Protein 1LNZ (pdb70)

Foldseek 3Di:
DKDKDKAKEWWAQWAWWADWDQDPPVDTGATFIAWIAWTAFAKEFEAQLAADDVCVVHRYYYTHHTGYIGNRRYTYHGYYYHYDYAQKWKAFPPVRGTQDGHHDHRDMGGDWTTWGIKGYPNVVDDPVCRRDRDIGGGHTTGMTMMMIMHDHFAAEEEWFDPPLCSPVLQVQQFPDDDDDDVPDDPNLDFAKGHAAPVGGDGMHHVVSLLVQLPDDPPRNVVSLVSQLRHQAYEYEFEPCPPDDQGLVRVVVTLVVLVVSVNCSNVGAYAYEYEDPPPSVCSVVVNVVVDDDPHHYHYFYDSHNPRCNVVVVVVRVSSVVTDGHHPDDPPDD/DKAKDKAKEWWAFAAWWAAWAQDDPRHVTFTFIAWFAWTAFEKEAEAQLADDDVCVVHRYYYTHHFHYIGNRRHTYHGYYYHYDYAQKWKAFPPVRGTQDGHHDHGDMDRPKGTWHTWYYQNVVADPVRRRGPDIGGIHGIGITMMMIMHDDAAQEEEFFDPPLCSVLQQVLAFPAAHDDQDKGHAADVGGDGMYHLVVLVVPCSSVRNVLNHQEYEYGFELCPVVDQRLVRVVVRLVVQVVVPQCSNVHAYAYEYEDPVCSVVRVVVNVVVDDDPHHYFYAYSVVRGRVNVVNVVVSVVSSVTDGRGPD

Secondary structure (DSSP, 8-state):
-EEEEEEEEE---------B---SSS----B-PPPPPPPPPEEEEE-TT-----TTT--EEEPPP-----TTPPPPPPP--EEE-TTEEEEETTT--EEEEE-STT-EEEEEPPPPPPPPGGGS-BTTBSS-----PPPPPPEEEEEEEEE----EEEESSTTSSHHHHHHHS-S---B-SSTTSS--------B-SSS-B---BHHHHHHHTT-TTTTHHHHHHHHHH--EEEEEE---SS---HHHHHHHHHHHHHHS-SSTTTS-B-BEE----THHHHHHHHHHH--S-PPB---SS--SSTTHHHHHHHHHHHTS-----SS-S---/-EEEEEEEEE---------EEEETTEEEEEE-PPPPPPPPPEEEEE-TT-----TTT--EEEPPPPPP--TT-PPPPPP--EEE-TTEEEEETTT--EEEEE-STT-EEEEEPPPPPPPPGGGG--SSSSS-----PPPPPPEEEEEEEEE---SEEEE-STTSSHHHHHHHS-S---B------B-SSS-B---BHHHHH---HHHHHHHH--EEEEEE---TTSS-HHHHHHHHHHHHHTT-SSTTTS-EEEEE-----HHHHHHHHHHH--S---EEE-BTTTTBTHHHHHHHHHHHHHT-------

Radius of gyration: 32.4 Å; Cα contacts (8 Å, |Δi|>4): 1663; chains: 2; bounding box: 91×100×65 Å

B-factor: mean 44.54, std 23.32, range [6.72, 117.1]

Structure (mmCIF, N/CA/C/O backbone):
data_1LNZ
#
_entry.id   1LNZ
#
_cell.length_a   59.580
_cell.length_b   105.006
_cell.length_c   124.098
_cell.angle_alpha   90.00
_cell.angle_beta   90.00
_cell.angle_gamma   90.00
#
_symmetry.space_group_name_H-M   'P 21 21 21'
#
loop_
_entity.id
_entity.type
_entity.pdbx_description
1 polymer 'SPO0B-associated GTP-binding protein'
2 non-polymer 'MAGNESIUM ION'
3 non-polymer "GUANOSINE-5',3'-TETRAPHOSPHATE"
4 water water
#
loop_
_atom_site.group_PDB
_atom_site.id
_atom_site.type_symbol
_atom_site.label_atom_id
_atom_site.label_alt_id
_atom_site.label_comp_id
_atom_site.label_asym_id
_atom_site.label_entity_id
_atom_site.label_seq_id
_atom_site.pdbx_PDB_ins_code
_atom_site.Cartn_x
_atom_site.Cartn_y
_atom_site.Cartn_z
_atom_site.occupancy
_atom_site.B_iso_or_equiv
_atom_site.auth_seq_id
_atom_site.auth_comp_id
_atom_site.auth_asym_id
_atom_site.auth_atom_id
_atom_site.pdbx_PDB_model_num
ATOM 9 N N . PHE A 1 2 ? 29.177 37.278 98.580 1.00 56.37 2 PHE A N 1
ATOM 10 C CA . PHE A 1 2 ? 30.547 37.405 99.062 1.00 54.66 2 PHE A CA 1
ATOM 11 C C . PHE A 1 2 ? 31.056 38.827 98.803 1.00 52.89 2 PHE A C 1
ATOM 12 O O . PHE A 1 2 ? 30.792 39.411 97.752 1.00 52.61 2 PHE A O 1
ATOM 20 N N . VAL A 1 3 ? 31.790 39.378 99.757 1.00 50.59 3 VAL A N 1
ATOM 21 C CA . VAL A 1 3 ? 32.304 40.725 99.602 1.00 49.71 3 VAL A CA 1
ATOM 22 C C . VAL A 1 3 ? 33.690 40.911 100.195 1.00 48.18 3 VAL A C 1
ATOM 23 O O . VAL A 1 3 ? 34.023 40.341 101.224 1.00 46.96 3 VAL A O 1
ATOM 27 N N . ASP A 1 4 ? 34.505 41.706 99.520 1.00 47.24 4 ASP A N 1
ATOM 28 C CA . ASP A 1 4 ? 35.844 41.979 99.987 1.00 47.22 4 ASP A CA 1
ATOM 29 C C . ASP A 1 4 ? 35.769 43.336 100.672 1.00 46.95 4 ASP A C 1
ATOM 30 O O . ASP A 1 4 ? 34.984 44.206 100.248 1.00 45.85 4 ASP A O 1
ATOM 35 N N . GLN A 1 5 ? 36.557 43.506 101.738 1.00 46.71 5 GLN A N 1
ATOM 36 C CA . GLN A 1 5 ? 36.606 44.758 102.511 1.00 46.82 5 GLN A CA 1
ATOM 37 C C . GLN A 1 5 ? 38.008 45.110 102.944 1.00 45.73 5 GLN A C 1
ATOM 38 O O . GLN A 1 5 ? 38.706 44.280 103.513 1.00 44.71 5 GLN A O 1
ATOM 44 N N . VAL A 1 6 ? 38.418 46.345 102.658 1.00 46.02 6 VAL A N 1
ATOM 45 C CA . VAL A 1 6 ? 39.748 46.835 103.042 1.00 44.93 6 VAL A CA 1
ATOM 46 C C . VAL A 1 6 ? 39.694 48.277 103.544 1.00 43.30 6 VAL A C 1
ATOM 47 O O . VAL A 1 6 ? 38.996 49.109 102.979 1.00 42.83 6 VAL A O 1
ATOM 51 N N . LYS A 1 7 ? 40.436 48.555 104.613 1.00 42.49 7 LYS A N 1
ATOM 52 C CA . LYS A 1 7 ? 40.495 49.890 105.193 1.00 41.02 7 LYS A CA 1
ATOM 53 C C . LYS A 1 7 ? 41.822 50.526 104.834 1.00 38.72 7 LYS A C 1
ATOM 54 O O . LYS A 1 7 ? 42.857 49.849 104.799 1.00 38.80 7 LYS A O 1
ATOM 60 N N . VAL A 1 8 ? 41.786 51.822 104.538 1.00 35.97 8 VAL A N 1
ATOM 61 C CA . VAL A 1 8 ? 43.001 52.565 104.216 1.00 33.54 8 VAL A CA 1
ATOM 62 C C . VAL A 1 8 ? 42.866 53.989 104.628 1.00 31.71 8 VAL A C 1
ATOM 63 O O . VAL A 1 8 ? 41.781 54.486 104.898 1.00 29.18 8 VAL A O 1
ATOM 67 N N . TYR A 1 9 ? 44.004 54.648 104.648 1.00 32.85 9 TYR A N 1
ATOM 68 C CA . TYR A 1 9 ? 44.092 56.059 105.017 1.00 32.93 9 TYR A CA 1
ATOM 69 C C . TYR A 1 9 ? 44.409 56.935 103.795 1.00 30.12 9 TYR A C 1
ATOM 70 O O . TYR A 1 9 ? 45.385 56.699 103.053 1.00 27.51 9 TYR A O 1
ATOM 79 N N . VAL A 1 10 ? 43.557 57.936 103.603 1.00 27.05 10 VAL A N 1
ATOM 80 C CA . VAL A 1 10 ? 43.709 58.879 102.505 1.00 25.03 10 VAL A CA 1
ATOM 81 C C . VAL A 1 10 ? 43.764 60.325 103.014 1.00 24.56 10 VAL A C 1
ATOM 82 O O . VAL A 1 10 ? 43.027 60.702 103.949 1.00 23.71 10 VAL A O 1
ATOM 86 N N . LYS A 1 11 ? 44.656 61.116 102.407 1.00 23.84 11 LYS A N 1
ATOM 87 C CA . LYS A 1 11 ? 44.805 62.535 102.740 1.00 23.02 11 LYS A CA 1
ATOM 88 C C . LYS A 1 11 ? 45.062 63.417 101.538 1.00 22.09 11 LYS A C 1
ATOM 89 O O . LYS A 1 11 ? 45.948 63.150 100.735 1.00 20.17 11 LYS A O 1
ATOM 95 N N . GLY A 1 12 ? 44.270 64.476 101.418 1.00 23.09 12 GLY A N 1
ATOM 96 C CA . GLY A 1 12 ? 44.450 65.428 100.325 1.00 22.79 12 GLY A CA 1
ATOM 97 C C . GLY A 1 12 ? 45.675 66.278 100.618 1.00 23.70 12 GLY A C 1
ATOM 98 O O . GLY A 1 12 ? 46.207 66.258 101.753 1.00 24.15 12 GLY A O 1
ATOM 99 N N . GLY A 1 13 ? 46.136 67.000 99.595 1.00 23.18 13 GLY A N 1
ATOM 100 C CA . GLY A 1 13 ? 47.304 67.849 99.732 1.00 22.00 13 GLY A CA 1
ATOM 101 C C . GLY A 1 13 ? 46.957 69.055 100.583 1.00 23.50 13 GLY A C 1
ATOM 102 O O . GLY A 1 13 ? 45.840 69.557 100.512 1.00 24.17 13 GLY A O 1
ATOM 103 N N . ASP A 1 14 ? 47.912 69.508 101.393 1.00 24.44 14 ASP A N 1
ATOM 104 C CA . ASP A 1 14 ? 47.706 70.641 102.260 1.00 24.08 14 ASP A CA 1
ATOM 105 C C . ASP A 1 14 ? 47.538 71.945 101.537 1.00 23.49 14 ASP A C 1
ATOM 106 O O . ASP A 1 14 ? 46.887 72.856 102.044 1.00 24.91 14 ASP A O 1
ATOM 111 N N . GLY A 1 15 ? 48.126 72.106 100.370 1.00 19.79 15 GLY A N 1
ATOM 112 C CA . GLY A 1 15 ? 47.913 73.407 99.749 1.00 19.97 15 GLY A CA 1
ATOM 113 C C . GLY A 1 15 ? 48.913 74.476 100.196 1.00 18.01 15 GLY A C 1
ATOM 114 O O . GLY A 1 15 ? 49.055 74.792 101.375 1.00 15.84 15 GLY A O 1
ATOM 115 N N . GLY A 1 16 ? 49.596 75.021 99.201 1.00 16.78 16 GLY A N 1
ATOM 116 C CA . GLY A 1 16 ? 50.601 76.027 99.405 1.00 16.78 16 GLY A CA 1
ATOM 117 C C . GLY A 1 16 ? 50.252 77.235 100.251 1.00 16.01 16 GLY A C 1
ATOM 118 O O . GLY A 1 16 ? 49.129 77.737 100.242 1.00 16.01 16 GLY A O 1
ATOM 119 N N . ASN A 1 17 ? 51.274 77.682 100.978 1.00 16.38 17 ASN A N 1
ATOM 120 C CA . ASN A 1 17 ? 51.239 78.822 101.860 1.00 14.20 17 ASN A CA 1
ATOM 121 C C . ASN A 1 17 ? 51.464 80.073 101.046 1.00 14.09 17 ASN A C 1
ATOM 122 O O . ASN A 1 17 ? 52.312 80.101 100.165 1.00 13.78 17 ASN A O 1
ATOM 127 N N . GLY A 1 18 ? 50.704 81.115 101.350 1.00 14.15 18 GLY A N 1
ATOM 128 C CA . GLY A 1 18 ? 50.861 82.361 100.629 1.00 14.99 18 GLY A CA 1
ATOM 129 C C . GLY A 1 18 ? 52.184 82.999 100.978 1.00 14.82 18 GLY A C 1
ATOM 130 O O . GLY A 1 18 ? 52.761 82.723 102.007 1.00 14.55 18 GLY A O 1
ATOM 139 N N . VAL A 1 20 ? 54.888 86.436 101.419 1.00 15.84 20 VAL A N 1
ATOM 140 C CA . VAL A 1 20 ? 54.979 87.796 101.952 1.00 17.12 20 VAL A CA 1
ATOM 141 C C . VAL A 1 20 ? 56.170 88.416 101.250 1.00 16.63 20 VAL A C 1
ATOM 142 O O . VAL A 1 20 ? 57.286 88.073 101.510 1.00 17.44 20 VAL A O 1
ATOM 146 N N . ALA A 1 21 ? 55.921 89.332 100.345 1.00 18.55 21 ALA A N 1
ATOM 147 C CA . ALA A 1 21 ? 57.009 89.952 99.637 1.00 20.21 21 ALA A CA 1
ATOM 148 C C . ALA A 1 21 ? 56.649 91.414 99.328 1.00 23.52 21 ALA A C 1
ATOM 149 O O . ALA A 1 21 ? 55.574 91.891 99.691 1.00 23.73 21 ALA A O 1
ATOM 151 N N . PHE A 1 22 ? 57.555 92.130 98.676 1.00 27.11 22 PHE A N 1
ATOM 152 C CA . PHE A 1 22 ? 57.305 93.509 98.304 1.00 30.61 22 PHE A CA 1
ATOM 153 C C . PHE A 1 22 ? 58.056 93.802 97.023 1.00 34.72 22 PHE A C 1
ATOM 154 O O . PHE A 1 22 ? 59.069 93.166 96.721 1.00 35.25 22 PHE A O 1
ATOM 162 N N . ARG A 1 23 ? 57.563 94.774 96.271 1.00 40.22 23 ARG A N 1
ATOM 163 C CA . ARG A 1 23 ? 58.214 95.143 95.027 1.00 46.93 23 ARG A CA 1
ATOM 164 C C . ARG A 1 23 ? 59.415 95.963 95.437 1.00 50.51 23 ARG A C 1
ATOM 165 O O . ARG A 1 23 ? 59.273 97.024 96.045 1.00 51.04 23 ARG A O 1
ATOM 173 N N . ARG A 1 24 ? 60.601 95.473 95.128 1.00 55.50 24 ARG A N 1
ATOM 174 C CA . ARG A 1 24 ? 61.787 96.230 95.477 1.00 61.66 24 ARG A CA 1
ATOM 175 C C . ARG A 1 24 ? 62.637 96.576 94.260 1.00 64.55 24 ARG A C 1
ATOM 176 O O . ARG A 1 24 ? 63.649 95.931 94.015 1.00 65.31 24 ARG A O 1
ATOM 184 N N . GLU A 1 25 ? 62.224 97.590 93.500 1.00 67.88 25 GLU A N 1
ATOM 185 C CA . GLU A 1 25 ? 62.978 98.018 92.320 1.00 71.82 25 GLU A CA 1
ATOM 186 C C . GLU A 1 25 ? 64.015 99.093 92.695 1.00 74.57 25 GLU A C 1
ATOM 187 O O . GLU A 1 25 ? 63.954 99.689 93.787 1.00 74.88 25 GLU A O 1
ATOM 189 N N . LYS A 1 26 ? 64.971 99.332 91.797 1.00 77.06 26 LYS A N 1
ATOM 190 C CA . LYS A 1 26 ? 66.022 100.318 92.045 1.00 80.18 26 LYS A CA 1
ATOM 191 C C . LYS A 1 26 ? 65.514 101.751 91.873 1.00 82.46 26 LYS A C 1
ATOM 192 O O . LYS A 1 26 ? 66.282 102.661 91.543 1.00 82.77 26 LYS A O 1
ATOM 194 N N . TYR A 1 27 ? 64.215 101.933 92.113 1.00 84.99 27 TYR A N 1
ATOM 195 C CA . TYR A 1 27 ? 63.552 103.225 91.994 1.00 86.57 27 TYR A CA 1
ATOM 196 C C . TYR A 1 27 ? 63.788 104.086 93.229 1.00 88.18 27 TYR A C 1
ATOM 197 O O . TYR A 1 27 ? 62.929 104.884 93.608 1.00 89.17 27 TYR A O 1
ATOM 199 N N . VAL A 1 28 ? 64.951 103.917 93.857 1.00 89.36 28 VAL A N 1
ATOM 200 C CA . VAL A 1 28 ? 65.324 104.688 95.050 1.00 89.62 28 VAL A CA 1
ATOM 201 C C . VAL A 1 28 ? 64.341 104.515 96.213 1.00 89.31 28 VAL A C 1
ATOM 202 O O . VAL A 1 28 ? 64.579 105.010 97.328 1.00 89.92 28 VAL A O 1
ATOM 204 N N . PRO A 1 29 ? 63.240 103.814 95.951 1.00 87.96 29 PRO A N 1
ATOM 205 C CA . PRO A 1 29 ? 62.230 103.575 96.976 1.00 86.56 29 PRO A CA 1
ATOM 206 C C . PRO A 1 29 ? 61.934 102.082 97.115 1.00 84.97 29 PRO A C 1
ATOM 207 O O . PRO A 1 29 ? 62.452 101.257 96.350 1.00 86.00 29 PRO A O 1
ATOM 209 N N . LYS A 1 30 ? 61.112 101.738 98.103 1.00 81.74 30 LYS A N 1
ATOM 210 C CA . LYS A 1 30 ? 60.745 100.347 98.340 1.00 78.78 30 LYS A CA 1
ATOM 211 C C . LYS A 1 30 ? 59.308 100.315 98.855 1.00 75.79 30 LYS A C 1
ATOM 212 O O . LYS A 1 30 ? 58.858 101.273 99.498 1.00 75.83 30 LYS A O 1
ATOM 218 N N . GLY A 1 31 ? 58.587 99.228 98.555 1.00 71.48 31 GLY A N 1
ATOM 219 C CA . GLY A 1 31 ? 57.206 99.083 99.016 1.00 65.27 31 GLY A CA 1
ATOM 220 C C . GLY A 1 31 ? 56.160 98.609 98.007 1.00 60.43 31 GLY A C 1
ATOM 221 O O . GLY A 1 31 ? 56.340 98.693 96.787 1.00 60.90 31 GLY A O 1
ATOM 222 N N . GLY A 1 32 ? 55.043 98.130 98.538 1.00 54.58 32 GLY A N 1
ATOM 223 C CA . GLY A 1 32 ? 53.969 97.647 97.702 1.00 46.89 32 GLY A CA 1
ATOM 224 C C . GLY A 1 32 ? 53.970 96.142 97.768 1.00 42.29 32 GLY A C 1
ATOM 225 O O . GLY A 1 32 ? 54.925 95.520 97.297 1.00 42.35 32 GLY A O 1
ATOM 226 N N . PRO A 1 33 ? 52.934 95.522 98.358 1.00 38.17 33 PRO A N 1
ATOM 227 C CA . PRO A 1 33 ? 52.823 94.065 98.483 1.00 34.64 33 PRO A CA 1
ATOM 228 C C . PRO A 1 33 ? 52.977 93.354 97.150 1.00 31.88 33 PRO A C 1
ATOM 229 O O . PRO A 1 33 ? 52.525 93.853 96.103 1.00 33.66 33 PRO A O 1
ATOM 233 N N . ALA A 1 34 ? 53.602 92.182 97.207 1.00 27.08 34 ALA A N 1
ATOM 234 C CA . ALA A 1 34 ? 53.910 91.392 96.029 1.00 22.40 34 ALA A CA 1
ATOM 235 C C . ALA A 1 34 ? 53.854 89.913 96.276 1.00 20.39 34 ALA A C 1
ATOM 236 O O . ALA A 1 34 ? 54.239 89.138 95.417 1.00 22.33 34 ALA A O 1
ATOM 238 N N . GLY A 1 35 ? 53.399 89.509 97.451 1.00 18.46 35 GLY A N 1
ATOM 239 C CA . GLY A 1 35 ? 53.318 88.095 97.767 1.00 14.32 35 GLY A CA 1
ATOM 240 C C . GLY A 1 35 ? 52.135 87.427 97.082 1.00 14.55 35 GLY A C 1
ATOM 241 O O . GLY A 1 35 ? 50.973 87.846 97.249 1.00 13.84 35 GLY A O 1
ATOM 242 N N . GLY A 1 36 ? 52.447 86.394 96.293 1.00 13.53 36 GLY A N 1
ATOM 243 C CA . GLY A 1 36 ? 51.434 85.636 95.593 1.00 11.18 36 GLY A CA 1
ATOM 244 C C . GLY A 1 36 ? 50.759 84.607 96.491 1.00 11.10 36 GLY A C 1
ATOM 245 O O . GLY A 1 36 ? 51.271 84.204 97.536 1.00 11.65 36 GLY A O 1
ATOM 246 N N . ASP A 1 37 ? 49.604 84.156 96.049 1.00 10.44 37 ASP A N 1
ATOM 247 C CA . ASP A 1 37 ? 48.821 83.210 96.788 1.00 11.25 37 ASP A CA 1
ATOM 248 C C . ASP A 1 37 ? 49.284 81.797 96.581 1.00 11.59 37 ASP A C 1
ATOM 249 O O . ASP A 1 37 ? 50.054 81.488 95.643 1.00 11.11 37 ASP A O 1
ATOM 254 N N . GLY A 1 38 ? 48.795 80.917 97.455 1.00 11.63 38 GLY A N 1
ATOM 255 C CA . GLY A 1 38 ? 49.155 79.505 97.349 1.00 12.00 38 GLY A CA 1
ATOM 256 C C . GLY A 1 38 ? 48.160 78.744 96.480 1.00 13.12 38 GLY A C 1
ATOM 257 O O . GLY A 1 38 ? 47.019 79.176 96.265 1.00 12.90 38 GLY A O 1
ATOM 258 N N . GLY A 1 39 ? 48.600 77.612 95.956 1.00 12.04 39 GLY A N 1
ATOM 259 C CA . GLY A 1 39 ? 47.699 76.806 95.167 1.00 11.86 39 GLY A CA 1
ATOM 260 C C . GLY A 1 39 ? 47.015 75.721 96.006 1.00 12.61 39 GLY A C 1
ATOM 261 O O . GLY A 1 39 ? 47.556 75.282 97.026 1.00 13.41 39 GLY A O 1
ATOM 262 N N . LYS A 1 40 ? 45.815 75.296 95.597 1.00 11.01 40 LYS A N 1
ATOM 263 C CA . LYS A 1 40 ? 45.095 74.251 96.323 1.00 8.80 40 LYS A CA 1
ATOM 264 C C . LYS A 1 40 ? 45.885 72.942 96.348 1.00 9.79 40 LYS A C 1
ATOM 265 O O . LYS A 1 40 ? 46.595 72.595 95.385 1.00 11.17 40 LYS A O 1
ATOM 271 N N . GLY A 1 41 ? 45.800 72.224 97.463 1.00 10.09 41 GLY A N 1
ATOM 272 C CA . GLY A 1 41 ? 46.484 70.949 97.537 1.00 11.51 41 GLY A CA 1
ATOM 273 C C . GLY A 1 41 ? 45.753 69.985 96.613 1.00 13.79 41 GLY A C 1
ATOM 274 O O . GLY A 1 41 ? 44.672 70.289 96.118 1.00 15.01 41 GLY A O 1
ATOM 275 N N . GLY A 1 42 ? 46.321 68.815 96.361 1.00 15.37 42 GLY A N 1
ATOM 276 C CA . GLY A 1 42 ? 45.638 67.861 95.489 1.00 16.80 42 GLY A CA 1
ATOM 277 C C . GLY A 1 42 ? 44.595 67.012 96.205 1.00 17.09 42 GLY A C 1
ATOM 278 O O . GLY A 1 42 ? 44.601 66.918 97.432 1.00 17.73 42 GLY A O 1
ATOM 279 N N . ASP A 1 43 ? 43.686 66.414 95.436 1.00 17.14 43 ASP A N 1
ATOM 280 C CA . ASP A 1 43 ? 42.650 65.542 95.984 1.00 17.89 43 ASP A CA 1
ATOM 281 C C . ASP A 1 43 ? 42.987 64.050 95.818 1.00 17.50 43 ASP A C 1
ATOM 282 O O . ASP A 1 43 ? 43.667 63.655 94.873 1.00 17.31 43 ASP A O 1
ATOM 287 N N . VAL A 1 44 ? 42.534 63.217 96.751 1.00 16.26 44 VAL A N 1
ATOM 288 C CA . VAL A 1 44 ? 42.742 61.778 96.600 1.00 14.94 44 VAL A CA 1
ATOM 289 C C . VAL A 1 44 ? 41.442 61.405 95.882 1.00 14.73 44 VAL A C 1
ATOM 290 O O . VAL A 1 44 ? 40.346 61.615 96.406 1.00 13.28 44 VAL A O 1
ATOM 294 N N . VAL A 1 45 ? 41.573 60.874 94.671 1.00 14.51 45 VAL A N 1
ATOM 295 C CA . VAL A 1 45 ? 40.397 60.572 93.863 1.00 16.12 45 VAL A CA 1
ATOM 296 C C . VAL A 1 45 ? 40.346 59.117 93.481 1.00 17.65 45 VAL A C 1
ATOM 297 O O . VAL A 1 45 ? 41.370 58.547 93.108 1.00 21.91 45 VAL A O 1
ATOM 301 N N . PHE A 1 46 ? 39.173 58.498 93.581 1.00 15.14 46 PHE A N 1
ATOM 302 C CA . PHE A 1 46 ? 39.075 57.110 93.179 1.00 14.19 46 PHE A CA 1
ATOM 303 C C . PHE A 1 46 ? 38.443 57.078 91.813 1.00 15.76 46 PHE A C 1
ATOM 304 O O . PHE A 1 46 ? 37.525 57.837 91.528 1.00 15.05 46 PHE A O 1
ATOM 312 N N . GLU A 1 47 ? 38.948 56.211 90.953 1.00 17.54 47 GLU A N 1
ATOM 313 C CA . GLU A 1 47 ? 38.427 56.091 89.613 1.00 19.42 47 GLU A CA 1
ATOM 314 C C . GLU A 1 47 ? 38.218 54.612 89.314 1.00 20.72 47 GLU A C 1
ATOM 315 O O . GLU A 1 47 ? 39.035 53.756 89.677 1.00 21.31 47 GLU A O 1
ATOM 321 N N . VAL A 1 48 ? 37.093 54.308 88.678 1.00 21.60 48 VAL A N 1
ATOM 322 C CA . VAL A 1 48 ? 36.765 52.936 88.329 1.00 22.20 48 VAL A CA 1
ATOM 323 C C . VAL A 1 48 ? 37.510 52.494 87.103 1.00 23.73 48 VAL A C 1
ATOM 324 O O . VAL A 1 48 ? 37.674 53.270 86.194 1.00 25.19 48 VAL A O 1
ATOM 328 N N . ASP A 1 49 ? 37.977 51.254 87.091 1.00 26.33 49 ASP A N 1
ATOM 329 C CA . ASP A 1 49 ? 38.674 50.695 85.931 1.00 29.37 49 ASP A CA 1
ATOM 330 C C . ASP A 1 49 ? 38.252 49.227 85.837 1.00 31.56 49 ASP A C 1
ATOM 331 O O . ASP A 1 49 ? 38.754 48.384 86.608 1.00 33.56 49 ASP A O 1
ATOM 336 N N . GLU A 1 50 ? 37.342 48.905 84.910 1.00 33.16 50 GLU A N 1
ATOM 337 C CA . GLU A 1 50 ? 36.873 47.507 84.760 1.00 34.47 50 GLU A CA 1
ATOM 338 C C . GLU A 1 50 ? 38.014 46.500 84.670 1.00 34.80 50 GLU A C 1
ATOM 339 O O . GLU A 1 50 ? 37.865 45.335 85.036 1.00 36.01 50 GLU A O 1
ATOM 345 N N . GLY A 1 51 ? 39.160 46.960 84.190 1.00 34.39 51 GLY A N 1
ATOM 346 C CA . GLY A 1 51 ? 40.292 46.077 84.073 1.00 33.58 51 GLY A CA 1
ATOM 347 C C . GLY A 1 51 ? 40.637 45.434 85.380 1.00 33.95 51 GLY A C 1
ATOM 348 O O . GLY A 1 51 ? 41.371 44.454 85.382 1.00 35.79 51 GLY A O 1
ATOM 349 N N . LEU A 1 52 ? 40.110 45.968 86.482 1.00 34.26 52 LEU A N 1
ATOM 350 C CA . LEU A 1 52 ? 40.398 45.433 87.814 1.00 34.14 52 LEU A CA 1
ATOM 351 C C . LEU A 1 52 ? 39.312 44.503 88.304 1.00 33.89 52 LEU A C 1
ATOM 352 O O . LEU A 1 52 ? 38.156 44.668 87.948 1.00 33.89 52 LEU A O 1
ATOM 357 N N . ARG A 1 53 ? 39.669 43.534 89.140 1.00 33.32 53 ARG A N 1
ATOM 358 C CA . ARG A 1 53 ? 38.670 42.600 89.633 1.00 33.47 53 ARG A CA 1
ATOM 359 C C . ARG A 1 53 ? 38.731 42.342 91.140 1.00 34.11 53 ARG A C 1
ATOM 360 O O . ARG A 1 53 ? 37.768 41.850 91.738 1.00 33.47 53 ARG A O 1
ATOM 368 N N . THR A 1 54 ? 39.846 42.690 91.774 1.00 35.21 54 THR A N 1
ATOM 369 C CA . THR A 1 54 ? 39.966 42.497 93.229 1.00 36.54 54 THR A CA 1
ATOM 370 C C . THR A 1 54 ? 40.524 43.747 93.929 1.00 37.63 54 THR A C 1
ATOM 371 O O . THR A 1 54 ? 41.158 44.598 93.298 1.00 39.77 54 THR A O 1
ATOM 375 N N . LEU A 1 55 ? 40.298 43.866 95.231 1.00 37.80 55 LEU A N 1
ATOM 376 C CA . LEU A 1 55 ? 40.844 45.002 95.983 1.00 37.63 55 LEU A CA 1
ATOM 377 C C . LEU A 1 55 ? 42.195 44.598 96.573 1.00 39.45 55 LEU A C 1
ATOM 378 O O . LEU A 1 55 ? 42.552 45.043 97.656 1.00 39.01 55 LEU A O 1
ATOM 391 N N . ASP A 1 57 ? 45.134 45.404 95.656 1.00 45.73 57 ASP A N 1
ATOM 392 C CA . ASP A 1 57 ? 46.161 46.447 95.648 1.00 45.79 57 ASP A CA 1
ATOM 393 C C . ASP A 1 57 ? 46.165 47.157 97.003 1.00 45.17 57 ASP A C 1
ATOM 394 O O . ASP A 1 57 ? 47.215 47.332 97.609 1.00 45.86 57 ASP A O 1
ATOM 399 N N . PHE A 1 58 ? 44.984 47.537 97.472 1.00 44.29 58 PHE A N 1
ATOM 400 C CA . PHE A 1 58 ? 44.840 48.204 98.738 1.00 43.82 58 PHE A CA 1
ATOM 401 C C . PHE A 1 58 ? 45.222 47.313 99.884 1.00 46.17 58 PHE A C 1
ATOM 402 O O . PHE A 1 58 ? 44.772 47.522 101.003 1.00 47.64 58 PHE A O 1
ATOM 410 N N . ARG A 1 59 ? 46.029 46.300 99.635 1.00 49.15 59 ARG A N 1
ATOM 411 C CA . ARG A 1 59 ? 46.412 45.418 100.721 1.00 52.54 59 ARG A CA 1
ATOM 412 C C . ARG A 1 59 ? 47.905 45.546 100.924 1.00 53.76 59 ARG A C 1
ATOM 413 O O . ARG A 1 59 ? 48.411 45.312 102.008 1.00 55.51 59 ARG A O 1
ATOM 421 N N . TYR A 1 60 ? 48.603 45.943 99.874 1.00 55.17 60 TYR A N 1
ATOM 422 C CA . TYR A 1 60 ? 50.031 46.105 99.957 1.00 57.01 60 TYR A CA 1
ATOM 423 C C . TYR A 1 60 ? 50.405 47.557 100.237 1.00 56.72 60 TYR A C 1
ATOM 424 O O . TYR A 1 60 ? 51.578 47.868 100.446 1.00 57.41 60 TYR A O 1
ATOM 433 N N . LYS A 1 61 ? 49.417 48.447 100.226 1.00 55.61 61 LYS A N 1
ATOM 434 C CA . LYS A 1 61 ? 49.640 49.874 100.490 1.00 54.76 61 LYS A CA 1
ATOM 435 C C . LYS A 1 61 ? 48.344 50.501 100.949 1.00 53.01 61 LYS A C 1
ATOM 436 O O . LYS A 1 61 ? 47.438 50.660 100.155 1.00 53.10 61 LYS A O 1
ATOM 442 N N . LYS A 1 62 ? 48.257 50.854 102.229 1.00 50.94 62 LYS A N 1
ATOM 443 C CA . LYS A 1 62 ? 47.033 51.436 102.761 1.00 49.10 62 LYS A CA 1
ATOM 444 C C . LYS A 1 62 ? 47.245 52.858 103.263 1.00 46.16 62 LYS A C 1
ATOM 445 O O . LYS A 1 62 ? 46.669 53.254 104.269 1.00 47.57 62 LYS A O 1
ATOM 451 N N . HIS A 1 63 ? 48.052 53.632 102.543 1.00 42.59 63 HIS A N 1
ATOM 452 C CA . HIS A 1 63 ? 48.355 55.023 102.902 1.00 38.19 63 HIS A CA 1
ATOM 453 C C . HIS A 1 63 ? 48.462 55.869 101.651 1.00 35.19 63 HIS A C 1
ATOM 454 O O . HIS A 1 63 ? 49.500 55.883 100.998 1.00 33.90 63 HIS A O 1
ATOM 461 N N . PHE A 1 64 ? 47.400 56.581 101.301 1.00 33.72 64 PHE A N 1
ATOM 462 C CA . PHE A 1 64 ? 47.452 57.427 100.085 1.00 31.48 64 PHE A CA 1
ATOM 463 C C . PHE A 1 64 ? 47.411 58.927 100.388 1.00 29.21 64 PHE A C 1
ATOM 464 O O . PHE A 1 64 ? 46.417 59.448 100.887 1.00 26.99 64 PHE A O 1
ATOM 472 N N . LYS A 1 65 ? 48.524 59.587 100.086 1.00 28.84 65 LYS A N 1
ATOM 473 C CA . LYS A 1 65 ? 48.687 61.007 100.340 1.00 28.38 65 LYS A CA 1
ATOM 474 C C . LYS A 1 65 ? 48.949 61.824 99.085 1.00 26.08 65 LYS A C 1
ATOM 475 O O . LYS A 1 65 ? 49.933 61.613 98.371 1.00 24.21 65 LYS A O 1
ATOM 481 N N . ALA A 1 66 ? 48.043 62.764 98.823 1.00 24.58 66 ALA A N 1
ATOM 482 C CA . ALA A 1 66 ? 48.171 63.635 97.668 1.00 22.96 66 ALA A CA 1
ATOM 483 C C . ALA A 1 66 ? 49.228 64.697 97.912 1.00 23.02 66 ALA A C 1
ATOM 484 O O . ALA A 1 66 ? 49.614 64.986 99.054 1.00 22.43 66 ALA A O 1
ATOM 486 N N . ILE A 1 67 ? 49.695 65.253 96.805 1.00 22.01 67 ILE A N 1
ATOM 487 C CA . ILE A 1 67 ? 50.707 66.285 96.785 1.00 21.32 67 ILE A CA 1
ATOM 488 C C . ILE A 1 67 ? 50.196 67.613 97.331 1.00 20.68 67 ILE A C 1
ATOM 489 O O . ILE A 1 67 ? 49.009 67.906 97.295 1.00 20.97 67 ILE A O 1
ATOM 494 N N . ARG A 1 68 ? 51.097 68.409 97.874 1.00 19.19 68 ARG A N 1
ATOM 495 C CA . ARG A 1 68 ? 50.699 69.698 98.393 1.00 19.59 68 ARG A CA 1
ATOM 496 C C . ARG A 1 68 ? 50.657 70.748 97.278 1.00 18.45 68 ARG A C 1
ATOM 497 O O . ARG A 1 68 ? 51.419 70.689 96.318 1.00 18.36 68 ARG A O 1
ATOM 505 N N . GLY A 1 69 ? 49.760 71.710 97.404 1.00 17.18 69 GLY A N 1
ATOM 506 C CA . GLY A 1 69 ? 49.698 72.764 96.407 1.00 18.35 69 GLY A CA 1
ATOM 507 C C . GLY A 1 69 ? 51.006 73.549 96.356 1.00 18.20 69 GLY A C 1
ATOM 508 O O . GLY A 1 69 ? 51.932 73.342 97.145 1.00 16.27 69 GLY A O 1
ATOM 509 N N . GLU A 1 70 ? 51.086 74.458 95.399 1.00 19.89 70 GLU A N 1
ATOM 510 C CA . GLU A 1 70 ? 52.272 75.270 95.246 1.00 23.22 70 GLU A CA 1
ATOM 511 C C . GLU A 1 70 ? 52.280 76.494 96.156 1.00 24.00 70 GLU A C 1
ATOM 512 O O . GLU A 1 70 ? 51.230 77.148 96.386 1.00 23.35 70 GLU A O 1
ATOM 518 N N . HIS A 1 71 ? 53.466 76.790 96.690 1.00 24.17 71 HIS A N 1
ATOM 519 C CA . HIS A 1 71 ? 53.627 77.935 97.579 1.00 25.10 71 HIS A CA 1
ATOM 520 C C . HIS A 1 71 ? 53.631 79.233 96.761 1.00 26.58 71 HIS A C 1
ATOM 521 O O . HIS A 1 71 ? 54.063 79.250 95.603 1.00 27.80 71 HIS A O 1
ATOM 528 N N . GLY A 1 72 ? 53.128 80.315 97.353 1.00 27.03 72 GLY A N 1
ATOM 529 C CA . GLY A 1 72 ? 53.094 81.588 96.646 1.00 27.87 72 GLY A CA 1
ATOM 530 C C . GLY A 1 72 ? 54.504 82.124 96.409 1.00 28.16 72 GLY A C 1
ATOM 531 O O . GLY A 1 72 ? 55.446 81.758 97.118 1.00 26.56 72 GLY A O 1
ATOM 540 N N . SER A 1 74 ? 57.080 85.703 95.003 1.00 27.29 74 SER A N 1
ATOM 541 C CA . SER A 1 74 ? 57.177 87.151 94.893 1.00 25.88 74 SER A CA 1
ATOM 542 C C . SER A 1 74 ? 56.694 87.533 93.497 1.00 26.34 74 SER A C 1
ATOM 543 O O . SER A 1 74 ? 56.352 86.656 92.698 1.00 24.07 74 SER A O 1
ATOM 546 N N . LYS A 1 75 ? 56.694 88.831 93.194 1.00 26.72 75 LYS A N 1
ATOM 547 C CA . LYS A 1 75 ? 56.244 89.325 91.896 1.00 27.60 75 LYS A CA 1
ATOM 548 C C . LYS A 1 75 ? 54.761 89.009 91.733 1.00 28.96 75 LYS A C 1
ATOM 549 O O . LYS A 1 75 ? 54.280 88.836 90.607 1.00 30.08 75 LYS A O 1
ATOM 555 N N . ASN A 1 76 ? 54.045 88.953 92.855 1.00 28.96 76 ASN A N 1
ATOM 556 C CA . ASN A 1 76 ? 52.636 88.592 92.891 1.00 28.19 76 ASN A CA 1
ATOM 557 C C . ASN A 1 76 ? 52.312 87.362 92.083 1.00 26.55 76 ASN A C 1
ATOM 558 O O . ASN A 1 76 ? 51.186 87.223 91.655 1.00 27.06 76 ASN A O 1
ATOM 563 N N . GLN A 1 77 ? 53.272 86.468 91.858 1.00 26.67 77 GLN A N 1
ATOM 564 C CA . GLN A 1 77 ? 52.980 85.244 91.085 1.00 28.80 77 GLN A CA 1
ATOM 565 C C . GLN A 1 77 ? 52.482 84.124 92.006 1.00 26.19 77 GLN A C 1
ATOM 566 O O . GLN A 1 77 ? 53.158 83.697 92.943 1.00 25.19 77 GLN A O 1
ATOM 572 N N . HIS A 1 78 ? 51.269 83.664 91.723 1.00 25.36 78 HIS A N 1
ATOM 573 C CA . HIS A 1 78 ? 50.613 82.622 92.521 1.00 23.02 78 HIS A CA 1
ATOM 574 C C . HIS A 1 78 ? 50.977 81.206 92.104 1.00 21.90 78 HIS A C 1
ATOM 575 O O . HIS A 1 78 ? 51.350 80.983 90.952 1.00 22.91 78 HIS A O 1
ATOM 582 N N . GLY A 1 79 ? 50.843 80.263 93.040 1.00 20.85 79 GLY A N 1
ATOM 583 C CA . GLY A 1 79 ? 51.151 78.874 92.767 1.00 20.01 79 GLY A CA 1
ATOM 584 C C . GLY A 1 79 ? 50.011 78.144 92.108 1.00 21.33 79 GLY A C 1
ATOM 585 O O . GLY A 1 79 ? 48.835 78.466 92.320 1.00 20.80 79 GLY A O 1
ATOM 586 N N . ARG A 1 80 ? 50.357 77.151 91.298 1.00 23.33 80 ARG A N 1
ATOM 587 C CA . ARG A 1 80 ? 49.348 76.348 90.593 1.00 26.15 80 ARG A CA 1
ATOM 588 C C . ARG A 1 80 ? 48.770 75.266 91.490 1.00 25.80 80 ARG A C 1
ATOM 589 O O . ARG A 1 80 ? 49.393 74.864 92.471 1.00 27.54 80 ARG A O 1
ATOM 597 N N . ASN A 1 81 ? 47.583 74.793 91.133 1.00 24.47 81 ASN A N 1
ATOM 598 C CA . ASN A 1 81 ? 46.937 73.726 91.870 1.00 22.96 81 ASN A CA 1
ATOM 599 C C . ASN A 1 81 ? 47.604 72.398 91.595 1.00 22.62 81 ASN A C 1
ATOM 600 O O . ASN A 1 81 ? 47.726 72.001 90.451 1.00 22.85 81 ASN A O 1
ATOM 605 N N . ALA A 1 82 ? 48.033 71.726 92.657 1.00 22.45 82 ALA A N 1
ATOM 606 C CA . ALA A 1 82 ? 48.665 70.420 92.568 1.00 22.09 82 ALA A CA 1
ATOM 607 C C . ALA A 1 82 ? 47.720 69.416 91.923 1.00 23.09 82 ALA A C 1
ATOM 608 O O . ALA A 1 82 ? 46.493 69.515 92.082 1.00 22.92 82 ALA A O 1
ATOM 610 N N . ASP A 1 83 ? 48.310 68.469 91.184 1.00 25.39 83 ASP A N 1
ATOM 611 C CA . ASP A 1 83 ? 47.600 67.390 90.479 1.00 26.05 83 ASP A CA 1
ATOM 612 C C . ASP A 1 83 ? 47.016 66.428 91.524 1.00 25.55 83 ASP A C 1
ATOM 613 O O . ASP A 1 83 ? 47.612 66.199 92.584 1.00 23.95 83 ASP A O 1
ATOM 618 N N . ASP A 1 84 ? 45.848 65.870 91.217 1.00 25.08 84 ASP A N 1
ATOM 619 C CA . ASP A 1 84 ? 45.203 64.925 92.120 1.00 24.31 84 ASP A CA 1
ATOM 6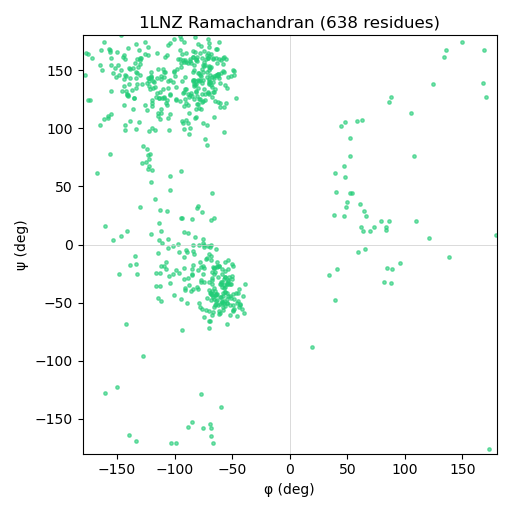20 C C . ASP A 1 84 ? 45.848 63.581 92.046 1.00 24.01 84 ASP A C 1
ATOM 621 O O . ASP A 1 84 ? 46.584 63.279 91.103 1.00 26.22 84 ASP A O 1
ATOM 634 N N . VAL A 1 86 ? 45.022 59.987 91.578 1.00 17.21 86 VAL A N 1
ATOM 635 C CA . VAL A 1 86 ? 43.958 59.139 91.078 1.00 15.01 86 VAL A CA 1
ATOM 636 C C . VAL A 1 86 ? 44.290 57.699 91.355 1.00 16.16 86 VAL A C 1
ATOM 637 O O . VAL A 1 86 ? 45.362 57.183 90.987 1.00 16.50 86 VAL A O 1
ATOM 641 N N . ILE A 1 87 ? 43.367 57.050 92.034 1.00 17.06 87 ILE A N 1
ATOM 642 C CA . ILE A 1 87 ? 43.558 55.660 92.369 1.00 19.38 87 ILE A CA 1
ATOM 643 C C . ILE A 1 87 ? 42.458 54.852 91.748 1.00 19.59 87 ILE A C 1
ATOM 644 O O . ILE A 1 87 ? 41.268 55.095 92.005 1.00 19.01 87 ILE A O 1
ATOM 649 N N . LYS A 1 88 ? 42.880 53.897 90.920 1.00 20.92 88 LYS A N 1
ATOM 650 C CA . LYS A 1 88 ? 41.977 52.992 90.199 1.00 21.07 88 LYS A CA 1
ATOM 651 C C . LYS A 1 88 ? 41.399 51.907 91.103 1.00 20.86 88 LYS A C 1
ATOM 652 O O . LYS A 1 88 ? 42.132 51.226 91.828 1.00 22.19 88 LYS A O 1
ATOM 658 N N . VAL A 1 89 ? 40.083 51.763 91.054 1.00 20.78 89 VAL A N 1
ATOM 659 C CA . VAL A 1 89 ? 39.389 50.749 91.839 1.00 21.97 89 VAL A CA 1
ATOM 660 C C . VAL A 1 89 ? 38.430 49.947 90.967 1.00 23.41 89 VAL A C 1
ATOM 661 O O . VAL A 1 89 ? 37.970 50.420 89.918 1.00 23.00 89 VAL A O 1
ATOM 665 N N . PRO A 1 90 ? 38.130 48.712 91.384 1.00 24.52 90 PRO A N 1
ATOM 666 C CA . PRO A 1 90 ? 37.224 47.812 90.663 1.00 23.52 90 PRO A CA 1
ATOM 667 C C . PRO A 1 90 ? 35.791 48.343 90.574 1.00 24.16 90 PRO A C 1
ATOM 668 O O . PRO A 1 90 ? 35.350 49.164 91.386 1.00 25.55 90 PRO A O 1
ATOM 672 N N . PRO A 1 91 ? 35.048 47.889 89.567 1.00 22.71 91 PRO A N 1
ATOM 673 C CA . PRO A 1 91 ? 33.678 48.317 89.389 1.00 22.24 91 PRO A CA 1
ATOM 674 C C . PRO A 1 91 ? 32.827 47.826 90.528 1.00 23.35 91 PRO A C 1
ATOM 675 O O . PRO A 1 91 ? 33.034 46.747 91.065 1.00 22.50 91 PRO A O 1
ATOM 679 N N . GLY A 1 92 ? 31.850 48.632 90.906 1.00 26.19 92 GLY A N 1
ATOM 680 C CA . GLY A 1 92 ? 30.968 48.251 92.003 1.00 27.07 92 GLY A CA 1
ATOM 681 C C . GLY A 1 92 ? 31.567 48.471 93.379 1.00 25.65 92 GLY A C 1
ATOM 682 O O . GLY A 1 92 ? 31.097 47.877 94.343 1.00 25.86 92 GLY A O 1
ATOM 683 N N . THR A 1 93 ? 32.586 49.325 93.466 1.00 25.06 93 THR A N 1
ATOM 684 C CA . THR A 1 93 ? 33.250 49.595 94.740 1.00 24.71 93 THR A CA 1
ATOM 685 C C . THR A 1 93 ? 32.528 50.646 95.580 1.00 23.42 93 THR A C 1
ATOM 686 O O . THR A 1 93 ? 32.239 51.736 95.107 1.00 22.16 93 THR A O 1
ATOM 690 N N . VAL A 1 94 ? 32.200 50.306 96.822 1.00 25.23 94 VAL A N 1
ATOM 691 C CA . VAL A 1 94 ? 31.507 51.269 97.698 1.00 26.23 94 VAL A CA 1
ATOM 692 C C . VAL A 1 94 ? 32.459 51.779 98.758 1.00 25.10 94 VAL A C 1
ATOM 693 O O . VAL A 1 94 ? 33.030 50.989 99.504 1.00 23.44 94 VAL A O 1
ATOM 697 N N . VAL A 1 95 ? 32.643 53.096 98.789 1.00 25.15 95 VAL A N 1
ATOM 698 C CA . VAL A 1 95 ? 33.542 53.709 99.746 1.00 28.37 95 VAL A CA 1
ATOM 699 C C . VAL A 1 95 ? 32.804 54.374 100.890 1.00 31.65 95 VAL A C 1
ATOM 700 O O . VAL A 1 95 ? 31.886 55.178 100.683 1.00 29.78 95 VAL A O 1
ATOM 704 N N . THR A 1 96 ? 33.219 54.042 102.107 1.00 35.07 96 THR A N 1
ATOM 705 C CA . THR A 1 96 ? 32.587 54.608 103.293 1.00 38.60 96 THR A CA 1
ATOM 706 C C . THR A 1 96 ? 33.619 55.089 104.303 1.00 41.60 96 THR A C 1
ATOM 707 O O . THR A 1 96 ? 34.715 54.518 104.410 1.00 41.08 96 THR A O 1
ATOM 711 N N . ASP A 1 97 ? 33.252 56.133 105.047 1.00 44.90 97 ASP A N 1
ATOM 712 C CA . ASP A 1 97 ? 34.116 56.720 106.070 1.00 47.76 97 ASP A CA 1
ATOM 713 C C . ASP A 1 97 ? 34.041 55.859 107.318 1.00 48.86 97 ASP A C 1
ATOM 714 O O . ASP A 1 97 ? 32.968 55.661 107.887 1.00 47.70 97 ASP A O 1
ATOM 719 N N . ASP A 1 98 ? 35.202 55.358 107.726 1.00 51.64 98 ASP A N 1
ATOM 720 C CA . ASP A 1 98 ? 35.349 54.493 108.900 1.00 55.12 98 ASP A CA 1
ATOM 721 C C . ASP A 1 98 ? 35.092 55.226 110.217 1.00 56.82 98 ASP A C 1
ATOM 722 O O . ASP A 1 98 ? 35.549 54.797 111.279 1.00 57.71 98 ASP A O 1
ATOM 727 N N . ASP A 1 99 ? 34.373 56.340 110.142 1.00 58.04 99 ASP A N 1
ATOM 728 C CA . ASP A 1 99 ? 34.052 57.122 111.324 1.00 58.06 99 ASP A CA 1
ATOM 729 C C . ASP A 1 99 ? 32.634 57.660 111.189 1.00 58.60 99 ASP A C 1
ATOM 730 O O . ASP A 1 99 ? 31.745 57.242 111.918 1.00 59.58 99 ASP A O 1
ATOM 735 N N . THR A 1 100 ? 32.398 58.575 110.259 1.00 59.15 100 THR A N 1
ATOM 736 C CA . THR A 1 100 ? 31.047 59.107 110.098 1.00 60.41 100 THR A CA 1
ATOM 737 C C . THR A 1 100 ? 30.161 58.036 109.497 1.00 60.73 100 THR A C 1
ATOM 738 O O . THR A 1 100 ? 28.965 58.257 109.280 1.00 60.09 100 THR A O 1
ATOM 742 N N . LYS A 1 101 ? 30.778 56.880 109.230 1.00 61.44 101 LYS A N 1
ATOM 743 C CA . LYS A 1 101 ? 30.122 55.710 108.633 1.00 60.87 101 LYS A CA 1
ATOM 744 C C . LYS A 1 101 ? 29.168 56.198 107.570 1.00 59.93 101 LYS A C 1
ATOM 745 O O . LYS A 1 101 ? 27.965 55.992 107.640 1.00 60.05 101 LYS A O 1
ATOM 751 N N . GLN A 1 102 ? 29.715 56.858 106.575 1.00 58.84 102 GLN A N 1
ATOM 752 C CA . GLN A 1 102 ? 28.866 57.354 105.539 1.00 58.83 102 GLN A CA 1
ATOM 753 C C . GLN A 1 102 ? 29.397 56.941 104.177 1.00 57.69 102 GLN A C 1
ATOM 754 O O . GLN A 1 102 ? 30.567 56.576 104.037 1.00 57.98 102 GLN A O 1
ATOM 760 N N . VAL A 1 103 ? 28.529 56.984 103.173 1.00 55.50 103 VAL A N 1
ATOM 761 C CA . VAL A 1 103 ? 28.945 56.618 101.839 1.00 53.14 103 VAL A CA 1
ATOM 762 C C . VAL A 1 103 ? 29.518 57.824 101.141 1.00 51.75 103 VAL A C 1
ATOM 763 O O . VAL A 1 103 ? 28.804 58.784 100.867 1.00 50.23 103 VAL A O 1
ATOM 767 N N . ILE A 1 104 ? 30.822 57.758 100.875 1.00 50.90 104 ILE A N 1
ATOM 768 C CA . ILE A 1 104 ? 31.539 58.820 100.193 1.00 50.12 104 ILE A CA 1
ATOM 769 C C . ILE A 1 104 ? 31.286 58.703 98.693 1.00 49.61 104 ILE A C 1
ATOM 770 O O . ILE A 1 104 ? 31.140 59.704 97.991 1.00 49.57 104 ILE A O 1
ATOM 775 N N . ALA A 1 105 ? 31.233 57.474 98.204 1.00 48.73 105 ALA A N 1
ATOM 776 C CA . ALA A 1 105 ? 30.977 57.251 96.796 1.00 48.66 105 ALA A CA 1
ATOM 777 C C . ALA A 1 105 ? 30.556 55.813 96.536 1.00 48.56 105 ALA A C 1
ATOM 778 O O . ALA A 1 105 ? 30.946 54.901 97.263 1.00 47.76 105 ALA A O 1
ATOM 780 N N . ASP A 1 106 ? 29.742 55.618 95.503 1.00 48.46 106 ASP A N 1
ATOM 781 C CA . ASP A 1 106 ? 29.290 54.280 95.122 1.00 48.56 106 ASP A CA 1
ATOM 782 C C . ASP A 1 106 ? 29.667 54.078 93.649 1.00 46.62 106 ASP A C 1
ATOM 783 O O . ASP A 1 106 ? 28.803 54.059 92.774 1.00 47.26 106 ASP A O 1
ATOM 788 N N . LEU A 1 107 ? 30.967 53.938 93.396 1.00 43.85 107 LEU A N 1
ATOM 789 C CA . LEU A 1 107 ? 31.528 53.775 92.056 1.00 42.48 107 LEU A CA 1
ATOM 790 C C . LEU A 1 107 ? 31.102 52.482 91.355 1.00 42.62 107 LEU A C 1
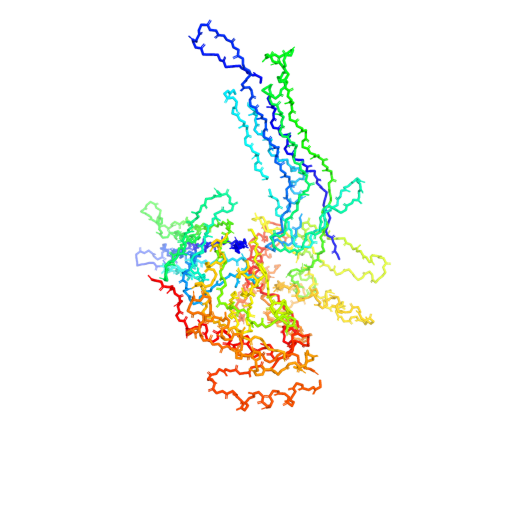ATOM 791 O O . LEU A 1 107 ? 31.323 51.382 91.850 1.00 42.43 107 LEU A O 1
ATOM 796 N N . THR A 1 108 ? 30.509 52.618 90.178 1.00 42.59 108 THR A N 1
ATOM 797 C CA . THR A 1 108 ? 30.027 51.458 89.445 1.00 42.80 108 THR A CA 1
ATOM 798 C C . THR A 1 108 ? 30.280 51.473 87.922 1.00 41.96 108 THR A C 1
ATOM 799 O O . THR A 1 108 ? 30.219 50.450 87.276 1.00 41.45 108 THR A O 1
ATOM 803 N N . GLU A 1 109 ? 30.562 52.631 87.356 1.00 42.67 109 GLU A N 1
ATOM 804 C CA . GLU A 1 109 ? 30.803 52.712 85.930 1.00 44.54 109 GLU A CA 1
ATOM 805 C C . GLU A 1 109 ? 32.274 52.966 85.621 1.00 42.70 109 GLU A C 1
ATOM 806 O O . GLU A 1 109 ? 32.970 53.638 86.383 1.00 43.46 109 GLU A O 1
ATOM 812 N N . HIS A 1 110 ? 32.739 52.438 84.493 1.00 39.59 110 HIS A N 1
ATOM 813 C CA . HIS A 1 110 ? 34.118 52.621 84.088 1.00 36.35 110 HIS A CA 1
ATOM 814 C C . HIS A 1 110 ? 34.351 54.082 83.810 1.00 36.31 110 HIS A C 1
ATOM 815 O O . HIS A 1 110 ? 33.567 54.733 83.118 1.00 36.34 110 HIS A O 1
ATOM 822 N N . GLY A 1 111 ? 35.452 54.593 84.336 1.00 35.46 111 GLY A N 1
ATOM 823 C CA . GLY A 1 111 ? 35.756 55.991 84.155 1.00 34.73 111 GLY A CA 1
ATOM 824 C C . GLY A 1 111 ? 35.120 56.783 85.283 1.00 34.17 111 GLY A C 1
ATOM 825 O O . GLY A 1 111 ? 35.555 57.889 85.577 1.00 35.50 111 GLY A O 1
ATOM 826 N N . GLN A 1 112 ? 34.104 56.231 85.933 1.00 32.21 112 GLN A N 1
ATOM 827 C CA . GLN A 1 112 ? 33.431 56.953 87.015 1.00 32.07 112 GLN A CA 1
ATOM 828 C C . GLN A 1 112 ? 34.392 57.273 88.159 1.00 31.05 112 GLN A C 1
ATOM 829 O O . GLN A 1 112 ? 34.985 56.367 88.746 1.00 32.21 112 GLN A O 1
ATOM 835 N N . ARG A 1 113 ? 34.548 58.550 88.493 1.00 29.20 113 ARG A N 1
ATOM 836 C CA . ARG A 1 113 ? 35.452 58.905 89.587 1.00 26.95 113 ARG A CA 1
ATOM 837 C C . ARG A 1 113 ? 34.767 59.695 90.686 1.00 22.93 113 ARG A C 1
ATOM 838 O O . ARG A 1 113 ? 33.682 60.221 90.490 1.00 19.40 113 ARG A O 1
ATOM 846 N N . ALA A 1 114 ? 35.400 59.757 91.850 1.00 21.19 114 ALA A N 1
ATOM 847 C CA . ALA A 1 114 ? 34.831 60.492 92.972 1.00 20.79 114 ALA A CA 1
ATOM 848 C C . ALA A 1 114 ? 35.907 61.023 93.885 1.00 20.97 114 ALA A C 1
ATOM 849 O O . ALA A 1 114 ? 36.948 60.378 94.078 1.00 21.33 114 ALA A O 1
ATOM 851 N N . VAL A 1 115 ? 35.653 62.218 94.428 1.00 20.65 115 VAL A N 1
ATOM 852 C CA . VAL A 1 115 ? 36.582 62.858 95.349 1.00 19.15 115 VAL A CA 1
ATOM 853 C C . VAL A 1 115 ? 36.414 62.203 96.712 1.00 20.58 115 VAL A C 1
ATOM 854 O O . VAL A 1 115 ? 35.337 62.276 97.325 1.00 20.28 115 VAL A O 1
ATOM 858 N N . ILE A 1 116 ? 37.505 61.572 97.158 1.00 21.15 116 ILE A N 1
ATOM 859 C CA . ILE A 1 116 ? 37.584 60.843 98.424 1.00 21.97 116 ILE A CA 1
ATOM 860 C C . ILE A 1 116 ? 38.131 61.678 99.586 1.00 23.78 116 ILE A C 1
ATOM 861 O O . ILE A 1 116 ? 37.567 61.677 100.693 1.00 23.47 116 ILE A O 1
ATOM 866 N N . ALA A 1 117 ? 39.232 62.380 99.344 1.00 24.15 117 ALA A N 1
ATOM 867 C CA . ALA A 1 117 ? 39.820 63.243 100.371 1.00 24.70 117 ALA A CA 1
ATOM 868 C C . ALA A 1 117 ? 40.239 64.495 99.636 1.00 25.42 117 ALA A C 1
ATOM 869 O O . ALA A 1 117 ? 41.224 64.460 98.898 1.00 25.77 117 ALA A O 1
ATOM 871 N N . ARG A 1 118 ? 39.504 65.596 99.811 1.00 26.50 118 ARG A N 1
ATOM 872 C CA . ARG A 1 118 ? 39.865 66.807 99.088 1.00 27.31 118 ARG A CA 1
ATOM 873 C C . ARG A 1 118 ? 41.011 67.541 99.741 1.00 26.08 118 ARG A C 1
ATOM 874 O O . ARG A 1 118 ? 41.160 67.493 100.964 1.00 26.32 118 ARG A O 1
ATOM 882 N N . GLY A 1 119 ? 41.820 68.191 98.899 1.00 23.42 119 GLY A N 1
ATOM 883 C CA . GLY A 1 119 ? 42.972 68.963 99.340 1.00 21.30 119 GLY A CA 1
ATOM 884 C C . GLY A 1 119 ? 42.567 70.364 99.775 1.00 20.56 119 GLY A C 1
ATOM 885 O O . GLY A 1 119 ? 41.553 70.898 99.331 1.00 18.17 119 GLY A O 1
ATOM 886 N N . GLY A 1 120 ? 43.359 70.966 100.650 1.00 19.57 120 GLY A N 1
ATOM 887 C CA . GLY A 1 120 ? 43.016 72.289 101.135 1.00 20.12 120 GLY A CA 1
ATOM 888 C C . GLY A 1 120 ? 43.152 73.388 100.092 1.00 20.56 120 GLY A C 1
ATOM 889 O O . GLY A 1 120 ? 43.804 73.194 99.060 1.00 21.43 120 GLY A O 1
ATOM 890 N N . ARG A 1 121 ? 42.516 74.532 100.351 1.00 18.99 121 ARG A N 1
ATOM 891 C CA . ARG A 1 121 ? 42.615 75.687 99.470 1.00 17.82 121 ARG A CA 1
ATOM 892 C C . ARG A 1 121 ? 43.982 76.307 99.697 1.00 16.18 121 ARG A C 1
ATOM 893 O O . ARG A 1 121 ? 44.542 76.155 100.783 1.00 14.46 121 ARG A O 1
ATOM 901 N N . GLY A 1 122 ? 44.511 77.008 98.689 1.00 15.86 122 GLY A N 1
ATOM 902 C CA . GLY A 1 122 ? 45.813 77.657 98.826 1.00 14.69 122 GLY A CA 1
ATOM 903 C C . GLY A 1 122 ? 45.734 78.874 99.742 1.00 14.88 122 GLY A C 1
ATOM 904 O O . GLY A 1 122 ? 44.685 79.526 99.837 1.00 14.24 122 GLY A O 1
ATOM 905 N N . GLY A 1 123 ? 46.825 79.155 100.450 1.00 14.77 123 GLY A N 1
ATOM 906 C CA . GLY A 1 123 ? 46.848 80.300 101.344 1.00 15.33 123 GLY A CA 1
ATOM 907 C C . GLY A 1 123 ? 47.123 81.630 100.630 1.00 15.23 123 GLY A C 1
ATOM 908 O O . GLY A 1 123 ? 48.046 81.761 99.798 1.00 14.78 123 GLY A O 1
ATOM 909 N N . ARG A 1 124 ? 46.305 82.622 100.945 1.00 13.09 124 ARG A N 1
ATOM 910 C CA . ARG A 1 124 ? 46.471 83.937 100.343 1.00 12.92 124 ARG A CA 1
ATOM 911 C C . ARG A 1 124 ? 47.715 84.710 100.814 1.00 12.33 124 ARG A C 1
ATOM 912 O O . ARG A 1 124 ? 48.056 84.694 102.006 1.00 10.81 124 ARG A O 1
ATOM 920 N N . GLY A 1 125 ? 48.372 85.372 99.856 1.00 11.25 125 GLY A N 1
ATOM 921 C CA . GLY A 1 125 ? 49.547 86.169 100.132 1.00 12.56 125 GLY A CA 1
ATOM 922 C C . GLY A 1 125 ? 49.262 87.553 100.697 1.00 15.50 125 GLY A C 1
ATOM 923 O O . GLY A 1 125 ? 48.096 88.013 100.766 1.00 16.00 125 GLY A O 1
ATOM 924 N N . ASN A 1 126 ? 50.332 88.245 101.106 1.00 16.63 126 ASN A N 1
ATOM 925 C CA . ASN A 1 126 ? 50.184 89.586 101.715 1.00 16.55 126 ASN A CA 1
ATOM 926 C C . ASN A 1 126 ? 49.447 90.565 100.829 1.00 18.88 126 ASN A C 1
ATOM 927 O O . ASN A 1 126 ? 48.675 91.361 101.334 1.00 19.46 126 ASN A O 1
ATOM 932 N N . SER A 1 127 ? 49.663 90.488 99.517 1.00 21.00 127 SER A N 1
ATOM 933 C CA . SER A 1 127 ? 48.966 91.378 98.596 1.00 22.25 127 SER A CA 1
ATOM 934 C C . SER A 1 127 ? 47.459 91.409 98.816 1.00 22.19 127 SER A C 1
ATOM 935 O O . SER A 1 127 ? 46.770 92.296 98.333 1.00 24.66 127 SER A O 1
ATOM 938 N N . ARG A 1 128 ? 46.939 90.433 99.531 1.00 21.56 128 ARG A N 1
ATOM 939 C CA . ARG A 1 128 ? 45.512 90.374 99.777 1.00 21.22 128 ARG A CA 1
ATOM 940 C C . ARG A 1 128 ? 45.090 91.166 101.037 1.00 22.65 128 ARG A C 1
ATOM 941 O O . ARG A 1 128 ? 43.982 91.696 101.112 1.00 23.15 128 ARG A O 1
ATOM 949 N N . PHE A 1 129 ? 45.981 91.275 102.016 1.00 22.75 129 PHE A N 1
ATOM 950 C CA . PHE A 1 129 ? 45.628 91.942 103.241 1.00 22.99 129 PHE A CA 1
ATOM 951 C C . PHE A 1 129 ? 45.973 93.396 103.339 1.00 26.11 129 PHE A C 1
ATOM 952 O O . PHE A 1 129 ? 46.093 93.919 104.461 1.00 28.03 129 PHE A O 1
ATOM 960 N N . ALA A 1 130 ? 46.124 94.072 102.198 1.00 27.45 130 ALA A N 1
ATOM 961 C CA . ALA A 1 130 ? 46.485 95.494 102.228 1.00 28.58 130 ALA A CA 1
ATOM 962 C C . ALA A 1 130 ? 45.284 96.393 102.361 1.00 30.16 130 ALA A C 1
ATOM 963 O O . ALA A 1 130 ? 44.296 96.259 101.639 1.00 31.12 130 ALA A O 1
ATOM 965 N N . THR A 1 131 ? 45.369 97.314 103.307 1.00 31.46 131 THR A N 1
ATOM 966 C CA . THR A 1 131 ? 44.289 98.264 103.527 1.00 31.45 131 THR A CA 1
ATOM 967 C C . THR A 1 131 ? 44.943 99.628 103.649 1.00 32.47 131 THR A C 1
ATOM 968 O O . THR A 1 131 ? 46.181 99.739 103.660 1.00 33.15 131 THR A O 1
ATOM 972 N N . PRO A 1 132 ? 44.129 100.687 103.695 1.00 33.61 132 PRO A N 1
ATOM 973 C CA . PRO A 1 132 ? 44.664 102.039 103.822 1.00 34.15 132 PRO A CA 1
ATOM 974 C C . PRO A 1 132 ? 45.473 102.220 105.108 1.00 34.63 132 PRO A C 1
ATOM 975 O O . PRO A 1 132 ? 46.463 102.961 105.134 1.00 35.47 132 PRO A O 1
ATOM 979 N N . ALA A 1 133 ? 45.082 101.548 106.180 1.00 34.68 133 ALA A N 1
ATOM 980 C CA . ALA A 1 133 ? 45.862 101.703 107.405 1.00 37.80 133 ALA A CA 1
ATOM 981 C C . ALA A 1 133 ? 46.938 100.599 107.540 1.00 39.30 133 ALA A C 1
ATOM 982 O O . ALA A 1 133 ? 47.399 100.323 108.654 1.00 40.19 133 ALA A O 1
ATOM 984 N N . ASN A 1 134 ? 47.335 99.995 106.404 1.00 39.51 134 ASN A N 1
ATOM 985 C CA . ASN A 1 134 ? 48.339 98.917 106.354 1.00 38.35 134 ASN A CA 1
ATOM 986 C C . ASN A 1 134 ? 48.785 98.672 104.908 1.00 38.19 134 ASN A C 1
ATOM 987 O O . ASN A 1 134 ? 48.600 97.563 104.369 1.00 38.02 134 ASN A O 1
ATOM 992 N N . PRO A 1 135 ? 49.372 99.690 104.262 1.00 37.66 135 PRO A N 1
ATOM 993 C CA . PRO A 1 135 ? 49.877 99.692 102.879 1.00 37.24 135 PRO A CA 1
ATOM 994 C C . PRO A 1 135 ? 50.869 98.577 102.560 1.00 35.96 135 PRO A C 1
ATOM 995 O O . PRO A 1 135 ? 50.933 98.068 101.417 1.00 36.56 135 PRO A O 1
ATOM 999 N N . ALA A 1 136 ? 51.658 98.232 103.576 1.00 33.14 136 ALA A N 1
ATOM 1000 C CA . ALA A 1 136 ? 52.671 97.185 103.506 1.00 29.18 136 ALA A CA 1
ATOM 1001 C C . ALA A 1 136 ? 52.391 96.177 104.605 1.00 25.69 136 ALA A C 1
ATOM 1002 O O . ALA A 1 136 ? 52.970 96.241 105.700 1.00 26.67 136 ALA A O 1
ATOM 1004 N N . PRO A 1 137 ? 51.469 95.257 104.342 1.00 21.95 137 PRO A N 1
ATOM 1005 C CA . PRO A 1 137 ? 51.069 94.203 105.281 1.00 19.53 137 PRO A CA 1
ATOM 1006 C C . PRO A 1 137 ? 52.081 93.072 105.325 1.00 18.72 137 PRO A C 1
ATOM 1007 O O . PRO A 1 137 ? 52.722 92.793 104.315 1.00 19.20 137 PRO A O 1
ATOM 1011 N N . GLN A 1 138 ? 52.251 92.482 106.514 1.00 17.27 138 GLN A N 1
ATOM 1012 C CA . GLN A 1 138 ? 53.179 91.389 106.749 1.00 15.21 138 GLN A CA 1
ATOM 1013 C C . GLN A 1 138 ? 52.357 90.140 107.042 1.00 15.83 138 GLN A C 1
ATOM 1014 O O . GLN A 1 138 ? 52.885 89.135 107.497 1.00 14.85 138 GLN A O 1
ATOM 1020 N N . LEU A 1 139 ? 51.053 90.234 106.783 1.00 16.65 139 LEU A N 1
ATOM 1021 C CA . LEU A 1 139 ? 50.109 89.141 106.985 1.00 16.05 139 LEU A CA 1
ATOM 1022 C C . LEU A 1 139 ? 50.129 88.213 105.797 1.00 16.87 139 LEU A C 1
ATOM 1023 O O . LEU A 1 139 ? 50.207 88.659 104.651 1.00 16.74 139 LEU A O 1
ATOM 1028 N N . SER A 1 140 ? 50.018 86.920 106.088 1.00 17.30 140 SER A N 1
ATOM 1029 C CA . SER A 1 140 ? 50.022 85.868 105.087 1.00 16.57 140 SER A CA 1
ATOM 1030 C C . SER A 1 140 ? 49.217 84.688 105.585 1.00 14.85 140 SER A C 1
ATOM 1031 O O . SER A 1 140 ? 49.139 84.466 106.776 1.00 15.67 140 SER A O 1
ATOM 1034 N N . GLU A 1 141 ? 48.631 83.922 104.674 1.00 16.06 141 GLU A N 1
ATOM 1035 C CA . GLU A 1 141 ? 47.824 82.729 105.042 1.00 17.55 141 GLU A CA 1
ATOM 1036 C C . GLU A 1 141 ? 48.563 81.430 104.754 1.00 17.33 141 GLU A C 1
ATOM 1037 O O . GLU A 1 141 ? 49.172 81.293 103.697 1.00 19.15 141 GLU A O 1
ATOM 1043 N N . ASN A 1 142 ? 48.543 80.485 105.692 1.00 16.05 142 ASN A N 1
ATOM 1044 C CA . ASN A 1 142 ? 49.186 79.207 105.411 1.00 14.67 142 ASN A CA 1
ATOM 1045 C C . ASN A 1 142 ? 48.113 78.415 104.721 1.00 14.34 142 ASN A C 1
ATOM 1046 O O . ASN A 1 142 ? 46.929 78.707 104.853 1.00 11.39 142 ASN A O 1
ATOM 1051 N N . GLY A 1 143 ? 48.545 77.423 103.966 1.00 14.21 143 GLY A N 1
ATOM 1052 C CA . GLY A 1 143 ? 47.602 76.602 103.243 1.00 15.35 143 GLY A CA 1
ATOM 1053 C C . GLY A 1 143 ? 46.655 75.830 104.163 1.00 15.88 143 GLY A C 1
ATOM 1054 O O . GLY A 1 143 ? 47.040 75.409 105.270 1.00 15.66 143 GLY A O 1
ATOM 1055 N N . GLU A 1 144 ? 45.417 75.664 103.686 1.00 14.63 144 GLU A N 1
ATOM 1056 C CA . GLU A 1 144 ? 44.403 74.951 104.403 1.00 16.05 144 GLU A CA 1
ATOM 1057 C C . GLU A 1 144 ? 44.810 73.494 104.342 1.00 17.25 144 GLU A C 1
ATOM 1058 O O . GLU A 1 144 ? 45.139 72.970 103.273 1.00 18.71 144 GLU A O 1
ATOM 1064 N N . PRO A 1 145 ? 44.815 72.810 105.495 1.00 16.32 145 PRO A N 1
ATOM 1065 C CA . PRO A 1 145 ? 45.187 71.391 105.514 1.00 17.93 145 PRO A CA 1
ATOM 1066 C C . PRO A 1 145 ? 44.262 70.489 104.661 1.00 18.74 145 PRO A C 1
ATOM 1067 O O . PRO A 1 145 ? 43.040 70.664 104.649 1.00 17.61 145 PRO A O 1
ATOM 1071 N N . GLY A 1 146 ? 44.861 69.541 103.948 1.00 21.65 146 GLY A N 1
ATOM 1072 C CA . GLY A 1 146 ? 44.075 68.609 103.158 1.00 23.84 146 GLY A CA 1
ATOM 1073 C C . GLY A 1 146 ? 43.348 67.690 104.128 1.00 25.73 146 GLY A C 1
ATOM 1074 O O . GLY A 1 146 ? 43.922 67.300 105.153 1.00 25.80 146 GLY A O 1
ATOM 1075 N N . LYS A 1 147 ? 42.095 67.345 103.838 1.00 27.14 147 LYS A N 1
ATOM 1076 C CA . LYS A 1 147 ? 41.372 66.487 104.752 1.00 29.17 147 LYS A CA 1
ATOM 1077 C C . LYS A 1 147 ? 41.915 65.084 104.737 1.00 30.44 147 LYS A C 1
ATOM 1078 O O . LYS A 1 147 ? 42.352 64.555 103.710 1.00 30.00 147 LYS A O 1
ATOM 1084 N N . GLU A 1 148 ? 41.924 64.493 105.919 1.00 33.04 148 GLU A N 1
ATOM 1085 C CA . GLU A 1 148 ? 42.392 63.133 106.064 1.00 33.96 148 GLU A CA 1
ATOM 1086 C C . GLU A 1 148 ? 41.241 62.362 106.626 1.00 32.83 148 GLU A C 1
ATOM 1087 O O . GLU A 1 148 ? 40.451 62.883 107.415 1.00 31.27 148 GLU A O 1
ATOM 1093 N N . ARG A 1 149 ? 41.108 61.128 106.181 1.00 32.21 149 ARG A N 1
ATOM 1094 C CA . ARG A 1 149 ? 40.043 60.312 106.721 1.00 32.68 149 ARG A CA 1
ATOM 1095 C C . ARG A 1 149 ? 40.395 58.853 106.577 1.00 32.46 149 ARG A C 1
ATOM 1096 O O . ARG A 1 149 ? 41.239 58.486 105.736 1.00 31.75 149 ARG A O 1
ATOM 1104 N N . TYR A 1 150 ? 39.807 58.037 107.458 1.00 31.64 150 TYR A N 1
ATOM 1105 C CA . TYR A 1 150 ? 40.018 56.590 107.404 1.00 30.27 150 TYR A CA 1
ATOM 1106 C C . TYR A 1 150 ? 38.787 56.037 106.683 1.00 29.79 150 TYR A C 1
ATOM 1107 O O . TYR A 1 150 ? 37.641 56.326 107.058 1.00 27.80 150 TYR A O 1
ATOM 1116 N N . ILE A 1 151 ? 39.031 55.286 105.610 1.00 30.21 151 ILE A N 1
ATOM 1117 C CA . ILE A 1 151 ? 37.945 54.717 104.833 1.00 31.35 151 ILE A CA 1
ATOM 1118 C C . ILE A 1 151 ? 38.006 53.215 104.699 1.00 31.96 151 ILE A C 1
ATOM 1119 O O . ILE A 1 151 ? 38.994 52.562 105.056 1.00 31.14 151 ILE A O 1
ATOM 1124 N N . VAL A 1 152 ? 36.920 52.666 104.183 1.00 34.21 152 VAL A N 1
ATOM 1125 C CA . VAL A 1 152 ? 36.855 51.234 103.937 1.00 36.56 152 VAL A CA 1
ATOM 1126 C C . VAL A 1 152 ? 36.212 51.064 102.585 1.00 36.65 152 VAL A C 1
ATOM 1127 O O . VAL A 1 152 ? 35.210 51.705 102.280 1.00 37.57 152 VAL A O 1
ATOM 1131 N N . LEU A 1 153 ? 36.833 50.222 101.778 1.00 36.94 153 LEU A N 1
ATOM 1132 C CA . LEU A 1 153 ? 36.356 49.934 100.459 1.00 38.78 153 LEU A CA 1
ATOM 1133 C C . LEU A 1 153 ? 35.693 48.555 100.467 1.00 40.36 153 LEU A C 1
ATOM 1134 O O . LEU A 1 153 ? 36.285 47.575 100.939 1.00 38.51 153 LEU A O 1
ATOM 1139 N N . GLU A 1 154 ? 34.467 48.501 99.942 1.00 42.07 154 GLU A N 1
ATOM 1140 C CA . GLU A 1 154 ? 33.688 47.274 99.851 1.00 43.29 154 GLU A CA 1
ATOM 1141 C C . GLU A 1 154 ? 33.475 46.925 98.402 1.00 42.79 154 GLU A C 1
ATOM 1142 O O . GLU A 1 154 ? 33.257 47.795 97.563 1.00 43.35 154 GLU A O 1
ATOM 1148 N N . LEU A 1 155 ? 33.508 45.636 98.117 1.00 41.83 155 LEU A N 1
ATOM 1149 C CA . LEU A 1 155 ? 33.323 45.164 96.758 1.00 41.22 155 LEU A CA 1
ATOM 1150 C C . LEU A 1 155 ? 32.540 43.834 96.723 1.00 42.30 155 LEU A C 1
ATOM 1151 O O . LEU A 1 155 ? 32.778 42.946 97.534 1.00 42.87 155 LEU A O 1
ATOM 1156 N N . LYS A 1 156 ? 31.590 43.712 95.802 1.00 42.66 156 LYS A N 1
ATOM 1157 C CA . LYS A 1 156 ? 30.847 42.472 95.654 1.00 42.02 156 LYS A CA 1
ATOM 1158 C C . LYS A 1 156 ? 31.751 41.541 94.838 1.00 40.75 156 LYS A C 1
ATOM 1159 O O . LYS A 1 156 ? 32.128 41.869 93.705 1.00 39.93 156 LYS A O 1
ATOM 1165 N N . VAL A 1 157 ? 32.096 40.389 95.418 1.00 39.11 157 VAL A N 1
ATOM 1166 C CA . VAL A 1 157 ? 32.980 39.410 94.770 1.00 37.20 157 VAL A CA 1
ATOM 1167 C C . VAL A 1 157 ? 32.262 38.324 93.934 1.00 35.99 157 VAL A C 1
ATOM 1168 O O . VAL A 1 157 ? 31.304 37.702 94.381 1.00 36.28 157 VAL A O 1
ATOM 1172 N N . LEU A 1 158 ? 32.735 38.116 92.712 1.00 34.99 158 LEU A N 1
ATOM 1173 C CA . LEU A 1 158 ? 32.168 37.124 91.795 1.00 33.37 158 LEU A CA 1
ATOM 1174 C C . LEU A 1 158 ? 33.319 36.373 91.177 1.00 32.06 158 LEU A C 1
ATOM 1175 O O . LEU A 1 158 ? 34.238 36.987 90.617 1.00 32.89 158 LEU A O 1
ATOM 1180 N N . ALA A 1 159 ? 33.281 35.050 91.272 1.00 28.93 159 ALA A N 1
ATOM 1181 C CA . ALA A 1 159 ? 34.352 34.219 90.725 1.00 25.50 159 ALA A CA 1
ATOM 1182 C C . ALA A 1 159 ? 34.730 34.567 89.273 1.00 23.08 159 ALA A C 1
ATOM 1183 O O . ALA A 1 159 ? 33.912 35.011 88.480 1.00 20.27 159 ALA A O 1
ATOM 1185 N N . ASP A 1 160 ? 35.979 34.351 88.925 1.00 23.12 160 ASP A N 1
ATOM 1186 C CA . ASP A 1 160 ? 36.396 34.618 87.562 1.00 26.77 160 ASP A CA 1
ATOM 1187 C C . ASP A 1 160 ? 36.838 33.338 86.837 1.00 26.02 160 ASP A C 1
ATOM 1188 O O . ASP A 1 160 ? 36.615 33.159 85.647 1.00 24.80 160 ASP A O 1
ATOM 1193 N N . VAL A 1 161 ? 37.457 32.450 87.591 1.00 26.15 161 VAL A N 1
ATOM 1194 C CA . VAL A 1 161 ? 37.974 31.218 87.063 1.00 26.53 161 VAL A CA 1
ATOM 1195 C C . VAL A 1 161 ? 37.341 30.085 87.848 1.00 28.88 161 VAL A C 1
ATOM 1196 O O . VAL A 1 161 ? 37.125 30.204 89.055 1.00 28.73 161 VAL A O 1
ATOM 1200 N N . GLY A 1 162 ? 37.045 28.988 87.163 1.00 31.17 162 GLY A N 1
ATOM 1201 C CA . GLY A 1 162 ? 36.440 27.862 87.837 1.00 33.40 162 GLY A CA 1
ATOM 1202 C C . GLY A 1 162 ? 37.324 26.630 87.805 1.00 35.45 162 GLY A C 1
ATOM 1203 O O . GLY A 1 162 ? 37.900 26.296 86.761 1.00 34.92 162 GLY A O 1
ATOM 1204 N N . LEU A 1 163 ? 37.420 25.960 88.960 1.00 36.38 163 LEU A N 1
ATOM 1205 C CA . LEU A 1 163 ? 38.196 24.732 89.127 1.00 36.29 163 LEU A CA 1
ATOM 1206 C C . LEU A 1 163 ? 37.339 23.473 88.979 1.00 37.42 163 LEU A C 1
ATOM 1207 O O . LEU A 1 163 ? 36.350 23.292 89.691 1.00 36.51 163 LEU A O 1
ATOM 1212 N N . VAL A 1 164 ? 37.747 22.608 88.051 1.00 39.10 164 VAL A N 1
ATOM 1213 C CA . VAL A 1 164 ? 37.073 21.346 87.788 1.00 41.26 164 VAL A CA 1
ATOM 1214 C C . VAL A 1 164 ? 38.077 20.202 87.884 1.00 43.97 164 VAL A C 1
ATOM 1215 O O . VAL A 1 164 ? 39.281 20.424 87.844 1.00 44.23 164 VAL A O 1
ATOM 1219 N N . GLY A 1 165 ? 37.573 18.977 87.989 1.00 46.98 165 GLY A N 1
ATOM 1220 C CA . GLY A 1 165 ? 38.439 17.818 88.078 1.00 50.48 165 GLY A CA 1
ATOM 1221 C C . GLY A 1 165 ? 37.943 16.871 89.147 1.00 53.40 165 GLY A C 1
ATOM 1222 O O . GLY A 1 165 ? 37.079 17.229 89.945 1.00 54.46 165 GLY A O 1
ATOM 1223 N N . PHE A 1 166 ? 38.474 15.654 89.161 1.00 56.47 166 PHE A N 1
ATOM 1224 C CA . PHE A 1 166 ? 38.081 14.664 90.163 1.00 59.11 166 PHE A CA 1
ATOM 1225 C C . PHE A 1 166 ? 38.382 15.191 91.553 1.00 61.61 166 PHE A C 1
ATOM 1226 O O . PHE A 1 166 ? 39.217 16.080 91.724 1.00 62.37 166 PHE A O 1
ATOM 1234 N N . PRO A 1 167 ? 37.712 14.638 92.573 1.00 63.70 167 PRO A N 1
ATOM 1235 C CA . PRO A 1 167 ? 37.926 15.068 93.961 1.00 64.70 167 PRO A CA 1
ATOM 1236 C C . PRO A 1 167 ? 39.310 14.624 94.435 1.00 65.27 167 PRO A C 1
ATOM 1237 O O . PRO A 1 167 ? 39.863 13.647 93.926 1.00 64.44 167 PRO A O 1
ATOM 1241 N N . SER A 1 168 ? 39.868 15.353 95.399 1.00 66.64 168 SER A N 1
ATOM 1242 C CA . SER A 1 168 ? 41.200 15.061 95.944 1.00 67.48 168 SER A CA 1
ATOM 1243 C C . SER A 1 168 ? 42.352 15.237 94.960 1.00 67.71 168 SER A C 1
ATOM 1244 O O . SER A 1 168 ? 43.511 15.064 95.343 1.00 67.47 168 SER A O 1
ATOM 1247 N N . VAL A 1 169 ? 42.032 15.562 93.702 1.00 68.27 169 VAL A N 1
ATOM 1248 C CA . VAL A 1 169 ? 43.044 15.786 92.657 1.00 67.31 169 VAL A CA 1
ATOM 1249 C C . VAL A 1 169 ? 43.954 16.929 93.068 1.00 67.10 169 VAL A C 1
ATOM 1250 O O . VAL A 1 169 ? 45.141 16.962 92.729 1.00 66.06 169 VAL A O 1
ATOM 1254 N N . GLY A 1 170 ? 43.376 17.874 93.799 1.00 67.75 170 GLY A N 1
ATOM 1255 C CA . GLY A 1 170 ? 44.139 19.015 94.261 1.00 68.31 170 GLY A CA 1
ATOM 1256 C C . GLY A 1 170 ? 43.390 20.323 94.152 1.00 68.11 170 GLY A C 1
ATOM 1257 O O . GLY A 1 170 ? 43.837 21.330 94.694 1.00 68.44 170 GLY A O 1
ATOM 1258 N N . LYS A 1 171 ? 42.252 20.308 93.464 1.00 67.72 171 LYS A N 1
ATOM 1259 C CA . LYS A 1 171 ? 41.463 21.519 93.287 1.00 67.99 171 LYS A CA 1
ATOM 1260 C C . LYS A 1 171 ? 41.424 22.349 94.575 1.00 67.66 171 LYS A C 1
ATOM 1261 O O . LYS A 1 171 ? 41.605 23.570 94.552 1.00 67.44 171 LYS A O 1
ATOM 1267 N N . SER A 1 172 ? 41.220 21.672 95.699 1.00 67.30 172 SER A N 1
ATOM 1268 C CA . SER A 1 172 ? 41.140 22.332 97.000 1.00 67.04 172 SER A CA 1
ATOM 1269 C C . SER A 1 172 ? 42.487 22.844 97.516 1.00 65.76 172 SER A C 1
ATOM 1270 O O . SER A 1 172 ? 42.628 24.031 97.811 1.00 65.22 172 SER A O 1
ATOM 1273 N N . THR A 1 173 ? 43.471 21.955 97.629 1.00 64.54 173 THR A N 1
ATOM 1274 C CA . THR A 1 173 ? 44.797 22.351 98.099 1.00 62.75 173 THR A CA 1
ATOM 1275 C C . THR A 1 173 ? 45.396 23.420 97.169 1.00 60.62 173 THR A C 1
ATOM 1276 O O . THR A 1 173 ? 46.120 24.313 97.623 1.00 60.82 173 THR A O 1
ATOM 1280 N N . LEU A 1 174 ? 45.086 23.327 95.875 1.00 57.03 174 LEU A N 1
ATOM 1281 C CA . LEU A 1 174 ? 45.569 24.295 94.896 1.00 53.94 174 LEU A CA 1
ATOM 1282 C C . LEU A 1 174 ? 44.925 25.661 95.166 1.00 52.87 174 LEU A C 1
ATOM 1283 O O . LEU A 1 174 ? 45.620 26.630 95.448 1.00 50.90 174 LEU A O 1
ATOM 1288 N N . LEU A 1 175 ? 43.595 25.716 95.096 1.00 52.22 175 LEU A N 1
ATOM 1289 C CA . LEU A 1 175 ? 42.855 26.947 95.332 1.00 51.90 175 LEU A CA 1
ATOM 1290 C C . LEU A 1 175 ? 43.226 27.572 96.651 1.00 52.24 175 LEU A C 1
ATOM 1291 O O . LEU A 1 175 ? 43.029 28.762 96.859 1.00 52.82 175 LEU A O 1
ATOM 1296 N N . SER A 1 176 ? 43.766 26.763 97.546 1.00 53.15 176 SER A N 1
ATOM 1297 C CA . SER A 1 176 ? 44.163 27.235 98.869 1.00 53.23 176 SER A CA 1
ATOM 1298 C C . SER A 1 176 ? 45.585 27.826 98.866 1.00 53.29 176 SER A C 1
ATOM 1299 O O . SER A 1 176 ? 45.863 28.842 99.507 1.00 51.97 176 SER A O 1
ATOM 1302 N N . VAL A 1 177 ? 46.482 27.187 98.130 1.00 53.26 177 VAL A N 1
ATOM 1303 C CA . VAL A 1 177 ? 47.838 27.661 98.068 1.00 53.17 177 VAL A CA 1
ATOM 1304 C C . VAL A 1 177 ? 47.897 29.034 97.444 1.00 54.13 177 VAL A C 1
ATOM 1305 O O . VAL A 1 177 ? 48.562 29.921 97.968 1.00 55.40 177 VAL A O 1
ATOM 1309 N N . VAL A 1 178 ? 47.214 29.217 96.318 1.00 55.03 178 VAL A N 1
ATOM 1310 C CA . VAL A 1 178 ? 47.225 30.513 95.638 1.00 54.56 178 VAL A CA 1
ATOM 1311 C C . VAL A 1 178 ? 46.217 31.480 96.235 1.00 54.79 178 VAL A C 1
ATOM 1312 O O . VAL A 1 178 ? 46.206 32.658 95.900 1.00 54.92 178 VAL A O 1
ATOM 1316 N N . SER A 1 179 ? 45.379 30.989 97.137 1.00 55.26 179 SER A N 1
ATOM 1317 C CA . SER A 1 179 ? 44.384 31.852 97.751 1.00 56.02 179 SER A CA 1
ATOM 1318 C C . SER A 1 179 ? 45.016 32.838 98.722 1.00 56.03 179 SER A C 1
ATOM 1319 O O . SER A 1 179 ? 45.093 32.586 99.923 1.00 57.29 179 SER A O 1
ATOM 1322 N N . SER A 1 180 ? 45.471 33.962 98.184 1.00 56.03 180 SER A N 1
ATOM 1323 C CA . SER A 1 180 ? 46.089 35.021 98.972 1.00 55.12 180 SER A CA 1
ATOM 1324 C C . SER A 1 180 ? 45.089 35.577 99.987 1.00 54.51 180 SER A C 1
ATOM 1325 O O . SER A 1 180 ? 45.490 36.221 100.946 1.00 54.88 180 SER A O 1
ATOM 1328 N N . ALA A 1 181 ? 43.796 35.328 99.774 1.00 54.54 181 ALA A N 1
ATOM 1329 C CA . ALA A 1 181 ? 42.753 35.831 100.674 1.00 54.26 181 ALA A CA 1
ATOM 1330 C C . ALA A 1 181 ? 41.349 35.392 100.280 1.00 53.79 181 ALA A C 1
ATOM 1331 O O . ALA A 1 181 ? 41.026 35.290 99.103 1.00 53.30 181 ALA A O 1
ATOM 1333 N N . LYS A 1 182 ? 40.511 35.166 101.282 1.00 53.79 182 LYS A N 1
ATOM 1334 C CA . LYS A 1 182 ? 39.138 34.743 101.055 1.00 54.69 182 LYS A CA 1
ATOM 1335 C C . LYS A 1 182 ? 38.107 35.808 101.442 1.00 54.90 182 LYS A C 1
ATOM 1336 O O . LYS A 1 182 ? 38.279 36.542 102.418 1.00 54.76 182 LYS A O 1
ATOM 1342 N N . PRO A 1 183 ? 37.006 35.889 100.683 1.00 54.83 183 PRO A N 1
ATOM 1343 C CA . PRO A 1 183 ? 35.931 36.852 100.922 1.00 55.52 183 PRO A CA 1
ATOM 1344 C C . PRO A 1 183 ? 35.103 36.560 102.170 1.00 56.08 183 PRO A C 1
ATOM 1345 O O . PRO A 1 183 ? 35.299 35.563 102.849 1.00 57.33 183 PRO A O 1
ATOM 1349 N N . LYS A 1 184 ? 34.164 37.439 102.455 1.00 56.59 184 LYS A N 1
ATOM 1350 C CA . LYS A 1 184 ? 33.336 37.289 103.626 1.00 58.22 184 LYS A CA 1
ATOM 1351 C C . LYS A 1 184 ? 31.914 37.053 103.166 1.00 59.04 184 LYS A C 1
ATOM 1352 O O . LYS A 1 184 ? 31.522 37.526 102.103 1.00 58.41 184 LYS A O 1
ATOM 1358 N N . ILE A 1 185 ? 31.142 36.322 103.972 1.00 60.79 185 ILE A N 1
ATOM 1359 C CA . ILE A 1 185 ? 29.756 36.006 103.631 1.00 61.60 185 ILE A CA 1
ATOM 1360 C C . ILE A 1 185 ? 28.759 36.909 104.315 1.00 63.67 185 ILE A C 1
ATOM 1361 O O . ILE A 1 185 ? 28.862 37.161 105.509 1.00 63.60 185 ILE A O 1
ATOM 1366 N N . ALA A 1 186 ? 27.780 37.372 103.545 1.00 66.98 186 ALA A N 1
ATOM 1367 C CA . ALA A 1 186 ? 26.715 38.235 104.046 1.00 71.33 186 ALA A CA 1
ATOM 1368 C C . ALA A 1 186 ? 25.344 37.560 103.843 1.00 74.99 186 ALA A C 1
ATOM 1369 O O . ALA A 1 186 ? 24.505 38.059 103.102 1.00 75.69 186 ALA A O 1
ATOM 1371 N N . ASP A 1 187 ? 25.146 36.426 104.516 1.00 78.35 187 ASP A N 1
ATOM 1372 C CA . ASP A 1 187 ? 23.924 35.610 104.464 1.00 82.10 187 ASP A CA 1
ATOM 1373 C C . ASP A 1 187 ? 24.317 34.457 105.409 1.00 84.16 187 ASP A C 1
ATOM 1374 O O . ASP A 1 187 ? 23.608 33.459 105.545 1.00 84.16 187 ASP A O 1
ATOM 1379 N N . TYR A 1 188 ? 25.464 34.647 106.065 1.00 90.31 188 TYR A N 1
ATOM 1380 C CA . TYR A 1 188 ? 26.067 33.686 106.991 1.00 94.32 188 TYR A CA 1
ATOM 1381 C C . TYR A 1 188 ? 25.159 33.076 108.071 1.00 97.70 188 TYR A C 1
ATOM 1382 O O . TYR A 1 188 ? 24.234 33.732 108.570 1.00 98.49 188 TYR A O 1
ATOM 1384 N N . HIS A 1 189 ? 25.440 31.808 108.403 1.00 99.35 189 HIS A N 1
ATOM 1385 C CA . HIS A 1 189 ? 24.739 31.031 109.440 1.00 101.45 189 HIS A CA 1
ATOM 1386 C C . HIS A 1 189 ? 23.425 30.304 109.134 1.00 102.96 189 HIS A C 1
ATOM 1387 O O . HIS A 1 189 ? 22.733 29.895 110.071 1.00 103.32 189 HIS A O 1
ATOM 1389 N N . PHE A 1 190 ? 23.071 30.129 107.860 1.00 104.38 190 PHE A N 1
ATOM 1390 C CA . PHE A 1 190 ? 21.826 29.421 107.497 1.00 105.17 190 PHE A CA 1
ATOM 1391 C C . PHE A 1 190 ? 22.072 28.290 106.491 1.00 104.82 190 PHE A C 1
ATOM 1392 O O . PHE A 1 190 ? 22.416 27.173 106.883 1.00 105.06 190 PHE A O 1
ATOM 1394 N N . THR A 1 191 ? 21.875 28.586 105.201 1.00 104.21 191 THR A N 1
ATOM 1395 C CA . THR A 1 191 ? 22.096 27.612 104.122 1.00 103.02 191 THR A CA 1
ATOM 1396 C C . THR A 1 191 ? 23.541 27.107 104.215 1.00 102.29 191 THR A C 1
ATOM 1397 O O . THR A 1 191 ? 23.857 26.005 103.756 1.00 103.36 191 THR A O 1
ATOM 1401 N N . THR A 1 192 ? 24.399 27.915 104.843 1.00 100.27 192 THR A N 1
ATOM 1402 C CA . THR A 1 192 ? 25.825 27.612 105.033 1.00 97.79 192 THR A CA 1
ATOM 1403 C C . THR A 1 192 ? 26.464 26.930 103.815 1.00 96.10 192 THR A C 1
ATOM 1404 O O . THR A 1 192 ? 27.461 26.212 103.956 1.00 96.66 192 THR A O 1
ATOM 1408 N N . LEU A 1 193 ? 25.887 27.154 102.628 1.00 93.09 193 LEU A N 1
ATOM 1409 C CA . LEU A 1 193 ? 26.415 26.583 101.387 1.00 89.39 193 LEU A CA 1
ATOM 1410 C C . LEU A 1 193 ? 27.885 26.994 101.271 1.00 86.43 193 LEU A C 1
ATOM 1411 O O . LEU A 1 193 ? 28.786 26.158 101.387 1.00 86.80 193 LEU A O 1
ATOM 1416 N N . VAL A 1 194 ? 28.125 28.282 101.059 1.00 82.15 194 VAL A N 1
ATOM 1417 C CA . VAL A 1 194 ? 29.482 28.801 100.976 1.00 77.69 194 VAL A CA 1
ATOM 1418 C C . VAL A 1 194 ? 30.396 28.092 99.990 1.00 73.26 194 VAL A C 1
ATOM 1419 O O . VAL A 1 194 ? 31.246 27.292 100.393 1.00 73.69 194 VAL A O 1
ATOM 1423 N N . PRO A 1 195 ? 30.232 28.361 98.689 1.00 68.07 195 PRO A N 1
ATOM 1424 C CA . PRO A 1 195 ? 31.108 27.702 97.725 1.00 64.28 195 PRO A CA 1
ATOM 1425 C C . PRO A 1 195 ? 32.551 28.057 98.071 1.00 60.69 195 PRO A C 1
ATOM 1426 O O . PRO A 1 195 ? 32.816 29.029 98.776 1.00 59.67 195 PRO A O 1
ATOM 1430 N N . ASN A 1 196 ? 33.491 27.272 97.580 1.00 57.73 196 ASN A N 1
ATOM 1431 C CA . ASN A 1 196 ? 34.880 27.542 97.887 1.00 55.56 196 ASN A CA 1
ATOM 1432 C C . ASN A 1 196 ? 35.533 28.442 96.849 1.00 53.81 196 ASN A C 1
ATOM 1433 O O . ASN A 1 196 ? 35.935 27.973 95.783 1.00 53.27 196 ASN A O 1
ATOM 1438 N N . LEU A 1 197 ? 35.638 29.735 97.154 1.00 51.73 197 LEU A N 1
ATOM 1439 C CA . LEU A 1 197 ? 36.283 30.678 96.234 1.00 49.65 197 LEU A CA 1
ATOM 1440 C C . LEU A 1 197 ? 37.328 31.523 96.949 1.00 48.85 197 LEU A C 1
ATOM 1441 O O . LEU A 1 197 ? 37.304 31.675 98.177 1.00 47.75 197 LEU A O 1
ATOM 1446 N N . GLY A 1 198 ? 38.251 32.071 96.174 1.00 47.27 198 GLY A N 1
ATOM 1447 C CA . GLY A 1 198 ? 39.272 32.892 96.775 1.00 46.96 198 GLY A CA 1
ATOM 1448 C C . GLY A 1 198 ? 39.938 33.802 95.772 1.00 47.03 198 GLY A C 1
ATOM 1449 O O . GLY A 1 198 ? 39.901 33.533 94.571 1.00 46.90 198 GLY A O 1
ATOM 1458 N N . VAL A 1 200 ? 43.184 35.133 94.143 1.00 45.18 200 VAL A N 1
ATOM 1459 C CA . VAL A 1 200 ? 44.584 34.771 93.931 1.00 43.32 200 VAL A CA 1
ATOM 1460 C C . VAL A 1 200 ? 45.275 35.982 93.343 1.00 43.02 200 VAL A C 1
ATOM 1461 O O . VAL A 1 200 ? 44.611 36.856 92.804 1.00 41.67 200 VAL A O 1
ATOM 1465 N N . GLU A 1 201 ? 46.601 36.029 93.434 1.00 44.26 201 GLU A N 1
ATOM 1466 C CA . GLU A 1 201 ? 47.360 37.149 92.885 1.00 46.06 201 GLU A CA 1
ATOM 1467 C C . GLU A 1 201 ? 48.571 36.675 92.125 1.00 45.52 201 GLU A C 1
ATOM 1468 O O . GLU A 1 201 ? 49.383 35.942 92.665 1.00 46.43 201 GLU A O 1
ATOM 1474 N N . THR A 1 202 ? 48.702 37.104 90.878 1.00 44.86 202 THR A N 1
ATOM 1475 C CA . THR A 1 202 ? 49.827 36.686 90.068 1.00 46.37 202 THR A CA 1
ATOM 1476 C C . THR A 1 202 ? 51.102 37.289 90.609 1.00 48.11 202 THR A C 1
ATOM 1477 O O . THR A 1 202 ? 51.140 37.761 91.741 1.00 48.22 202 THR A O 1
ATOM 1481 N N . ASP A 1 203 ? 52.163 37.267 89.811 1.00 49.60 203 ASP A N 1
ATOM 1482 C CA . ASP A 1 203 ? 53.425 37.848 90.263 1.00 50.36 203 ASP A CA 1
ATOM 1483 C C . ASP A 1 203 ? 53.707 39.161 89.587 1.00 49.65 203 ASP A C 1
ATOM 1484 O O . ASP A 1 203 ? 54.695 39.798 89.895 1.00 49.92 203 ASP A O 1
ATOM 1489 N N . ASP A 1 204 ? 52.829 39.552 88.664 1.00 49.50 204 ASP A N 1
ATOM 1490 C CA . ASP A 1 204 ? 52.968 40.809 87.939 1.00 48.07 204 ASP A CA 1
ATOM 1491 C C . ASP A 1 204 ? 51.864 41.816 88.294 1.00 46.99 204 ASP A C 1
ATOM 1492 O O . ASP A 1 204 ? 51.467 42.642 87.469 1.00 47.61 204 ASP A O 1
ATOM 1497 N N . GLY A 1 205 ? 51.358 41.739 89.519 1.00 45.14 205 GLY A N 1
ATOM 1498 C CA . GLY A 1 205 ? 50.331 42.670 89.936 1.00 42.40 205 GLY A CA 1
ATOM 1499 C C . GLY A 1 205 ? 48.897 42.300 89.644 1.00 40.33 205 GLY A C 1
ATOM 1500 O O . GLY A 1 205 ? 48.003 42.637 90.427 1.00 42.33 205 GLY A O 1
ATOM 1501 N N . ARG A 1 206 ? 48.660 41.614 88.533 1.00 37.83 206 ARG A N 1
ATOM 1502 C CA . ARG A 1 206 ? 47.304 41.189 88.149 1.00 34.65 206 ARG A CA 1
ATOM 1503 C C . ARG A 1 206 ? 46.632 40.313 89.216 1.00 33.12 206 ARG A C 1
ATOM 1504 O O . ARG A 1 206 ? 47.296 39.675 90.014 1.00 35.59 206 ARG A O 1
ATOM 1512 N N . SER A 1 207 ? 45.317 40.282 89.257 1.00 31.10 207 SER A N 1
ATOM 1513 C CA . SER A 1 207 ? 44.665 39.457 90.275 1.00 30.35 207 SER A CA 1
ATOM 1514 C C . SER A 1 207 ? 43.250 39.041 89.835 1.00 29.79 207 SER A C 1
ATOM 1515 O O . SER A 1 207 ? 42.655 39.674 88.965 1.00 29.23 207 SER A O 1
ATOM 1518 N N . PHE A 1 208 ? 42.716 37.992 90.449 1.00 28.28 208 PHE A N 1
ATOM 1519 C CA . PHE A 1 208 ? 41.393 37.544 90.105 1.00 27.26 208 PHE A CA 1
ATOM 1520 C C . PHE A 1 208 ? 40.785 36.657 91.175 1.00 27.92 208 PHE A C 1
ATOM 1521 O O . PHE A 1 208 ? 41.449 36.308 92.157 1.00 24.23 208 PHE A O 1
ATOM 1529 N N . VAL A 1 209 ? 39.516 36.302 90.965 1.00 28.18 209 VAL A N 1
ATOM 1530 C CA . VAL A 1 209 ? 38.786 35.469 91.895 1.00 30.29 209 VAL A CA 1
ATOM 1531 C C . VAL A 1 209 ? 38.624 34.054 91.366 1.00 32.62 209 VAL A C 1
ATOM 1532 O O . VAL A 1 209 ? 38.070 33.827 90.292 1.00 33.05 209 VAL A O 1
ATOM 1544 N N . ALA A 1 211 ? 37.398 29.944 92.025 1.00 39.37 211 ALA A N 1
ATOM 1545 C CA . ALA A 1 211 ? 36.489 29.110 92.796 1.00 39.32 211 ALA A CA 1
ATOM 1546 C C . ALA A 1 211 ? 36.418 27.668 92.285 1.00 39.26 211 ALA A C 1
ATOM 1547 O O . ALA A 1 211 ? 36.902 27.348 91.208 1.00 38.87 211 ALA A O 1
ATOM 1549 N N . ASP A 1 212 ? 35.821 26.798 93.087 1.00 40.00 212 ASP A N 1
ATOM 1550 C CA . ASP A 1 212 ? 35.636 25.408 92.712 1.00 40.41 212 ASP A CA 1
ATOM 1551 C C . ASP A 1 212 ? 34.275 25.368 92.018 1.00 39.09 212 ASP A C 1
ATOM 1552 O O . ASP A 1 212 ? 33.242 25.493 92.672 1.00 39.70 212 ASP A O 1
ATOM 1557 N N . LEU A 1 213 ? 34.274 25.203 90.701 1.00 37.03 213 LEU A N 1
ATOM 1558 C CA . LEU A 1 213 ? 33.035 25.173 89.931 1.00 36.04 213 LEU A CA 1
ATOM 1559 C C . LEU A 1 213 ? 31.901 24.324 90.489 1.00 37.18 213 LEU A C 1
ATOM 1560 O O . LEU A 1 213 ? 30.756 24.776 90.585 1.00 39.01 213 LEU A O 1
ATOM 1565 N N . PRO A 1 214 ? 32.185 23.067 90.838 1.00 37.54 214 PRO A N 1
ATOM 1566 C CA . PRO A 1 214 ? 31.137 22.196 91.385 1.00 37.66 214 PRO A CA 1
ATOM 1567 C C . PRO A 1 214 ? 30.271 22.892 92.451 1.00 36.76 214 PRO A C 1
ATOM 1568 O O . PRO A 1 214 ? 29.052 22.831 92.398 1.00 35.17 214 PRO A O 1
ATOM 1572 N N . GLY A 1 215 ? 30.908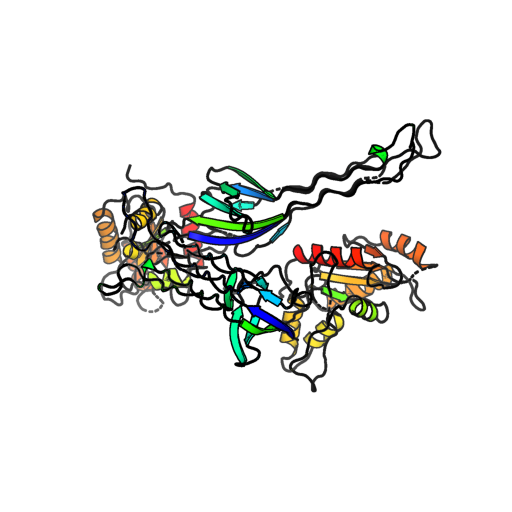 23.551 93.409 1.00 36.79 215 GLY A N 1
ATOM 1573 C CA . GLY A 1 215 ? 30.144 24.238 94.423 1.00 37.38 215 GLY A CA 1
ATOM 1574 C C . GLY A 1 215 ? 29.198 25.271 93.816 1.00 38.15 215 GLY A C 1
ATOM 1575 O O . GLY A 1 215 ? 28.035 25.356 94.205 1.00 39.00 215 GLY A O 1
ATOM 1576 N N . LEU A 1 216 ? 29.667 26.055 92.851 1.00 37.60 216 LEU A N 1
ATOM 1577 C CA . LEU A 1 216 ? 28.798 27.061 92.242 1.00 36.75 216 LEU A CA 1
ATOM 1578 C C . LEU A 1 216 ? 27.666 26.424 91.477 1.00 35.26 216 LEU A C 1
ATOM 1579 O O . LEU A 1 216 ? 26.512 26.812 91.609 1.00 35.92 216 LEU A O 1
ATOM 1584 N N . ILE A 1 217 ? 28.006 25.443 90.669 1.00 34.25 217 ILE A N 1
ATOM 1585 C CA . ILE A 1 217 ? 27.019 24.709 89.906 1.00 32.82 217 ILE A CA 1
ATOM 1586 C C . ILE A 1 217 ? 25.904 24.115 90.815 1.00 32.69 217 ILE A C 1
ATOM 1587 O O . ILE A 1 217 ? 24.722 24.269 90.529 1.00 31.37 217 ILE A O 1
ATOM 1592 N N . GLU A 1 218 ? 26.279 23.467 91.919 1.00 33.60 218 GLU A N 1
ATOM 1593 C CA . GLU A 1 218 ? 25.289 22.859 92.796 1.00 33.37 218 GLU A CA 1
ATOM 1594 C C . GLU A 1 218 ? 24.377 23.854 93.472 1.00 31.51 218 GLU A C 1
ATOM 1595 O O . GLU A 1 218 ? 23.286 23.497 93.915 1.00 32.16 218 GLU A O 1
ATOM 1601 N N . GLY A 1 219 ? 24.809 25.105 93.534 1.00 29.01 219 GLY A N 1
ATOM 1602 C CA . GLY A 1 219 ? 23.990 26.135 94.142 1.00 27.77 219 GLY A CA 1
ATOM 1603 C C . GLY A 1 219 ? 23.003 26.682 93.127 1.00 28.11 219 GLY A C 1
ATOM 1604 O O . GLY A 1 219 ? 21.950 27.209 93.481 1.00 28.21 219 GLY A O 1
ATOM 1605 N N . ALA A 1 220 ? 23.364 26.575 91.848 1.00 27.83 220 ALA A N 1
ATOM 1606 C CA . ALA A 1 220 ? 22.519 27.025 90.738 1.00 25.72 220 ALA A CA 1
ATOM 1607 C C . ALA A 1 220 ? 21.346 26.034 90.515 1.00 24.43 220 ALA A C 1
ATOM 1608 O O . ALA A 1 220 ? 20.501 26.253 89.642 1.00 23.39 220 ALA A O 1
ATOM 1610 N N . HIS A 1 221 ? 21.323 24.959 91.305 1.00 22.86 221 HIS A N 1
ATOM 1611 C CA . HIS A 1 221 ? 20.300 23.928 91.220 1.00 23.90 221 HIS A CA 1
ATOM 1612 C C . HIS A 1 221 ? 19.420 23.864 92.460 1.00 22.81 221 HIS A C 1
ATOM 1613 O O . HIS A 1 221 ? 18.785 22.852 92.716 1.00 23.65 221 HIS A O 1
ATOM 1620 N N . GLN A 1 222 ? 19.408 24.923 93.249 1.00 22.89 222 GLN A N 1
ATOM 1621 C CA . GLN A 1 222 ? 18.596 24.932 94.447 1.00 22.55 222 GLN A CA 1
ATOM 1622 C C . GLN A 1 222 ? 17.256 25.494 94.059 1.00 22.52 222 GLN A C 1
ATOM 1623 O O . GLN A 1 222 ? 17.124 26.239 93.081 1.00 19.83 222 GLN A O 1
ATOM 1629 N N . GLY A 1 223 ? 16.257 25.148 94.853 1.00 22.92 223 GLY A N 1
ATOM 1630 C CA . GLY A 1 223 ? 14.925 25.624 94.572 1.00 24.87 223 GLY A CA 1
ATOM 1631 C C . GLY A 1 223 ? 14.572 26.967 95.179 1.00 26.08 223 GLY A C 1
ATOM 1632 O O . GLY A 1 223 ? 15.437 27.799 95.481 1.00 26.52 223 GLY A O 1
ATOM 1633 N N . VAL A 1 224 ? 13.272 27.181 95.340 1.00 25.80 224 VAL A N 1
ATOM 1634 C CA . VAL A 1 224 ? 12.768 28.416 95.914 1.00 25.19 224 VAL A CA 1
ATOM 1635 C C . VAL A 1 224 ? 13.519 29.659 95.450 1.00 25.96 224 VAL A C 1
ATOM 1636 O O . VAL A 1 224 ? 13.851 30.539 96.236 1.00 26.72 224 VAL A O 1
ATOM 1640 N N . GLY A 1 225 ? 13.762 29.703 94.144 1.00 27.05 225 GLY A N 1
ATOM 1641 C CA . GLY A 1 225 ? 14.430 30.813 93.501 1.00 27.27 225 GLY A CA 1
ATOM 1642 C C . GLY A 1 225 ? 15.851 31.075 93.906 1.00 28.31 225 GLY A C 1
ATOM 1643 O O . GLY A 1 225 ? 16.395 32.114 93.536 1.00 29.13 225 GLY A O 1
ATOM 1644 N N . LEU A 1 226 ? 16.479 30.167 94.636 1.00 27.76 226 LEU A N 1
ATOM 1645 C CA . LEU A 1 226 ? 17.849 30.446 95.051 1.00 29.24 226 LEU A CA 1
ATOM 1646 C C . LEU A 1 226 ? 18.929 30.093 94.018 1.00 30.11 226 LEU A C 1
ATOM 1647 O O . LEU A 1 226 ? 20.114 30.313 94.258 1.00 29.67 226 LEU A O 1
ATOM 1652 N N . GLY A 1 227 ? 18.527 29.569 92.866 1.00 30.45 227 GLY A N 1
ATOM 1653 C CA . GLY A 1 227 ? 19.516 29.208 91.864 1.00 30.41 227 GLY A CA 1
ATOM 1654 C C . GLY A 1 227 ? 19.962 30.340 90.965 1.00 29.55 227 GLY A C 1
ATOM 1655 O O . GLY A 1 227 ? 21.124 30.451 90.581 1.00 27.05 227 GLY A O 1
ATOM 1656 N N . HIS A 1 228 ? 19.009 31.178 90.607 1.00 31.16 228 HIS A N 1
ATOM 1657 C CA . HIS A 1 228 ? 19.301 32.309 89.762 1.00 32.99 228 HIS A CA 1
ATOM 1658 C C . HIS A 1 228 ? 20.611 32.961 90.192 1.00 34.64 228 HIS A C 1
ATOM 1659 O O . HIS A 1 228 ? 21.539 33.086 89.381 1.00 34.76 228 HIS A O 1
ATOM 1666 N N . GLN A 1 229 ? 20.698 33.352 91.463 1.00 35.07 229 GLN A N 1
ATOM 1667 C CA . GLN A 1 229 ? 21.904 33.998 91.979 1.00 37.59 229 GLN A CA 1
ATOM 1668 C C . GLN A 1 229 ? 23.171 33.343 91.423 1.00 36.97 229 GLN A C 1
ATOM 1669 O O . GLN A 1 229 ? 23.993 34.006 90.772 1.00 36.46 229 GLN A O 1
ATOM 1675 N N . PHE A 1 230 ? 23.310 32.041 91.678 1.00 35.98 230 PHE A N 1
ATOM 1676 C CA . PHE A 1 230 ? 24.463 31.277 91.214 1.00 35.37 230 PHE A CA 1
ATOM 1677 C C . PHE A 1 230 ? 24.545 31.187 89.696 1.00 34.77 230 PHE A C 1
ATOM 1678 O O . PHE A 1 230 ? 25.610 30.952 89.136 1.00 33.01 230 PHE A O 1
ATOM 1686 N N . LEU A 1 231 ? 23.419 31.347 89.020 1.00 34.74 231 LEU A N 1
ATOM 1687 C CA . LEU A 1 231 ? 23.465 31.294 87.571 1.00 34.58 231 LEU A CA 1
ATOM 1688 C C . LEU A 1 231 ? 24.280 32.469 87.077 1.00 33.70 231 LEU A C 1
ATOM 1689 O O . LEU A 1 231 ? 25.208 32.289 86.301 1.00 33.54 231 LEU A O 1
ATOM 1694 N N . ARG A 1 232 ? 23.921 33.665 87.538 1.00 34.65 232 ARG A N 1
ATOM 1695 C CA . ARG A 1 232 ? 24.613 34.895 87.150 1.00 37.01 232 ARG A CA 1
ATOM 1696 C C . ARG A 1 232 ? 26.103 34.751 87.442 1.00 37.22 232 ARG A C 1
ATOM 1697 O O . ARG A 1 232 ? 26.963 35.000 86.593 1.00 37.25 232 ARG A O 1
ATOM 1705 N N . HIS A 1 233 ? 26.376 34.336 88.670 1.00 36.89 233 HIS A N 1
ATOM 1706 C CA . HIS A 1 233 ? 27.717 34.112 89.165 1.00 36.58 233 HIS A CA 1
ATOM 1707 C C . HIS A 1 233 ? 28.558 33.217 88.238 1.00 37.25 233 HIS A C 1
ATOM 1708 O O . HIS A 1 233 ? 29.767 33.408 88.116 1.00 36.67 233 HIS A O 1
ATOM 1715 N N . ILE A 1 234 ? 27.906 32.252 87.590 1.00 36.91 234 ILE A N 1
ATOM 1716 C CA . ILE A 1 234 ? 28.579 31.345 86.677 1.00 37.10 234 ILE A CA 1
ATOM 1717 C C . ILE A 1 234 ? 28.844 32.047 85.367 1.00 37.48 234 ILE A C 1
ATOM 1718 O O . ILE A 1 234 ? 29.824 31.769 84.695 1.00 37.87 234 ILE A O 1
ATOM 1723 N N . GLU A 1 235 ? 27.967 32.954 84.982 1.00 38.43 235 GLU A N 1
ATOM 1724 C CA . GLU A 1 235 ? 28.190 33.644 83.733 1.00 39.54 235 GLU A CA 1
ATOM 1725 C C . GLU A 1 235 ? 29.451 34.496 83.872 1.00 38.96 235 GLU A C 1
ATOM 1726 O O . GLU A 1 235 ? 30.139 34.764 82.892 1.00 38.31 235 GLU A O 1
ATOM 1732 N N . ARG A 1 236 ? 29.763 34.865 85.112 1.00 38.39 236 ARG A N 1
ATOM 1733 C CA . ARG A 1 236 ? 30.931 35.680 85.457 1.00 36.86 236 ARG A CA 1
ATOM 1734 C C . ARG A 1 236 ? 32.244 34.888 85.311 1.00 35.28 236 ARG A C 1
ATOM 1735 O O . ARG A 1 236 ? 33.210 35.384 84.731 1.00 34.44 236 ARG A O 1
ATOM 1743 N N . THR A 1 237 ? 32.268 33.660 85.836 1.00 32.62 237 THR A N 1
ATOM 1744 C CA . THR A 1 237 ? 33.456 32.845 85.737 1.00 30.58 237 THR A CA 1
ATOM 1745 C C . THR A 1 237 ? 33.691 32.515 84.278 1.00 30.37 237 THR A C 1
ATOM 1746 O O . THR A 1 237 ? 32.970 31.730 83.707 1.00 28.19 237 THR A O 1
ATOM 1750 N N . ARG A 1 238 ? 34.739 33.116 83.714 1.00 31.59 238 ARG A N 1
ATOM 1751 C CA . ARG A 1 238 ? 35.101 32.985 82.317 1.00 32.07 238 ARG A CA 1
ATOM 1752 C C . ARG A 1 238 ? 36.160 31.955 81.953 1.00 32.22 238 ARG A C 1
ATOM 1753 O O . ARG A 1 238 ? 36.200 31.502 80.813 1.00 32.76 238 ARG A O 1
ATOM 1761 N N . VAL A 1 239 ? 37.039 31.583 82.878 1.00 31.97 239 VAL A N 1
ATOM 1762 C CA . VAL A 1 239 ? 38.082 30.598 82.535 1.00 30.96 239 VAL A CA 1
ATOM 1763 C C . VAL A 1 239 ? 37.996 29.355 83.404 1.00 32.34 239 VAL A C 1
ATOM 1764 O O . VAL A 1 239 ? 37.585 29.424 84.561 1.00 33.03 239 VAL A O 1
ATOM 1768 N N . ILE A 1 240 ? 38.370 28.214 82.835 1.00 33.28 240 ILE A N 1
ATOM 1769 C CA . ILE A 1 240 ? 38.345 26.955 83.560 1.00 34.17 240 ILE A CA 1
ATOM 1770 C C . ILE A 1 240 ? 39.729 26.340 83.642 1.00 36.56 240 ILE A C 1
ATOM 1771 O O . ILE A 1 240 ? 40.386 26.109 82.636 1.00 37.41 240 ILE A O 1
ATOM 1776 N N . VAL A 1 241 ? 40.175 26.072 84.859 1.00 39.72 241 VAL A N 1
ATOM 1777 C CA . VAL A 1 241 ? 41.481 25.458 85.071 1.00 42.42 241 VAL A CA 1
ATOM 1778 C C . VAL A 1 241 ? 41.284 23.987 85.449 1.00 44.63 241 VAL A C 1
ATOM 1779 O O . VAL A 1 241 ? 41.007 23.661 86.606 1.00 44.41 241 VAL A O 1
ATOM 1783 N N . HIS A 1 242 ? 41.425 23.108 84.460 1.00 47.59 242 HIS A N 1
ATOM 1784 C CA . HIS A 1 242 ? 41.246 21.677 84.659 1.00 49.82 242 HIS A CA 1
ATOM 1785 C C . HIS A 1 242 ? 42.450 21.008 85.309 1.00 51.82 242 HIS A C 1
ATOM 1786 O O . HIS A 1 242 ? 43.563 21.123 84.821 1.00 52.24 242 HIS A O 1
ATOM 1793 N N . VAL A 1 243 ? 42.216 20.305 86.414 1.00 55.03 243 VAL A N 1
ATOM 1794 C CA . VAL A 1 243 ? 43.290 19.628 87.148 1.00 58.27 243 VAL A CA 1
ATOM 1795 C C . VAL A 1 243 ? 43.162 18.099 87.083 1.00 60.78 243 VAL A C 1
ATOM 1796 O O . VAL A 1 243 ? 42.273 17.496 87.709 1.00 60.51 243 VAL A O 1
ATOM 1800 N N . ILE A 1 244 ? 44.057 17.475 86.323 1.00 63.69 244 ILE A N 1
ATOM 1801 C CA . ILE A 1 244 ? 44.062 16.027 86.179 1.00 65.74 244 ILE A CA 1
ATOM 1802 C C . ILE A 1 244 ? 45.230 15.469 86.964 1.00 68.56 244 ILE A C 1
ATOM 1803 O O . ILE A 1 244 ? 46.158 16.198 87.323 1.00 68.40 244 ILE A O 1
ATOM 1808 N N . ASP A 1 245 ? 45.179 14.171 87.234 1.00 72.42 245 ASP A N 1
ATOM 1809 C CA . ASP A 1 245 ? 46.248 13.493 87.967 1.00 76.00 245 ASP A CA 1
ATOM 1810 C C . ASP A 1 245 ? 47.097 12.702 86.973 1.00 77.92 245 ASP A C 1
ATOM 1811 O O . ASP A 1 245 ? 46.566 12.087 86.044 1.00 78.15 245 ASP A O 1
ATOM 1824 N N . SER A 1 247 ? 49.488 10.488 88.157 1.00 86.98 247 SER A N 1
ATOM 1825 C CA . SER A 1 247 ? 49.943 9.316 88.891 1.00 89.82 247 SER A CA 1
ATOM 1826 C C . SER A 1 247 ? 48.771 8.357 89.114 1.00 91.91 247 SER A C 1
ATOM 1827 O O . SER A 1 247 ? 48.530 7.462 88.299 1.00 92.06 247 SER A O 1
ATOM 1830 N N . GLY A 1 248 ? 48.045 8.549 90.213 1.00 94.36 248 GLY A N 1
ATOM 1831 C CA . GLY A 1 248 ? 46.904 7.698 90.513 1.00 96.97 248 GLY A CA 1
ATOM 1832 C C . GLY A 1 248 ? 47.094 6.710 91.658 1.00 98.85 248 GLY A C 1
ATOM 1833 O O . GLY A 1 248 ? 47.280 5.512 91.418 1.00 98.75 248 GLY A O 1
ATOM 1834 N N . LEU A 1 249 ? 47.046 7.206 92.896 1.00 100.71 249 LEU A N 1
ATOM 1835 C CA . LEU A 1 249 ? 47.187 6.362 94.088 1.00 102.80 249 LEU A CA 1
ATOM 1836 C C . LEU A 1 249 ? 46.193 5.207 93.998 1.00 104.45 249 LEU A C 1
ATOM 1837 O O . LEU A 1 249 ? 46.416 4.126 94.558 1.00 104.96 249 LEU A O 1
ATOM 1842 N N . GLU A 1 250 ? 45.090 5.455 93.294 1.00 105.62 250 GLU A N 1
ATOM 1843 C CA . GLU A 1 250 ? 44.032 4.468 93.111 1.00 106.12 250 GLU A CA 1
ATOM 1844 C C . GLU A 1 250 ? 43.295 4.759 91.807 1.00 105.49 250 GLU A C 1
ATOM 1845 O O . GLU A 1 250 ? 42.309 4.097 91.475 1.00 105.52 250 GLU A O 1
ATOM 1851 N N . GLY A 1 251 ? 43.788 5.755 91.073 1.00 104.78 251 GLY A N 1
ATOM 1852 C CA . GLY A 1 251 ? 43.178 6.133 89.808 1.00 103.89 251 GLY A CA 1
ATOM 1853 C C . GLY A 1 251 ? 44.053 5.736 88.639 1.00 102.88 251 GLY A C 1
ATOM 1854 O O . GLY A 1 251 ? 45.249 5.498 88.809 1.00 102.47 251 GLY A O 1
ATOM 1855 N N . ARG A 1 252 ? 43.462 5.664 87.451 1.00 101.98 252 ARG A N 1
ATOM 1856 C CA . ARG A 1 252 ? 44.209 5.279 86.265 1.00 101.07 252 ARG A CA 1
ATOM 1857 C C . ARG A 1 252 ? 43.736 6.024 85.031 1.00 99.71 252 ARG A C 1
ATOM 1858 O O . ARG A 1 252 ? 42.635 6.555 84.999 1.00 99.64 252 ARG A O 1
ATOM 1866 N N . ASP A 1 253 ? 44.580 6.030 84.007 1.00 98.38 253 ASP A N 1
ATOM 1867 C CA . ASP A 1 253 ? 44.306 6.704 82.743 1.00 97.00 253 ASP A CA 1
ATOM 1868 C C . ASP A 1 253 ? 44.060 8.196 82.937 1.00 95.93 253 ASP A C 1
ATOM 1869 O O . ASP A 1 253 ? 43.014 8.616 83.430 1.00 95.63 253 ASP A O 1
ATOM 1874 N N . PRO A 1 254 ? 45.038 9.022 82.542 1.00 94.59 254 PRO A N 1
ATOM 1875 C CA . PRO A 1 254 ? 44.910 10.470 82.678 1.00 92.24 254 PRO A CA 1
ATOM 1876 C C . PRO A 1 254 ? 43.868 11.008 81.693 1.00 89.89 254 PRO A C 1
ATOM 1877 O O . PRO A 1 254 ? 42.821 11.487 82.114 1.00 90.08 254 PRO A O 1
ATOM 1881 N N . TYR A 1 255 ? 44.138 10.906 80.393 1.00 86.60 255 TYR A N 1
ATOM 1882 C CA . TYR A 1 255 ? 43.202 11.404 79.396 1.00 83.85 255 TYR A CA 1
ATOM 1883 C C . TYR A 1 255 ? 41.783 10.916 79.656 1.00 82.54 255 TYR A C 1
ATOM 1884 O O . TYR A 1 255 ? 40.821 11.475 79.138 1.00 81.90 255 TYR A O 1
ATOM 1893 N N . ASP A 1 256 ? 41.651 9.864 80.450 1.00 81.07 256 ASP A N 1
ATOM 1894 C CA . ASP A 1 256 ? 40.333 9.346 80.757 1.00 80.18 256 ASP A CA 1
ATOM 1895 C C . ASP A 1 256 ? 39.628 10.335 81.657 1.00 77.98 256 ASP A C 1
ATOM 1896 O O . ASP A 1 256 ? 38.552 10.820 81.322 1.00 78.11 256 ASP A O 1
ATOM 1901 N N . ASP A 1 257 ? 40.245 10.643 82.792 1.00 75.08 257 ASP A N 1
ATOM 1902 C CA . ASP A 1 257 ? 39.658 11.578 83.738 1.00 72.32 257 ASP A CA 1
ATOM 1903 C C . ASP A 1 257 ? 39.362 12.923 83.080 1.00 69.59 257 ASP A C 1
ATOM 1904 O O . ASP A 1 257 ? 38.459 13.655 83.486 1.00 70.00 257 ASP A O 1
ATOM 1909 N N . TYR A 1 258 ? 40.130 13.246 82.056 1.00 65.74 258 TYR A N 1
ATOM 1910 C CA . TYR A 1 258 ? 39.935 14.490 81.343 1.00 61.78 258 TYR A CA 1
ATOM 1911 C C . TYR A 1 258 ? 38.601 14.410 80.598 1.00 60.19 258 TYR A C 1
ATOM 1912 O O . TYR A 1 258 ? 37.829 15.357 80.588 1.00 59.58 258 TYR A O 1
ATOM 1921 N N . LEU A 1 259 ? 38.328 13.258 79.998 1.00 58.64 259 LEU A N 1
ATOM 1922 C CA . LEU A 1 259 ? 37.094 13.036 79.251 1.00 57.09 259 LEU A CA 1
ATOM 1923 C C . LEU A 1 259 ? 35.873 12.981 80.155 1.00 54.82 259 LEU A C 1
ATOM 1924 O O . LEU A 1 259 ? 34.819 13.517 79.833 1.00 52.72 259 LEU A O 1
ATOM 1929 N N . THR A 1 260 ? 36.030 12.302 81.284 1.00 53.39 260 THR A N 1
ATOM 1930 C CA . THR A 1 260 ? 34.948 12.130 82.240 1.00 51.59 260 THR A CA 1
ATOM 1931 C C . THR A 1 260 ? 34.442 13.460 82.733 1.00 50.60 260 THR A C 1
ATOM 1932 O O . THR A 1 260 ? 33.234 13.695 82.744 1.00 50.25 260 THR A O 1
ATOM 1936 N N . ILE A 1 261 ? 35.372 14.323 83.146 1.00 49.31 261 ILE A N 1
ATOM 1937 C CA . ILE A 1 261 ? 35.031 15.641 83.675 1.00 47.74 261 ILE A CA 1
ATOM 1938 C C . ILE A 1 261 ? 34.462 16.559 82.602 1.00 47.45 261 ILE A C 1
ATOM 1939 O O . ILE A 1 261 ? 33.434 17.180 82.809 1.00 48.21 261 ILE A O 1
ATOM 1944 N N . ASN A 1 262 ? 35.119 16.628 81.455 1.00 46.65 262 ASN A N 1
ATOM 1945 C CA . ASN A 1 262 ? 34.655 17.495 80.410 1.00 46.83 262 ASN A CA 1
ATOM 1946 C C . ASN A 1 262 ? 33.302 17.131 79.892 1.00 47.20 262 ASN A C 1
ATOM 1947 O O . ASN A 1 262 ? 32.646 17.945 79.251 1.00 47.28 262 ASN A O 1
ATOM 1952 N N . GLN A 1 263 ? 32.881 15.903 80.136 1.00 47.96 263 GLN A N 1
ATOM 1953 C CA . GLN A 1 263 ? 31.574 15.475 79.656 1.00 49.84 263 GLN A CA 1
ATOM 1954 C C . GLN A 1 263 ? 30.482 16.008 80.569 1.00 50.04 263 GLN A C 1
ATOM 1955 O O . GLN A 1 263 ? 29.505 16.607 80.107 1.00 49.27 263 GLN A O 1
ATOM 1961 N N . GLU A 1 264 ? 30.661 15.790 81.867 1.00 50.33 264 GLU A N 1
ATOM 1962 C CA . GLU A 1 264 ? 29.723 16.266 82.861 1.00 50.41 264 GLU A CA 1
ATOM 1963 C C . GLU A 1 264 ? 29.439 17.731 82.580 1.00 49.66 264 GLU A C 1
ATOM 1964 O O . GLU A 1 264 ? 28.294 18.142 82.451 1.00 50.40 264 GLU A O 1
ATOM 1970 N N . LEU A 1 265 ? 30.501 18.512 82.462 1.00 48.04 265 LEU A N 1
ATOM 1971 C CA . LEU A 1 265 ? 30.372 19.928 82.216 1.00 46.38 265 LEU A CA 1
ATOM 1972 C C . LEU A 1 265 ? 29.358 20.268 81.175 1.00 46.21 265 LEU A C 1
ATOM 1973 O O . LEU A 1 265 ? 28.483 21.068 81.431 1.00 46.68 265 LEU A O 1
ATOM 1978 N N . SER A 1 266 ? 29.485 19.657 80.000 1.00 47.66 266 SER A N 1
ATOM 1979 C CA . SER A 1 266 ? 28.584 19.880 78.855 1.00 47.16 266 SER A CA 1
ATOM 1980 C C . SER A 1 266 ? 27.187 19.375 79.119 1.00 46.93 266 SER A C 1
ATOM 1981 O O . SER A 1 266 ? 26.254 19.762 78.430 1.00 47.42 266 SER A O 1
ATOM 1984 N N . GLU A 1 267 ? 27.046 18.493 80.100 1.00 47.12 267 GLU A N 1
ATOM 1985 C CA . GLU A 1 267 ? 25.731 17.958 80.418 1.00 48.20 267 GLU A CA 1
ATOM 1986 C C . GLU A 1 267 ? 24.888 18.953 81.220 1.00 48.12 267 GLU A C 1
ATOM 1987 O O . GLU A 1 267 ? 23.650 18.961 81.110 1.00 48.81 267 GLU A O 1
ATOM 1993 N N . TYR A 1 268 ? 25.545 19.795 82.019 1.00 46.81 268 TYR A N 1
ATOM 1994 C CA . TYR A 1 268 ? 24.818 20.789 82.823 1.00 46.15 268 TYR A CA 1
ATOM 1995 C C . TYR A 1 268 ? 24.182 21.842 81.931 1.00 46.17 268 TYR A C 1
ATOM 1996 O O . TYR A 1 268 ? 23.383 22.657 82.390 1.00 46.89 268 TYR A O 1
ATOM 2005 N N . ASN A 1 269 ? 24.538 21.817 80.654 1.00 46.60 269 ASN A N 1
ATOM 2006 C CA . ASN A 1 269 ? 23.991 22.761 79.691 1.00 48.21 269 ASN A CA 1
ATOM 2007 C C . ASN A 1 269 ? 24.059 24.163 80.256 1.00 47.27 269 ASN A C 1
ATOM 2008 O O . ASN A 1 269 ? 23.036 24.794 80.553 1.00 46.19 269 ASN A O 1
ATOM 2013 N N . LEU A 1 270 ? 25.294 24.634 80.395 1.00 45.86 270 LEU A N 1
ATOM 2014 C CA . LEU A 1 270 ? 25.565 25.943 80.935 1.00 44.01 270 LEU A CA 1
ATOM 2015 C C . LEU A 1 270 ? 26.709 26.557 80.169 1.00 43.38 270 LEU A C 1
ATOM 2016 O O . LEU A 1 270 ? 27.258 27.563 80.584 1.00 45.46 270 LEU A O 1
ATOM 2021 N N . ARG A 1 271 ? 27.083 25.954 79.054 1.00 41.19 271 ARG A N 1
ATOM 2022 C CA . ARG A 1 271 ? 28.156 26.535 78.259 1.00 40.91 271 ARG A CA 1
ATOM 2023 C C . ARG A 1 271 ? 29.544 26.385 78.865 1.00 39.37 271 ARG A C 1
ATOM 2024 O O . ARG A 1 271 ? 30.484 27.046 78.462 1.00 37.55 271 ARG A O 1
ATOM 2032 N N . LEU A 1 272 ? 29.674 25.507 79.838 1.00 40.54 272 LEU A N 1
ATOM 2033 C CA . LEU A 1 272 ? 30.957 25.312 80.475 1.00 42.54 272 LEU A CA 1
ATOM 2034 C C . LEU A 1 272 ? 31.961 24.654 79.550 1.00 43.68 272 LEU A C 1
ATOM 2035 O O . LEU A 1 272 ? 33.115 24.459 79.909 1.00 43.98 272 LEU A O 1
ATOM 2040 N N . THR A 1 273 ? 31.513 24.317 78.351 1.00 46.05 273 THR A N 1
ATOM 2041 C CA . THR A 1 273 ? 32.353 23.647 77.364 1.00 46.78 273 THR A CA 1
ATOM 2042 C C . THR A 1 273 ? 32.856 24.619 76.319 1.00 47.18 273 THR A C 1
ATOM 2043 O O . THR A 1 273 ? 33.595 24.248 75.402 1.00 47.38 273 THR A O 1
ATOM 2047 N N . GLU A 1 274 ? 32.432 25.865 76.464 1.00 46.87 274 GLU A N 1
ATOM 2048 C CA . GLU A 1 274 ? 32.840 26.908 75.559 1.00 47.39 274 GLU A CA 1
ATOM 2049 C C . GLU A 1 274 ? 33.917 27.718 76.241 1.00 47.81 274 GLU A C 1
ATOM 2050 O O . GLU A 1 274 ? 34.764 28.339 75.601 1.00 46.62 274 GLU A O 1
ATOM 2056 N N . ARG A 1 275 ? 33.881 27.700 77.564 1.00 48.78 275 ARG A N 1
ATOM 2057 C CA . ARG A 1 275 ? 34.848 28.453 78.340 1.00 49.46 275 ARG A CA 1
ATOM 2058 C C . ARG A 1 275 ? 36.271 27.925 78.168 1.00 49.20 275 ARG A C 1
ATOM 2059 O O . ARG A 1 275 ? 36.514 26.710 78.239 1.00 49.83 275 ARG A O 1
ATOM 2067 N N . PRO A 1 276 ? 37.228 28.836 77.905 1.00 48.47 276 PRO A N 1
ATOM 2068 C CA . PRO A 1 276 ? 38.635 28.463 77.726 1.00 47.57 276 PRO A CA 1
ATOM 2069 C C . PRO A 1 276 ? 39.098 27.549 78.853 1.00 47.29 276 PRO A C 1
ATOM 2070 O O . PRO A 1 276 ? 38.621 27.655 79.973 1.00 47.47 276 PRO A O 1
ATOM 2074 N N . GLN A 1 277 ? 40.029 26.655 78.576 1.00 47.69 277 GLN A N 1
ATOM 2075 C CA . GLN A 1 277 ? 40.470 25.773 79.636 1.00 48.60 277 GLN A CA 1
ATOM 2076 C C . GLN A 1 277 ? 42.002 25.685 79.743 1.00 48.48 277 GLN A C 1
ATOM 2077 O O . GLN A 1 277 ? 42.708 25.890 78.758 1.00 48.75 277 GLN A O 1
ATOM 2083 N N . ILE A 1 278 ? 42.494 25.400 80.947 1.00 47.85 278 ILE A N 1
ATOM 2084 C CA . ILE A 1 278 ? 43.917 25.311 81.230 1.00 47.76 278 ILE A CA 1
ATOM 2085 C C . ILE A 1 278 ? 44.179 24.055 82.042 1.00 49.42 278 ILE A C 1
ATOM 2086 O O . ILE A 1 278 ? 43.972 24.074 83.258 1.00 50.60 278 ILE A O 1
ATOM 2091 N N . ILE A 1 279 ? 44.638 22.975 81.399 1.00 50.27 279 ILE A N 1
ATOM 2092 C CA . ILE A 1 279 ? 44.889 21.705 82.111 1.00 50.06 279 ILE A CA 1
ATOM 2093 C C . ILE A 1 279 ? 46.082 21.803 83.035 1.00 51.68 279 ILE A C 1
ATOM 2094 O O . ILE A 1 279 ? 47.100 22.359 82.670 1.00 51.44 279 ILE A O 1
ATOM 2099 N N . VAL A 1 280 ? 45.947 21.238 84.227 1.00 53.83 280 VAL A N 1
ATOM 2100 C CA . VAL A 1 280 ? 47.021 21.255 85.202 1.00 56.68 280 VAL A CA 1
ATOM 2101 C C . VAL A 1 280 ? 47.407 19.839 85.620 1.00 59.98 280 VAL A C 1
ATOM 2102 O O . VAL A 1 280 ? 46.765 19.233 86.480 1.00 60.35 280 VAL A O 1
ATOM 2106 N N . ALA A 1 281 ? 48.458 19.312 85.004 1.00 63.64 281 ALA A N 1
ATOM 2107 C CA . ALA A 1 281 ? 48.934 17.980 85.331 1.00 67.15 281 ALA A CA 1
ATOM 2108 C C . ALA A 1 281 ? 49.666 18.077 86.664 1.00 70.27 281 ALA A C 1
ATOM 2109 O O . ALA A 1 281 ? 50.791 18.578 86.746 1.00 70.79 281 ALA A O 1
ATOM 2111 N N . ASN A 1 282 ? 49.016 17.611 87.717 1.00 73.43 282 ASN A N 1
ATOM 2112 C CA . ASN A 1 282 ? 49.618 17.677 89.028 1.00 77.02 282 ASN A CA 1
ATOM 2113 C C . ASN A 1 282 ? 50.262 16.344 89.422 1.00 80.68 282 ASN A C 1
ATOM 2114 O O . ASN A 1 282 ? 50.379 15.439 88.588 1.00 81.42 282 ASN A O 1
ATOM 2119 N N . LYS A 1 283 ? 50.690 16.225 90.680 1.00 84.38 283 LYS A N 1
ATOM 2120 C CA . LYS A 1 283 ? 51.329 14.998 91.163 1.00 87.83 283 LYS A CA 1
ATOM 2121 C C . LYS A 1 283 ? 52.415 14.541 90.190 1.00 90.32 283 LYS A C 1
ATOM 2122 O O . LYS A 1 283 ? 52.608 13.345 89.996 1.00 90.97 283 LYS A O 1
ATOM 2136 N N . ASP A 1 285 ? 55.476 14.768 90.602 1.00 101.64 285 ASP A N 1
ATOM 2137 C CA . ASP A 1 285 ? 56.632 14.326 91.375 1.00 105.10 285 ASP A CA 1
ATOM 2138 C C . ASP A 1 285 ? 56.678 12.806 91.529 1.00 107.33 285 ASP A C 1
ATOM 2139 O O . ASP A 1 285 ? 57.587 12.263 92.161 1.00 108.10 285 ASP A O 1
ATOM 2152 N N . PRO A 1 287 ? 56.804 8.781 89.987 1.00 113.38 287 PRO A N 1
ATOM 2153 C CA . PRO A 1 287 ? 57.487 8.049 88.917 1.00 114.15 287 PRO A CA 1
ATOM 2154 C C . PRO A 1 287 ? 56.699 7.953 87.617 1.00 114.97 287 PRO A C 1
ATOM 2155 O O . PRO A 1 287 ? 57.023 8.616 86.623 1.00 115.40 287 PRO A O 1
ATOM 2159 N N . GLU A 1 288 ? 55.665 7.121 87.633 1.00 115.39 288 GLU A N 1
ATOM 2160 C CA . GLU A 1 288 ? 54.820 6.909 86.466 1.00 115.69 288 GLU A CA 1
ATOM 2161 C C . GLU A 1 288 ? 54.329 8.214 85.842 1.00 115.80 288 GLU A C 1
ATOM 2162 O O . GLU A 1 288 ? 54.098 8.287 84.629 1.00 115.89 288 GLU A O 1
ATOM 2168 N N . ALA A 1 289 ? 54.180 9.239 86.677 1.00 115.53 289 ALA A N 1
ATOM 2169 C CA . ALA A 1 289 ? 53.709 10.548 86.234 1.00 115.02 289 ALA A CA 1
ATOM 2170 C C . ALA A 1 289 ? 54.528 11.112 85.078 1.00 114.81 289 ALA A C 1
ATOM 2171 O O . ALA A 1 289 ? 54.008 11.851 84.240 1.00 114.89 289 ALA A O 1
ATOM 2173 N N . ALA A 1 290 ? 55.807 10.756 85.035 1.00 114.38 290 ALA A N 1
ATOM 2174 C CA . ALA A 1 290 ? 56.704 11.231 83.990 1.00 114.05 290 ALA A CA 1
ATOM 2175 C C . ALA A 1 290 ? 56.250 10.853 82.576 1.00 114.03 290 ALA A C 1
ATOM 2176 O O . ALA A 1 290 ? 56.166 11.707 81.686 1.00 113.52 290 ALA A O 1
ATOM 2178 N N . GLU A 1 291 ? 55.950 9.575 82.370 1.00 114.06 291 GLU A N 1
ATOM 2179 C CA . GLU A 1 291 ? 55.536 9.100 81.054 1.00 113.87 291 GLU A CA 1
ATOM 2180 C C . GLU A 1 291 ? 54.050 9.279 80.800 1.00 113.67 291 GLU A C 1
ATOM 2181 O O . GLU A 1 291 ? 53.624 9.397 79.654 1.00 113.25 291 GLU A O 1
ATOM 2187 N N . ASN A 1 292 ? 53.260 9.297 81.868 1.00 113.86 292 ASN A N 1
ATOM 2188 C CA . ASN A 1 292 ? 51.818 9.470 81.727 1.00 114.08 292 ASN A CA 1
ATOM 2189 C C . ASN A 1 292 ? 51.477 10.748 80.970 1.00 113.79 292 ASN A C 1
ATOM 2190 O O . ASN A 1 292 ? 50.569 10.760 80.132 1.00 113.67 292 ASN A O 1
ATOM 2195 N N . LEU A 1 293 ? 52.203 11.822 81.270 1.00 113.28 293 LEU A N 1
ATOM 2196 C CA . LEU A 1 293 ? 51.972 13.102 80.611 1.00 112.92 293 LEU A CA 1
ATOM 2197 C C . LEU A 1 293 ? 52.367 13.000 79.148 1.00 113.06 293 LEU A C 1
ATOM 2198 O O . LEU A 1 293 ? 51.801 13.677 78.284 1.00 112.89 293 LEU A O 1
ATOM 2203 N N . GLU A 1 294 ? 53.351 12.148 78.880 1.00 113.17 294 GLU A N 1
ATOM 2204 C CA . GLU A 1 294 ? 53.818 11.936 77.520 1.00 112.68 294 GLU A CA 1
ATOM 2205 C C . GLU A 1 294 ? 52.648 11.480 76.655 1.00 111.71 294 GLU A C 1
ATOM 2206 O O . GLU A 1 294 ? 52.358 12.081 75.620 1.00 111.30 294 GLU A O 1
ATOM 2212 N N . ALA A 1 295 ? 51.979 10.418 77.099 1.00 110.47 295 ALA A N 1
ATOM 2213 C CA . ALA A 1 295 ? 50.839 9.864 76.383 1.00 109.22 295 ALA A CA 1
ATOM 2214 C C . ALA A 1 295 ? 49.668 10.834 76.414 1.00 108.55 295 ALA A C 1
ATOM 2215 O O . ALA A 1 295 ? 48.996 11.048 75.397 1.00 108.62 295 ALA A O 1
ATOM 2217 N N . PHE A 1 296 ? 49.429 11.416 77.586 1.00 107.05 296 PHE A N 1
ATOM 2218 C CA . PHE A 1 296 ? 48.332 12.358 77.764 1.00 105.63 296 PHE A CA 1
ATOM 2219 C C . PHE A 1 296 ? 48.406 13.494 76.747 1.00 104.78 296 PHE A C 1
ATOM 2220 O O . PHE A 1 296 ? 47.417 13.806 76.073 1.00 104.00 296 PHE A O 1
ATOM 2228 N N . LYS A 1 297 ? 49.584 14.107 76.651 1.00 103.84 297 LYS A N 1
ATOM 2229 C CA . LYS A 1 297 ? 49.807 15.216 75.731 1.00 102.89 297 LYS A CA 1
ATOM 2230 C C . LYS A 1 297 ? 49.409 14.859 74.299 1.00 102.13 297 LYS A C 1
ATOM 2231 O O . LYS A 1 297 ? 48.927 15.706 73.535 1.00 101.63 297 LYS A O 1
ATOM 2237 N N . GLU A 1 298 ? 49.607 13.596 73.945 1.00 101.37 298 GLU A N 1
ATOM 2238 C CA . GLU A 1 298 ? 49.281 13.122 72.610 1.00 100.60 298 GLU A CA 1
ATOM 2239 C C . GLU A 1 298 ? 47.777 13.101 72.435 1.00 100.25 298 GLU A C 1
ATOM 2240 O O . GLU A 1 298 ? 47.209 13.927 71.719 1.00 100.46 298 GLU A O 1
ATOM 2246 N N . LYS A 1 299 ? 47.144 12.148 73.115 1.00 99.76 299 LYS A N 1
ATOM 2247 C CA . LYS A 1 299 ? 45.692 11.954 73.076 1.00 98.37 299 LYS A CA 1
ATOM 2248 C C . LYS A 1 299 ? 44.929 13.285 73.065 1.00 97.42 299 LYS A C 1
ATOM 2249 O O . LYS A 1 299 ? 43.871 13.396 72.444 1.00 97.38 299 LYS A O 1
ATOM 2255 N N . LEU A 1 300 ? 45.475 14.284 73.753 1.00 95.88 300 LEU A N 1
ATOM 2256 C CA . LEU A 1 300 ? 44.863 15.603 73.807 1.00 94.61 300 LEU A CA 1
ATOM 2257 C C . LEU A 1 300 ? 44.799 16.217 72.407 1.00 93.63 300 LEU A C 1
ATOM 2258 O O . LEU A 1 300 ? 45.824 16.370 71.743 1.00 93.48 300 LEU A O 1
ATOM 2263 N N . THR A 1 301 ? 43.589 16.571 71.979 1.00 92.60 301 THR A N 1
ATOM 2264 C CA . THR A 1 301 ? 43.341 17.144 70.658 1.00 91.69 301 THR A CA 1
ATOM 2265 C C . THR A 1 301 ? 42.913 18.613 70.692 1.00 90.88 301 THR A C 1
ATOM 2266 O O . THR A 1 301 ? 42.972 19.310 69.676 1.00 91.04 301 THR A O 1
ATOM 2270 N N . ASP A 1 302 ? 42.456 19.065 71.855 1.00 89.42 302 ASP A N 1
ATOM 2271 C CA . ASP A 1 302 ? 42.015 20.443 72.046 1.00 87.90 302 ASP A CA 1
ATOM 2272 C C . ASP A 1 302 ? 43.210 21.382 71.995 1.00 87.14 302 ASP A C 1
ATOM 2273 O O . ASP A 1 302 ? 44.356 20.930 71.960 1.00 87.65 302 ASP A O 1
ATOM 2278 N N . ASP A 1 303 ? 42.942 22.684 72.021 1.00 85.60 303 ASP A N 1
ATOM 2279 C CA . ASP A 1 303 ? 44.009 23.677 71.975 1.00 84.95 303 ASP A CA 1
ATOM 2280 C C . ASP A 1 303 ? 44.462 24.091 73.380 1.00 83.64 303 ASP A C 1
ATOM 2281 O O . ASP A 1 303 ? 45.490 24.765 73.562 1.00 83.08 303 ASP A O 1
ATOM 2286 N N . TYR A 1 304 ? 43.688 23.666 74.371 1.00 82.01 304 TYR A N 1
ATOM 2287 C CA . TYR A 1 304 ? 43.957 23.973 75.774 1.00 80.15 304 TYR A CA 1
ATOM 2288 C C . TYR A 1 304 ? 45.407 23.752 76.191 1.00 78.49 304 TYR A C 1
ATOM 2289 O O . TYR A 1 304 ? 45.965 22.680 75.999 1.00 78.17 304 TYR A O 1
ATOM 2298 N N . PRO A 1 305 ? 46.034 24.779 76.765 1.00 77.35 305 PRO A N 1
ATOM 2299 C CA . PRO A 1 305 ? 47.421 24.671 77.206 1.00 77.32 305 PRO A CA 1
ATOM 2300 C C . PRO A 1 305 ? 47.563 23.846 78.477 1.00 77.30 305 PRO A C 1
ATOM 2301 O O . PRO A 1 305 ? 46.821 24.041 79.438 1.00 77.46 305 PRO A O 1
ATOM 2305 N N . VAL A 1 306 ? 48.531 22.934 78.474 1.00 77.65 306 VAL A N 1
ATOM 2306 C CA . VAL A 1 306 ? 48.798 22.059 79.614 1.00 77.59 306 VAL A CA 1
ATOM 2307 C C . VAL A 1 306 ? 49.948 22.580 80.463 1.00 77.76 306 VAL A C 1
ATOM 2308 O O . VAL A 1 306 ? 51.055 22.792 79.972 1.00 78.15 306 VAL A O 1
ATOM 2312 N N . PHE A 1 307 ? 49.677 22.778 81.746 1.00 78.19 307 PHE A N 1
ATOM 2313 C CA . PHE A 1 307 ? 50.680 23.277 82.674 1.00 78.41 307 PHE A CA 1
ATOM 2314 C C . PHE A 1 307 ? 50.966 22.233 83.747 1.00 78.08 307 PHE A C 1
ATOM 2315 O O . PHE A 1 307 ? 50.225 22.091 84.714 1.00 77.76 307 PHE A O 1
ATOM 2323 N N . PRO A 1 308 ? 52.047 21.471 83.573 1.00 78.33 308 PRO A N 1
ATOM 2324 C CA . PRO A 1 308 ? 52.440 20.431 84.529 1.00 78.43 308 PRO A CA 1
ATOM 2325 C C . PRO A 1 308 ? 53.305 20.989 85.641 1.00 78.45 308 PRO A C 1
ATOM 2326 O O . PRO A 1 308 ? 54.287 21.668 85.377 1.00 78.08 308 PRO A O 1
ATOM 2330 N N . ILE A 1 309 ? 52.943 20.713 86.883 1.00 79.09 309 ILE A N 1
ATOM 2331 C CA . ILE A 1 309 ? 53.742 21.212 87.985 1.00 80.49 309 ILE A CA 1
ATOM 2332 C C . ILE A 1 309 ? 53.876 20.174 89.062 1.00 81.74 309 ILE A C 1
ATOM 2333 O O . ILE A 1 309 ? 53.008 19.329 89.230 1.00 81.86 309 ILE A O 1
ATOM 2338 N N . SER A 1 310 ? 54.978 20.253 89.793 1.00 83.39 310 SER A N 1
ATOM 2339 C CA . SER A 1 310 ? 55.246 19.329 90.875 1.00 85.02 310 SER A CA 1
ATOM 2340 C C . SER A 1 310 ? 55.119 20.082 92.195 1.00 86.07 310 SER A C 1
ATOM 2341 O O . SER A 1 310 ? 55.412 21.285 92.260 1.00 86.55 310 SER A O 1
ATOM 2344 N N . ALA A 1 311 ? 54.683 19.371 93.237 1.00 86.56 311 ALA A N 1
ATOM 2345 C CA . ALA A 1 311 ? 54.496 19.954 94.562 1.00 86.67 311 ALA A CA 1
ATOM 2346 C C . ALA A 1 311 ? 53.800 21.307 94.437 1.00 86.58 311 ALA A C 1
ATOM 2347 O O . ALA A 1 311 ? 54.410 22.318 94.072 1.00 86.93 311 ALA A O 1
ATOM 2349 N N . VAL A 1 312 ? 52.506 21.308 94.729 1.00 86.14 312 VAL A N 1
ATOM 2350 C CA . VAL A 1 312 ? 51.713 22.520 94.668 1.00 85.51 312 VAL A CA 1
ATOM 2351 C C . VAL A 1 312 ? 52.326 23.589 95.587 1.00 84.78 312 VAL A C 1
ATOM 2352 O O . VAL A 1 312 ? 52.091 23.586 96.800 1.00 84.44 312 VAL A O 1
ATOM 2356 N N . THR A 1 313 ? 53.129 24.484 95.006 1.00 83.81 313 THR A N 1
ATOM 2357 C CA . THR A 1 313 ? 53.768 25.559 95.767 1.00 82.79 313 THR A CA 1
ATOM 2358 C C . THR A 1 313 ? 53.240 26.903 95.283 1.00 82.45 313 THR A C 1
ATOM 2359 O O . THR A 1 313 ? 52.631 26.995 94.214 1.00 81.81 313 THR A O 1
ATOM 2363 N N . ARG A 1 314 ? 53.483 27.940 96.078 1.00 82.40 314 ARG A N 1
ATOM 2364 C CA . ARG A 1 314 ? 53.061 29.306 95.752 1.00 82.18 314 ARG A CA 1
ATOM 2365 C C . ARG A 1 314 ? 53.962 29.907 94.650 1.00 80.43 314 ARG A C 1
ATOM 2366 O O . ARG A 1 314 ? 53.573 30.870 93.976 1.00 79.68 314 ARG A O 1
ATOM 2374 N N . GLU A 1 315 ? 55.162 29.330 94.486 1.00 78.47 315 GLU A N 1
ATOM 2375 C CA . GLU A 1 315 ? 56.151 29.767 93.485 1.00 75.21 315 GLU A CA 1
ATOM 2376 C C . GLU A 1 315 ? 56.120 28.853 92.257 1.00 73.01 315 GLU A C 1
ATOM 2377 O O . GLU A 1 315 ? 56.155 29.322 91.129 1.00 72.90 315 GLU A O 1
ATOM 2383 N N . GLY A 1 316 ? 56.044 27.547 92.475 1.00 71.53 316 GLY A N 1
ATOM 2384 C CA . GLY A 1 316 ? 56.010 26.626 91.349 1.00 70.33 316 GLY A CA 1
ATOM 2385 C C . GLY A 1 316 ? 54.785 26.760 90.459 1.00 69.01 316 GLY A C 1
ATOM 2386 O O . GLY A 1 316 ? 54.676 26.077 89.440 1.00 68.33 316 GLY A O 1
ATOM 2387 N N . LEU A 1 317 ? 53.867 27.640 90.857 1.00 68.41 317 LEU A N 1
ATOM 2388 C CA . LEU A 1 317 ? 52.624 27.890 90.123 1.00 66.89 317 LEU A CA 1
ATOM 2389 C C . LEU A 1 317 ? 52.658 29.234 89.376 1.00 65.58 317 LEU A C 1
ATOM 2390 O O . LEU A 1 317 ? 51.675 29.637 88.754 1.00 64.78 317 LEU A O 1
ATOM 2395 N N . ARG A 1 318 ? 53.813 29.895 89.432 1.00 63.84 318 ARG A N 1
ATOM 2396 C CA . ARG A 1 318 ? 54.045 31.200 88.815 1.00 61.46 318 ARG A CA 1
ATOM 2397 C C . ARG A 1 318 ? 53.602 31.269 87.367 1.00 60.17 318 ARG A C 1
ATOM 2398 O O . ARG A 1 318 ? 52.801 32.125 86.980 1.00 59.91 318 ARG A O 1
ATOM 2406 N N . GLU A 1 319 ? 54.131 30.372 86.556 1.00 58.66 319 GLU A N 1
ATOM 2407 C CA . GLU A 1 319 ? 53.783 30.375 85.154 1.00 58.07 319 GLU A CA 1
ATOM 2408 C C . GLU A 1 319 ? 52.311 29.991 84.910 1.00 56.40 319 GLU A C 1
ATOM 2409 O O . GLU A 1 319 ? 51.739 30.359 83.885 1.00 57.32 319 GLU A O 1
ATOM 2415 N N . LEU A 1 320 ? 51.690 29.275 85.844 1.00 53.61 320 LEU A N 1
ATOM 2416 C CA . LEU A 1 320 ? 50.282 28.904 85.696 1.00 51.08 320 LEU A CA 1
ATOM 2417 C C . LEU A 1 320 ? 49.378 30.141 85.819 1.00 49.12 320 LEU A C 1
ATOM 2418 O O . LEU A 1 320 ? 48.731 30.544 84.870 1.00 49.56 320 LEU A O 1
ATOM 2423 N N . LEU A 1 321 ? 49.349 30.733 87.000 1.00 47.20 321 LEU A N 1
ATOM 2424 C CA . LEU A 1 321 ? 48.537 31.893 87.248 1.00 45.58 321 LEU A CA 1
ATOM 2425 C C . LEU A 1 321 ? 48.651 32.913 86.112 1.00 45.85 321 LEU A C 1
ATOM 2426 O O . LEU A 1 321 ? 47.660 33.501 85.670 1.00 43.76 321 LEU A O 1
ATOM 2431 N N . PHE A 1 322 ? 49.870 33.111 85.636 1.00 46.88 322 PHE A N 1
ATOM 2432 C CA . PHE A 1 322 ? 50.115 34.045 84.550 1.00 47.94 322 PHE A CA 1
ATOM 2433 C C . PHE A 1 322 ? 49.186 33.750 83.376 1.00 46.76 322 PHE A C 1
ATOM 2434 O O . PHE A 1 322 ? 48.483 34.627 82.878 1.00 47.67 322 PHE A O 1
ATOM 2442 N N . GLU A 1 323 ? 49.171 32.505 82.933 1.00 45.14 323 GLU A N 1
ATOM 2443 C CA . GLU A 1 323 ? 48.330 32.146 81.811 1.00 42.62 323 GLU A CA 1
ATOM 2444 C C . GLU A 1 323 ? 46.867 32.409 82.168 1.00 40.06 323 GLU A C 1
ATOM 2445 O O . GLU A 1 323 ? 46.121 32.995 81.374 1.00 39.27 323 GLU A O 1
ATOM 2451 N N . VAL A 1 324 ? 46.464 31.999 83.367 1.00 37.02 324 VAL A N 1
ATOM 2452 C CA . VAL A 1 324 ? 45.089 32.207 83.788 1.00 35.18 324 VAL A CA 1
ATOM 2453 C C . VAL A 1 324 ? 44.728 33.665 83.601 1.00 35.76 324 VAL A C 1
ATOM 2454 O O . VAL A 1 324 ? 43.649 33.993 83.103 1.00 34.13 324 VAL A O 1
ATOM 2458 N N . ALA A 1 325 ? 45.651 34.532 84.019 1.00 37.41 325 ALA A N 1
ATOM 2459 C CA . ALA A 1 325 ? 45.477 35.982 83.911 1.00 38.77 325 ALA A CA 1
ATOM 2460 C C . ALA A 1 325 ? 45.356 36.430 82.448 1.00 39.87 325 ALA A C 1
ATOM 2461 O O . ALA A 1 325 ? 44.394 37.116 82.091 1.00 40.72 325 ALA A O 1
ATOM 2463 N N . ASN A 1 326 ? 46.303 36.029 81.605 1.00 40.01 326 ASN A N 1
ATOM 2464 C CA . ASN A 1 326 ? 46.270 36.424 80.207 1.00 40.79 326 ASN A CA 1
ATOM 2465 C C . ASN A 1 326 ? 44.991 35.965 79.525 1.00 42.14 326 ASN A C 1
ATOM 2466 O O . ASN A 1 326 ? 44.301 36.738 78.846 1.00 42.15 326 ASN A O 1
ATOM 2471 N N . GLN A 1 327 ? 44.675 34.693 79.713 1.00 43.35 327 GLN A N 1
ATOM 2472 C CA . GLN A 1 327 ? 43.485 34.112 79.115 1.00 45.05 327 GLN A CA 1
ATOM 2473 C C . GLN A 1 327 ? 42.251 34.883 79.579 1.00 45.32 327 GLN A C 1
ATOM 2474 O O . GLN A 1 327 ? 41.335 35.182 78.809 1.00 44.20 327 GLN A O 1
ATOM 2480 N N . LEU A 1 328 ? 42.257 35.208 80.860 1.00 46.65 328 LEU A N 1
ATOM 2481 C CA . LEU A 1 328 ? 41.170 35.937 81.487 1.00 48.04 328 LEU A CA 1
ATOM 2482 C C . LEU A 1 328 ? 40.903 37.315 80.851 1.00 49.72 328 LEU A C 1
ATOM 2483 O O . LEU A 1 328 ? 39.790 37.837 80.913 1.00 50.86 328 LEU A O 1
ATOM 2488 N N . GLU A 1 329 ? 41.926 37.896 80.237 1.00 50.94 329 GLU A N 1
ATOM 2489 C CA . GLU A 1 329 ? 41.800 39.202 79.617 1.00 51.60 329 GLU A CA 1
ATOM 2490 C C . GLU A 1 329 ? 41.368 39.108 78.141 1.00 52.60 329 GLU A C 1
ATOM 2491 O O . GLU A 1 329 ? 41.109 40.122 77.495 1.00 52.67 329 GLU A O 1
ATOM 2497 N N . ASN A 1 330 ? 41.277 37.889 77.621 1.00 53.50 330 ASN A N 1
ATOM 2498 C CA . ASN A 1 330 ? 40.911 37.659 76.223 1.00 54.65 330 ASN A CA 1
ATOM 2499 C C . ASN A 1 330 ? 39.651 36.803 76.073 1.00 54.91 330 ASN A C 1
ATOM 2500 O O . ASN A 1 330 ? 39.290 36.359 74.972 1.00 54.14 330 ASN A O 1
ATOM 2505 N N . THR A 1 331 ? 38.986 36.568 77.192 1.00 54.16 331 THR A N 1
ATOM 2506 C CA . THR A 1 331 ? 37.792 35.770 77.177 1.00 53.22 331 THR A CA 1
ATOM 2507 C C . THR A 1 331 ? 36.627 36.586 77.660 1.00 52.45 331 THR A C 1
ATOM 2508 O O . THR A 1 331 ? 36.726 37.294 78.668 1.00 52.27 331 THR A O 1
ATOM 2512 N N . PRO A 1 332 ? 35.498 36.499 76.946 1.00 51.71 332 PRO A N 1
ATOM 2513 C CA . PRO A 1 332 ? 34.253 37.206 77.240 1.00 51.61 332 PRO A CA 1
ATOM 2514 C C . PRO A 1 332 ? 33.391 36.430 78.233 1.00 51.34 332 PRO A C 1
ATOM 2515 O O . PRO A 1 332 ? 33.558 35.224 78.394 1.00 51.14 332 PRO A O 1
ATOM 2519 N N . GLU A 1 333 ? 32.468 37.121 78.892 1.00 51.54 333 GLU A N 1
ATOM 2520 C CA . GLU A 1 333 ? 31.585 36.463 79.851 1.00 51.96 333 GLU A CA 1
ATOM 2521 C C . GLU A 1 333 ? 30.694 35.441 79.131 1.00 51.57 333 GLU A C 1
ATOM 2522 O O . GLU A 1 333 ? 30.651 35.408 77.901 1.00 51.10 333 GLU A O 1
ATOM 2528 N N . PHE A 1 334 ? 30.000 34.594 79.882 1.00 50.87 334 PHE A N 1
ATOM 2529 C CA . PHE A 1 334 ? 29.169 33.605 79.228 1.00 51.61 334 PHE A CA 1
ATOM 2530 C C . PHE A 1 334 ? 27.704 33.644 79.629 1.00 51.75 334 PHE A C 1
ATOM 2531 O O . PHE A 1 334 ? 27.184 32.704 80.232 1.00 53.59 334 PHE A O 1
ATOM 2539 N N . PRO A 1 335 ? 27.007 34.739 79.296 1.00 51.40 335 PRO A N 1
ATOM 2540 C CA . PRO A 1 335 ? 25.590 34.839 79.645 1.00 51.52 335 PRO A CA 1
ATOM 2541 C C . PRO A 1 335 ? 24.763 33.756 78.956 1.00 52.53 335 PRO A C 1
ATOM 2542 O O . PRO A 1 335 ? 25.056 33.345 77.832 1.00 51.37 335 PRO A O 1
ATOM 2546 N N . LEU A 1 336 ? 23.724 33.289 79.627 1.00 55.10 336 LEU A N 1
ATOM 2547 C CA . LEU A 1 336 ? 22.861 32.281 79.020 1.00 57.08 336 LEU A CA 1
ATOM 2548 C C . LEU A 1 336 ? 22.087 32.885 77.846 1.00 58.26 336 LEU A C 1
ATOM 2549 O O . LEU A 1 336 ? 21.960 32.250 76.812 1.00 57.72 336 LEU A O 1
ATOM 2554 N N . TYR A 1 337 ? 21.577 34.108 78.016 1.00 60.50 337 TYR A N 1
ATOM 2555 C CA . TYR A 1 337 ? 20.837 34.808 76.965 1.00 63.05 337 TYR A CA 1
ATOM 2556 C C . TYR A 1 337 ? 21.508 36.131 76.651 1.00 66.44 337 TYR A C 1
ATOM 2557 O O . TYR A 1 337 ? 22.014 36.790 77.552 1.00 67.01 337 TYR A O 1
ATOM 2566 N N . ASP A 1 338 ? 21.506 36.530 75.381 1.00 70.89 338 ASP A N 1
ATOM 2567 C CA . ASP A 1 338 ? 22.118 37.804 74.987 1.00 75.39 338 ASP A CA 1
ATOM 2568 C C . ASP A 1 338 ? 21.152 38.977 75.157 1.00 77.75 338 ASP A C 1
ATOM 2569 O O . ASP A 1 338 ? 20.252 38.938 75.984 1.00 77.42 338 ASP A O 1
ATOM 2574 N N . GLU A 1 339 ? 21.349 40.023 74.362 1.00 82.03 339 GLU A N 1
ATOM 2575 C CA . GLU A 1 339 ? 20.497 41.210 74.418 1.00 86.18 339 GLU A CA 1
ATOM 2576 C C . GLU A 1 339 ? 19.537 41.206 73.238 1.00 88.52 339 GLU A C 1
ATOM 2577 O O . GLU A 1 339 ? 19.365 42.221 72.555 1.00 89.27 339 GLU A O 1
ATOM 2583 N N . GLU A 1 340 ? 18.919 40.049 73.010 1.00 91.13 340 GLU A N 1
ATOM 2584 C CA . GLU A 1 340 ? 17.971 39.863 71.914 1.00 93.38 340 GLU A CA 1
ATOM 2585 C C . GLU A 1 340 ? 16.535 39.858 72.440 1.00 94.07 340 GLU A C 1
ATOM 2586 O O . GLU A 1 340 ? 15.806 38.875 72.272 1.00 93.61 340 GLU A O 1
ATOM 2592 N N . GLU A 1 341 ? 16.142 40.959 73.081 1.00 95.26 341 GLU A N 1
ATOM 2593 C CA . GLU A 1 341 ? 14.792 41.107 73.623 1.00 96.11 341 GLU A CA 1
ATOM 2594 C C . GLU A 1 341 ? 14.097 42.351 73.062 1.00 97.05 341 GLU A C 1
ATOM 2595 O O . GLU A 1 341 ? 13.992 43.375 73.739 1.00 97.72 341 GLU A O 1
ATOM 2601 N N . LEU A 1 342 ? 13.633 42.254 71.817 1.00 97.71 342 LEU A N 1
ATOM 2602 C CA . LEU A 1 342 ? 12.927 43.354 71.159 1.00 97.82 342 LEU A CA 1
ATOM 2603 C C . LEU A 1 342 ? 12.639 42.990 69.697 1.00 97.81 342 LEU A C 1
ATOM 2604 O O . LEU A 1 342 ? 12.693 43.893 68.829 1.00 97.70 342 LEU A O 1
ATOM 2618 N N . PHE B 1 2 ? 31.143 70.497 73.006 1.00 73.21 2 PHE B N 1
ATOM 2619 C CA . PHE B 1 2 ? 30.769 69.085 73.108 1.00 68.29 2 PHE B CA 1
ATOM 2620 C C . PHE B 1 2 ? 31.948 68.197 72.666 1.00 63.72 2 PHE B C 1
ATOM 2621 O O . PHE B 1 2 ? 32.418 68.255 71.528 1.00 61.55 2 PHE B O 1
ATOM 2629 N N . VAL B 1 3 ? 32.440 67.390 73.592 1.00 59.50 3 VAL B N 1
ATOM 2630 C CA . VAL B 1 3 ? 33.541 66.491 73.291 1.00 55.29 3 VAL B CA 1
ATOM 2631 C C . VAL B 1 3 ? 33.332 65.165 73.992 1.00 52.25 3 VAL B C 1
ATOM 2632 O O . VAL B 1 3 ? 33.040 65.103 75.194 1.00 51.29 3 VAL B O 1
ATOM 2636 N N . ASP B 1 4 ? 33.447 64.096 73.222 1.00 48.54 4 ASP B N 1
ATOM 2637 C CA . ASP B 1 4 ? 33.281 62.781 73.781 1.00 44.63 4 ASP B CA 1
ATOM 2638 C C . ASP B 1 4 ? 34.654 62.317 74.221 1.00 41.97 4 ASP B C 1
ATOM 2639 O O . ASP B 1 4 ? 35.628 62.448 73.472 1.00 41.33 4 ASP B O 1
ATOM 2644 N N . GLN B 1 5 ? 34.719 61.779 75.434 1.00 37.97 5 GLN B N 1
ATOM 2645 C CA . GLN B 1 5 ? 35.966 61.326 76.006 1.00 34.88 5 GLN B CA 1
ATOM 2646 C C . GLN B 1 5 ? 35.860 59.918 76.517 1.00 32.26 5 GLN B C 1
ATOM 2647 O O . GLN B 1 5 ? 34.847 59.560 77.120 1.00 33.46 5 GLN B O 1
ATOM 2653 N N . VAL B 1 6 ? 36.888 59.107 76.276 1.00 28.00 6 VAL B N 1
ATOM 2654 C CA . VAL B 1 6 ? 36.893 57.729 76.784 1.00 25.37 6 VAL B CA 1
ATOM 2655 C C . VAL B 1 6 ? 38.304 57.315 77.215 1.00 23.31 6 VAL B C 1
ATOM 2656 O O . VAL B 1 6 ? 39.302 57.746 76.626 1.00 21.89 6 VAL B O 1
ATOM 2660 N N . LYS B 1 7 ? 38.396 56.493 78.254 1.00 20.91 7 LYS B N 1
ATOM 2661 C CA . LYS B 1 7 ? 39.713 56.071 78.728 1.00 19.56 7 LYS B CA 1
ATOM 2662 C C . LYS B 1 7 ? 39.923 54.627 78.419 1.00 18.00 7 LYS B C 1
ATOM 2663 O O . LYS B 1 7 ? 39.044 53.823 78.618 1.00 20.25 7 LYS B O 1
ATOM 2669 N N . VAL B 1 8 ? 41.072 54.279 77.898 1.00 15.30 8 VAL B N 1
ATOM 2670 C CA . VAL B 1 8 ? 41.270 52.882 77.609 1.00 16.47 8 VAL B CA 1
ATOM 2671 C C . VAL B 1 8 ? 42.725 52.508 77.878 1.00 16.59 8 VAL B C 1
ATOM 2672 O O . VAL B 1 8 ? 43.607 53.361 77.963 1.00 18.39 8 VAL B O 1
ATOM 2676 N N . TYR B 1 9 ? 42.962 51.217 77.991 1.00 14.64 9 TYR B N 1
ATOM 2677 C CA . TYR B 1 9 ? 44.279 50.699 78.229 1.00 13.79 9 TYR B CA 1
ATOM 2678 C C . TYR B 1 9 ? 44.722 49.956 76.965 1.00 13.01 9 TYR B C 1
ATOM 2679 O O . TYR B 1 9 ? 43.909 49.310 76.305 1.00 12.94 9 TYR B O 1
ATOM 2688 N N . VAL B 1 10 ? 45.995 50.063 76.607 1.00 11.13 10 VAL B N 1
ATOM 2689 C CA . VAL B 1 10 ? 46.498 49.346 75.435 1.00 12.53 10 VAL B CA 1
ATOM 2690 C C . VAL B 1 10 ? 47.884 48.759 75.736 1.00 13.55 10 VAL B C 1
ATOM 2691 O O . VAL B 1 10 ? 48.642 49.301 76.525 1.00 14.59 10 VAL B O 1
ATOM 2695 N N . LYS B 1 11 ? 48.213 47.661 75.084 1.00 13.12 11 LYS B N 1
ATOM 2696 C CA . LYS B 1 11 ? 49.466 47.003 75.339 1.00 13.62 11 LYS B CA 1
ATOM 2697 C C . LYS B 1 11 ? 49.881 46.193 74.118 1.00 13.65 11 LYS B C 1
ATOM 2698 O O . LYS B 1 11 ? 49.072 45.449 73.549 1.00 11.88 11 LYS B O 1
ATOM 2704 N N . GLY B 1 12 ? 51.141 46.347 73.714 1.00 14.26 12 GLY B N 1
ATOM 2705 C CA . GLY B 1 12 ? 51.656 45.621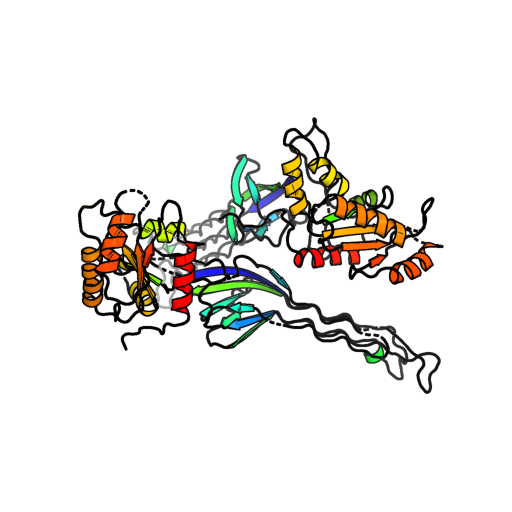 72.564 1.00 15.42 12 GLY B CA 1
ATOM 2706 C C . GLY B 1 12 ? 51.965 44.177 72.878 1.00 15.71 12 GLY B C 1
ATOM 2707 O O . GLY B 1 12 ? 51.929 43.757 74.019 1.00 18.15 12 GLY B O 1
ATOM 2708 N N . GLY B 1 13 ? 52.251 43.402 71.851 1.00 17.63 13 GLY B N 1
ATOM 2709 C CA . GLY B 1 13 ? 52.561 42.008 72.072 1.00 21.37 13 GLY B CA 1
ATOM 2710 C C . GLY B 1 13 ? 53.827 41.906 72.894 1.00 22.62 13 GLY B C 1
ATOM 2711 O O . GLY B 1 13 ? 54.610 42.847 72.928 1.00 23.84 13 GLY B O 1
ATOM 2712 N N . ASP B 1 14 ? 54.055 40.761 73.517 1.00 22.83 14 ASP B N 1
ATOM 2713 C CA . ASP B 1 14 ? 55.213 40.624 74.336 1.00 22.49 14 ASP B CA 1
ATOM 2714 C C . ASP B 1 14 ? 56.515 40.153 73.771 1.00 23.86 14 ASP B C 1
ATOM 2715 O O . ASP B 1 14 ? 57.500 40.178 74.501 1.00 28.34 14 ASP B O 1
ATOM 2720 N N . GLY B 1 15 ? 56.587 39.733 72.513 1.00 21.31 15 GLY B N 1
ATOM 2721 C CA . GLY B 1 15 ? 57.888 39.282 72.038 1.00 16.80 15 GLY B CA 1
ATOM 2722 C C . GLY B 1 15 ? 58.047 37.804 72.353 1.00 16.95 15 GLY B C 1
ATOM 2723 O O . GLY B 1 15 ? 57.853 37.356 73.478 1.00 15.52 15 GLY B O 1
ATOM 2724 N N . GLY B 1 16 ? 58.381 37.022 71.337 1.00 17.50 16 GLY B N 1
ATOM 2725 C CA . GLY B 1 16 ? 58.545 35.592 71.526 1.00 17.08 16 GLY B CA 1
ATOM 2726 C C . GLY B 1 16 ? 59.881 35.307 72.149 1.00 17.11 16 GLY B C 1
ATOM 2727 O O . GLY B 1 16 ? 60.844 36.042 71.920 1.00 16.42 16 GLY B O 1
ATOM 2728 N N . ASN B 1 17 ? 59.930 34.258 72.962 1.00 17.99 17 ASN B N 1
ATOM 2729 C CA . ASN B 1 17 ? 61.174 33.879 73.644 1.00 18.00 17 ASN B CA 1
ATOM 2730 C C . ASN B 1 17 ? 62.053 33.058 72.725 1.00 16.95 17 ASN B C 1
ATOM 2731 O O . ASN B 1 17 ? 61.544 32.205 72.013 1.00 17.46 17 ASN B O 1
ATOM 2736 N N . GLY B 1 18 ? 63.356 33.337 72.730 1.00 16.50 18 GLY B N 1
ATOM 2737 C CA . GLY B 1 18 ? 64.295 32.575 71.924 1.00 17.25 18 GLY B CA 1
ATOM 2738 C C . GLY B 1 18 ? 64.430 31.142 72.446 1.00 18.85 18 GLY B C 1
ATOM 2739 O O . GLY B 1 18 ? 64.358 30.901 73.635 1.00 18.23 18 GLY B O 1
ATOM 2748 N N . VAL B 1 20 ? 66.249 27.267 73.073 1.00 23.56 20 VAL B N 1
ATOM 2749 C CA . VAL B 1 20 ? 67.518 26.641 73.404 1.00 22.49 20 VAL B CA 1
ATOM 2750 C C . VAL B 1 20 ? 67.377 25.187 72.872 1.00 22.91 20 VAL B C 1
ATOM 2751 O O . VAL B 1 20 ? 66.581 24.366 73.381 1.00 20.45 20 VAL B O 1
ATOM 2755 N N . ALA B 1 21 ? 68.132 24.890 71.814 1.00 22.97 21 ALA B N 1
ATOM 2756 C CA . ALA B 1 21 ? 68.085 23.578 71.186 1.00 20.88 21 ALA B CA 1
ATOM 2757 C C . ALA B 1 21 ? 69.361 23.263 70.436 1.00 21.00 21 ALA B C 1
ATOM 2758 O O . ALA B 1 21 ? 70.188 24.150 70.178 1.00 17.86 21 ALA B O 1
ATOM 2760 N N . PHE B 1 22 ? 69.487 21.973 70.101 1.00 21.41 22 PHE B N 1
ATOM 2761 C CA . PHE B 1 22 ? 70.630 21.422 69.390 1.00 20.59 22 PHE B CA 1
ATOM 2762 C C . PHE B 1 22 ? 70.169 20.382 68.373 1.00 22.85 22 PHE B C 1
ATOM 2763 O O . PHE B 1 22 ? 69.011 19.980 68.358 1.00 23.00 22 PHE B O 1
ATOM 2771 N N . ARG B 1 23 ? 71.080 19.971 67.506 1.00 25.48 23 ARG B N 1
ATOM 2772 C CA . ARG B 1 23 ? 70.788 18.935 66.534 1.00 28.75 23 ARG B CA 1
ATOM 2773 C C . ARG B 1 23 ? 72.113 18.457 65.981 1.00 29.57 23 ARG B C 1
ATOM 2774 O O . ARG B 1 23 ? 73.077 19.182 66.020 1.00 28.96 23 ARG B O 1
ATOM 2782 N N . ARG B 1 24 ? 72.176 17.232 65.493 1.00 33.41 24 ARG B N 1
ATOM 2783 C CA . ARG B 1 24 ? 73.428 16.731 64.944 1.00 37.95 24 ARG B CA 1
ATOM 2784 C C . ARG B 1 24 ? 73.709 17.529 63.698 1.00 38.27 24 ARG B C 1
ATOM 2785 O O . ARG B 1 24 ? 72.867 17.605 62.814 1.00 38.37 24 ARG B O 1
ATOM 2793 N N . GLU B 1 25 ? 74.900 18.107 63.630 1.00 40.29 25 GLU B N 1
ATOM 2794 C CA . GLU B 1 25 ? 75.323 18.911 62.480 1.00 42.76 25 GLU B CA 1
ATOM 2795 C C . GLU B 1 25 ? 76.301 18.095 61.619 1.00 42.76 25 GLU B C 1
ATOM 2796 O O . GLU B 1 25 ? 76.714 17.001 62.007 1.00 42.62 25 GLU B O 1
ATOM 2802 N N . LYS B 1 26 ? 76.666 18.633 60.459 1.00 43.06 26 LYS B N 1
ATOM 2803 C CA . LYS B 1 26 ? 77.586 17.953 59.549 1.00 43.33 26 LYS B CA 1
ATOM 2804 C C . LYS B 1 26 ? 78.871 17.506 60.222 1.00 43.12 26 LYS B C 1
ATOM 2805 O O . LYS B 1 26 ? 79.175 16.311 60.267 1.00 43.09 26 LYS B O 1
ATOM 2811 N N . TYR B 1 27 ? 79.636 18.444 60.760 1.00 42.43 27 TYR B N 1
ATOM 2812 C CA . TYR B 1 27 ? 80.873 18.017 61.385 1.00 42.72 27 TYR B CA 1
ATOM 2813 C C . TYR B 1 27 ? 80.881 18.064 62.904 1.00 43.71 27 TYR B C 1
ATOM 2814 O O . TYR B 1 27 ? 81.923 18.233 63.538 1.00 42.48 27 TYR B O 1
ATOM 2823 N N . VAL B 1 28 ? 79.700 17.894 63.485 1.00 45.33 28 VAL B N 1
ATOM 2824 C CA . VAL B 1 28 ? 79.569 17.868 64.937 1.00 47.25 28 VAL B CA 1
ATOM 2825 C C . VAL B 1 28 ? 78.308 17.110 65.365 1.00 47.46 28 VAL B C 1
ATOM 2826 O O . VAL B 1 28 ? 77.304 17.707 65.721 1.00 48.21 28 VAL B O 1
ATOM 2830 N N . PRO B 1 29 ? 78.358 15.762 65.326 1.00 48.17 29 PRO B N 1
ATOM 2831 C CA . PRO B 1 29 ? 77.229 14.899 65.705 1.00 47.24 29 PRO B CA 1
ATOM 2832 C C . PRO B 1 29 ? 76.912 14.947 67.192 1.00 46.86 29 PRO B C 1
ATOM 2833 O O . PRO B 1 29 ? 75.863 14.466 67.631 1.00 47.26 29 PRO B O 1
ATOM 2837 N N . LYS B 1 30 ? 77.838 15.515 67.961 1.00 45.56 30 LYS B N 1
ATOM 2838 C CA . LYS B 1 30 ? 77.670 15.643 69.406 1.00 44.48 30 LYS B CA 1
ATOM 2839 C C . LYS B 1 30 ? 76.612 16.719 69.733 1.00 42.13 30 LYS B C 1
ATOM 2840 O O . LYS B 1 30 ? 76.161 16.827 70.881 1.00 41.75 30 LYS B O 1
ATOM 2846 N N . GLY B 1 31 ? 76.230 17.489 68.709 1.00 37.79 31 GLY B N 1
ATOM 2847 C CA . GLY B 1 31 ? 75.232 18.520 68.868 1.00 33.50 31 GLY B CA 1
ATOM 2848 C C . GLY B 1 31 ? 75.669 19.911 68.447 1.00 31.14 31 GLY B C 1
ATOM 2849 O O . GLY B 1 31 ? 76.778 20.337 68.727 1.00 31.14 31 GLY B O 1
ATOM 2850 N N . GLY B 1 32 ? 74.783 20.628 67.763 1.00 29.26 32 GLY B N 1
ATOM 2851 C CA . GLY B 1 32 ? 75.065 21.987 67.328 1.00 25.33 32 GLY B CA 1
ATOM 2852 C C . GLY B 1 32 ? 73.885 22.848 67.754 1.00 23.30 32 GLY B C 1
ATOM 2853 O O . GLY B 1 32 ? 72.744 22.367 67.764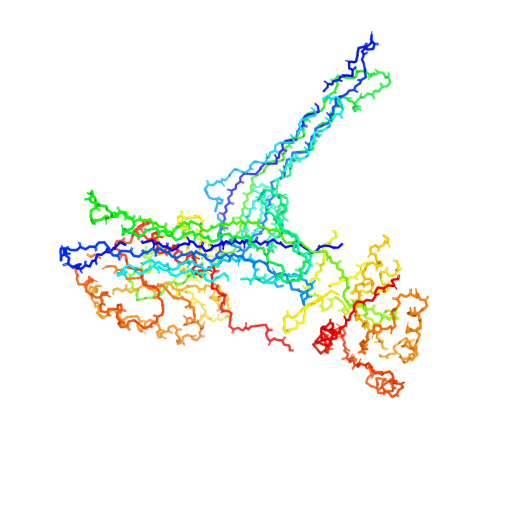 1.00 22.04 32 GLY B O 1
ATOM 2854 N N . PRO B 1 33 ? 74.121 24.120 68.113 1.00 22.17 33 PRO B N 1
ATOM 2855 C CA . PRO B 1 33 ? 73.090 25.066 68.549 1.00 21.50 33 PRO B CA 1
ATOM 2856 C C . PRO B 1 33 ? 72.052 25.294 67.459 1.00 21.62 33 PRO B C 1
ATOM 2857 O O . PRO B 1 33 ? 72.363 25.802 66.381 1.00 23.00 33 PRO B O 1
ATOM 2861 N N . ALA B 1 34 ? 70.814 24.941 67.773 1.00 21.13 34 ALA B N 1
ATOM 2862 C CA . ALA B 1 34 ? 69.717 25.029 66.834 1.00 21.81 34 ALA B CA 1
ATOM 2863 C C . ALA B 1 34 ? 68.505 25.741 67.368 1.00 21.47 34 ALA B C 1
ATOM 2864 O O . ALA B 1 34 ? 67.384 25.426 66.991 1.00 22.67 34 ALA B O 1
ATOM 2866 N N . GLY B 1 35 ? 68.713 26.711 68.237 1.00 21.89 35 GLY B N 1
ATOM 2867 C CA . GLY B 1 35 ? 67.570 27.416 68.800 1.00 20.32 35 GLY B CA 1
ATOM 2868 C C . GLY B 1 35 ? 67.132 28.637 68.014 1.00 20.11 35 GLY B C 1
ATOM 2869 O O . GLY B 1 35 ? 67.898 29.564 67.793 1.00 18.20 35 GLY B O 1
ATOM 2870 N N . GLY B 1 36 ? 65.881 28.618 67.588 1.00 21.67 36 GLY B N 1
ATOM 2871 C CA . GLY B 1 36 ? 65.327 29.729 66.859 1.00 22.06 36 GLY B CA 1
ATOM 2872 C C . GLY B 1 36 ? 65.083 30.936 67.754 1.00 22.60 36 GLY B C 1
ATOM 2873 O O . GLY B 1 36 ? 65.068 30.837 68.996 1.00 20.64 36 GLY B O 1
ATOM 2874 N N . ASP B 1 37 ? 64.906 32.081 67.093 1.00 22.78 37 ASP B N 1
ATOM 2875 C CA . ASP B 1 37 ? 64.649 33.380 67.723 1.00 22.58 37 ASP B CA 1
ATOM 2876 C C . ASP B 1 37 ? 63.173 33.486 68.003 1.00 22.40 37 ASP B C 1
ATOM 2877 O O . ASP B 1 37 ? 62.386 32.684 67.498 1.00 23.03 37 ASP B O 1
ATOM 2882 N N . GLY B 1 38 ? 62.786 34.472 68.810 1.00 22.12 38 GLY B N 1
ATOM 2883 C CA . GLY B 1 38 ? 61.369 34.672 69.095 1.00 20.35 38 GLY B CA 1
ATOM 2884 C C . GLY B 1 38 ? 60.869 35.680 68.069 1.00 20.61 38 GLY B C 1
ATOM 2885 O O . GLY B 1 38 ? 61.664 36.406 67.475 1.00 21.18 38 GLY B O 1
ATOM 2886 N N . GLY B 1 39 ? 59.569 35.725 67.823 1.00 20.62 39 GLY B N 1
ATOM 2887 C CA . GLY B 1 39 ? 59.056 36.694 66.864 1.00 20.80 39 GLY B CA 1
ATOM 2888 C C . GLY B 1 39 ? 58.546 37.940 67.574 1.00 21.65 39 GLY B C 1
ATOM 2889 O O . GLY B 1 39 ? 58.243 37.890 68.775 1.00 20.74 39 GLY B O 1
ATOM 2890 N N . LYS B 1 40 ? 58.437 39.051 66.841 1.00 21.44 40 LYS B N 1
ATOM 2891 C CA . LYS B 1 40 ? 57.972 40.330 67.413 1.00 20.69 40 LYS B CA 1
ATOM 2892 C C . LYS B 1 40 ? 56.503 40.353 67.857 1.00 20.36 40 LYS B C 1
ATOM 2893 O O . LYS B 1 40 ? 55.623 39.883 67.146 1.00 21.32 40 LYS B O 1
ATOM 2899 N N . GLY B 1 41 ? 56.240 40.908 69.032 1.00 19.04 41 GLY B N 1
ATOM 2900 C CA . GLY B 1 41 ? 54.875 40.982 69.486 1.00 18.16 41 GLY B CA 1
ATOM 2901 C C . GLY B 1 41 ? 54.123 41.934 68.572 1.00 17.70 41 GLY B C 1
ATOM 2902 O O . GLY B 1 41 ? 54.732 42.737 67.880 1.00 17.07 41 GLY B O 1
ATOM 2903 N N . GLY B 1 42 ? 52.795 41.844 68.559 1.00 18.13 42 GLY B N 1
ATOM 2904 C CA . GLY B 1 42 ? 51.984 42.732 67.724 1.00 16.27 42 GLY B CA 1
ATOM 2905 C C . GLY B 1 42 ? 51.883 44.145 68.269 1.00 13.81 42 GLY B C 1
ATOM 2906 O O . GLY B 1 42 ? 52.028 44.347 69.455 1.00 13.92 42 GLY B O 1
ATOM 2907 N N . ASP B 1 43 ? 51.671 45.127 67.403 1.00 13.45 43 ASP B N 1
ATOM 2908 C CA . ASP B 1 43 ? 51.545 46.525 67.817 1.00 13.10 43 ASP B CA 1
ATOM 2909 C C . ASP B 1 43 ? 50.062 46.792 67.969 1.00 13.72 43 ASP B C 1
ATOM 2910 O O . ASP B 1 43 ? 49.238 46.076 67.412 1.00 15.51 43 ASP B O 1
ATOM 2915 N N . VAL B 1 44 ? 49.717 47.831 68.721 1.00 13.51 44 VAL B N 1
ATOM 2916 C CA . VAL B 1 44 ? 48.319 48.222 68.821 1.00 12.93 44 VAL B CA 1
ATOM 2917 C C . VAL B 1 44 ? 48.328 49.509 67.967 1.00 15.48 44 VAL B C 1
ATOM 2918 O O . VAL B 1 44 ? 49.058 50.465 68.248 1.00 14.55 44 VAL B O 1
ATOM 2922 N N . VAL B 1 45 ? 47.526 49.499 66.907 1.00 16.53 45 VAL B N 1
ATOM 2923 C CA . VAL B 1 45 ? 47.461 50.618 65.988 1.00 18.21 45 VAL B CA 1
ATOM 2924 C C . VAL B 1 45 ? 46.058 51.179 65.867 1.00 18.51 45 VAL B C 1
ATOM 2925 O O . VAL B 1 45 ? 45.089 50.432 65.846 1.00 19.25 45 VAL B O 1
ATOM 2929 N N . PHE B 1 46 ? 45.975 52.500 65.785 1.00 18.23 46 PHE B N 1
ATOM 2930 C CA . PHE B 1 46 ? 44.723 53.214 65.622 1.00 18.60 46 PHE B CA 1
ATOM 2931 C C . PHE B 1 46 ? 44.729 53.695 64.197 1.00 21.23 46 PHE B C 1
ATOM 2932 O O . PHE B 1 46 ? 45.660 54.375 63.774 1.00 23.61 46 PHE B O 1
ATOM 2940 N N . GLU B 1 47 ? 43.706 53.344 63.437 1.00 22.65 47 GLU B N 1
ATOM 2941 C CA . GLU B 1 47 ? 43.646 53.799 62.052 1.00 22.97 47 GLU B CA 1
ATOM 2942 C C . GLU B 1 47 ? 42.414 54.680 61.866 1.00 23.12 47 GLU B C 1
ATOM 2943 O O . GLU B 1 47 ? 41.336 54.393 62.404 1.00 22.79 47 GLU B O 1
ATOM 2949 N N . VAL B 1 48 ? 42.574 55.756 61.111 1.00 22.97 48 VAL B N 1
ATOM 2950 C CA . VAL B 1 48 ? 41.457 56.638 60.879 1.00 26.39 48 VAL B CA 1
ATOM 2951 C C . VAL B 1 48 ? 40.508 56.132 59.816 1.00 27.27 48 VAL B C 1
ATOM 2952 O O . VAL B 1 48 ? 40.936 55.682 58.775 1.00 28.93 48 VAL B O 1
ATOM 2956 N N . ASP B 1 49 ? 39.214 56.195 60.079 1.00 29.41 49 ASP B N 1
ATOM 2957 C CA . ASP B 1 49 ? 38.236 55.761 59.084 1.00 32.84 49 ASP B CA 1
ATOM 2958 C C . ASP B 1 49 ? 37.119 56.790 59.050 1.00 34.18 49 ASP B C 1
ATOM 2959 O O . ASP B 1 49 ? 36.417 56.984 60.061 1.00 34.77 49 ASP B O 1
ATOM 2964 N N . GLU B 1 50 ? 36.953 57.451 57.902 1.00 34.39 50 GLU B N 1
ATOM 2965 C CA . GLU B 1 50 ? 35.919 58.478 57.762 1.00 34.55 50 GLU B CA 1
ATOM 2966 C C . GLU B 1 50 ? 34.505 57.928 57.923 1.00 33.18 50 GLU B C 1
ATOM 2967 O O . GLU B 1 50 ? 33.594 58.696 58.201 1.00 32.70 50 GLU B O 1
ATOM 2973 N N . GLY B 1 51 ? 34.352 56.609 57.777 1.00 31.67 51 GLY B N 1
ATOM 2974 C CA . GLY B 1 51 ? 33.062 55.976 57.905 1.00 30.50 51 GLY B CA 1
ATOM 2975 C C . GLY B 1 51 ? 32.580 55.923 59.333 1.00 30.39 51 GLY B C 1
ATOM 2976 O O . GLY B 1 51 ? 31.418 55.622 59.618 1.00 31.01 51 GLY B O 1
ATOM 2977 N N . LEU B 1 52 ? 33.485 56.206 60.250 1.00 30.60 52 LEU B N 1
ATOM 2978 C CA . LEU B 1 52 ? 33.134 56.211 61.653 1.00 30.92 52 LEU B CA 1
ATOM 2979 C C . LEU B 1 52 ? 32.940 57.652 62.002 1.00 30.99 52 LEU B C 1
ATOM 2980 O O . LEU B 1 52 ? 33.563 58.534 61.413 1.00 31.13 52 LEU B O 1
ATOM 2985 N N . ARG B 1 53 ? 32.052 57.895 62.950 1.00 31.64 53 ARG B N 1
ATOM 2986 C CA . ARG B 1 53 ? 31.768 59.250 63.360 1.00 31.14 53 ARG B CA 1
ATOM 2987 C C . ARG B 1 53 ? 31.717 59.409 64.883 1.00 30.24 53 ARG B C 1
ATOM 2988 O O . ARG B 1 53 ? 31.677 60.547 65.375 1.00 30.81 53 ARG B O 1
ATOM 2996 N N . THR B 1 54 ? 31.724 58.296 65.638 1.00 27.76 54 THR B N 1
ATOM 2997 C CA . THR B 1 54 ? 31.764 58.423 67.106 1.00 25.81 54 THR B CA 1
ATOM 2998 C C . THR B 1 54 ? 32.774 57.501 67.755 1.00 24.68 54 THR B C 1
ATOM 2999 O O . THR B 1 54 ? 33.614 56.931 67.094 1.00 23.44 54 THR B O 1
ATOM 3003 N N . LEU B 1 55 ? 32.702 57.394 69.072 1.00 25.35 55 LEU B N 1
ATOM 3004 C CA . LEU B 1 55 ? 33.608 56.541 69.820 1.00 25.95 55 LEU B CA 1
ATOM 3005 C C . LEU B 1 55 ? 32.780 55.487 70.558 1.00 30.14 55 LEU B C 1
ATOM 3006 O O . LEU B 1 55 ? 33.167 55.019 71.623 1.00 31.48 55 LEU B O 1
ATOM 3019 N N . ASP B 1 57 ? 32.218 52.350 69.785 1.00 34.43 57 ASP B N 1
ATOM 3020 C CA . ASP B 1 57 ? 32.860 51.049 69.857 1.00 33.82 57 ASP B CA 1
ATOM 3021 C C . ASP B 1 57 ? 33.711 50.938 71.112 1.00 32.32 57 ASP B C 1
ATOM 3022 O O . ASP B 1 57 ? 33.936 49.853 71.627 1.00 30.54 57 ASP B O 1
ATOM 3027 N N . PHE B 1 58 ? 34.168 52.073 71.614 1.00 30.83 58 PHE B N 1
ATOM 3028 C CA . PHE B 1 58 ? 34.994 52.061 72.789 1.00 30.67 58 PHE B CA 1
ATOM 3029 C C . PHE B 1 58 ? 34.208 51.966 74.083 1.00 32.61 58 PHE B C 1
ATOM 3030 O O . PHE B 1 58 ? 34.761 52.056 75.173 1.00 32.59 58 PHE B O 1
ATOM 3038 N N . ARG B 1 59 ? 32.910 51.772 73.973 1.00 35.35 59 ARG B N 1
ATOM 3039 C CA . ARG B 1 59 ? 32.102 51.662 75.166 1.00 39.34 59 ARG B CA 1
ATOM 3040 C C . ARG B 1 59 ? 31.898 50.181 75.489 1.00 40.88 59 ARG B C 1
ATOM 3041 O O . ARG B 1 59 ? 31.253 49.824 76.469 1.00 40.48 59 ARG B O 1
ATOM 3049 N N . TYR B 1 60 ? 32.483 49.327 74.657 1.00 43.60 60 TYR B N 1
ATOM 3050 C CA . TYR B 1 60 ? 32.384 47.894 74.816 1.00 44.95 60 TYR B CA 1
ATOM 3051 C C . TYR B 1 60 ? 33.737 47.299 75.127 1.00 45.21 60 TYR B C 1
ATOM 3052 O O . TYR B 1 60 ? 33.879 46.490 76.045 1.00 46.85 60 TYR B O 1
ATOM 3061 N N . LYS B 1 61 ? 34.748 47.708 74.377 1.00 44.56 61 LYS B N 1
ATOM 3062 C CA . LYS B 1 61 ? 36.076 47.181 74.597 1.00 43.39 61 LYS B CA 1
ATOM 3063 C C . LYS B 1 61 ? 36.972 48.274 75.135 1.00 41.80 61 LYS B C 1
ATOM 3064 O O . LYS B 1 61 ? 37.209 49.264 74.453 1.00 41.71 61 LYS B O 1
ATOM 3070 N N . LYS B 1 62 ? 37.469 48.096 76.355 1.00 40.02 62 LYS B N 1
ATOM 3071 C CA . LYS B 1 62 ? 38.333 49.104 76.972 1.00 39.15 62 LYS B CA 1
ATOM 3072 C C . LYS B 1 62 ? 39.804 48.699 77.054 1.00 37.68 62 LYS B C 1
ATOM 3073 O O . LYS B 1 62 ? 40.684 49.541 77.204 1.00 38.55 62 LYS B O 1
ATOM 3079 N N . HIS B 1 63 ? 40.058 47.404 76.975 1.00 36.45 63 HIS B N 1
ATOM 3080 C CA . HIS B 1 63 ? 41.404 46.850 77.062 1.00 34.65 63 HIS B CA 1
ATOM 3081 C C . HIS B 1 63 ? 41.793 46.232 75.722 1.00 31.67 63 HIS B C 1
ATOM 3082 O O . HIS B 1 63 ? 41.072 45.425 75.166 1.00 30.39 63 HIS B O 1
ATOM 3089 N N . PHE B 1 64 ? 42.923 46.658 75.186 1.00 29.62 64 PHE B N 1
ATOM 3090 C CA . PHE B 1 64 ? 43.407 46.141 73.920 1.00 28.05 64 PHE B CA 1
ATOM 3091 C C . PHE B 1 64 ? 44.791 45.653 74.165 1.00 26.81 64 PHE B C 1
ATOM 3092 O O . PHE B 1 64 ? 45.684 46.431 74.564 1.00 24.51 64 PHE B O 1
ATOM 3100 N N . LYS B 1 65 ? 44.953 44.354 73.912 1.00 25.90 65 LYS B N 1
ATOM 3101 C CA . LYS B 1 65 ? 46.212 43.657 74.107 1.00 24.49 65 LYS B CA 1
ATOM 3102 C C . LYS B 1 65 ? 46.538 42.857 72.880 1.00 22.09 65 LYS B C 1
ATOM 3103 O O . LYS B 1 65 ? 45.942 41.818 72.649 1.00 19.72 65 LYS B O 1
ATOM 3109 N N . ALA B 1 66 ? 47.497 43.360 72.113 1.00 21.80 66 ALA B N 1
ATOM 3110 C CA . ALA B 1 66 ? 47.965 42.724 70.889 1.00 22.50 66 ALA B CA 1
ATOM 3111 C C . ALA B 1 66 ? 48.558 41.344 71.185 1.00 22.43 66 ALA B C 1
ATOM 3112 O O . ALA B 1 66 ? 48.922 41.065 72.328 1.00 21.88 66 ALA B O 1
ATOM 3114 N N . ILE B 1 67 ? 48.641 40.486 70.166 1.00 22.56 67 ILE B N 1
ATOM 3115 C CA . ILE B 1 67 ? 49.175 39.122 70.316 1.00 24.61 67 ILE B CA 1
ATOM 3116 C C . ILE B 1 67 ? 50.689 39.112 70.489 1.00 24.98 67 ILE B C 1
ATOM 3117 O O . ILE B 1 67 ? 51.382 40.008 70.003 1.00 25.88 67 ILE B O 1
ATOM 3122 N N . ARG B 1 68 ? 51.229 38.084 71.127 1.00 24.65 68 ARG B N 1
ATOM 3123 C CA . ARG B 1 68 ? 52.685 38.036 71.316 1.00 25.72 68 ARG B CA 1
ATOM 3124 C C . ARG B 1 68 ? 53.394 37.308 70.162 1.00 24.34 68 ARG B C 1
ATOM 3125 O O . ARG B 1 68 ? 52.843 36.367 69.618 1.00 23.91 68 ARG B O 1
ATOM 3133 N N . GLY B 1 69 ? 54.585 37.749 69.757 1.00 22.89 69 GLY B N 1
ATOM 3134 C CA . GLY B 1 69 ? 55.269 37.051 68.663 1.00 22.73 69 GLY B CA 1
ATOM 3135 C C . GLY B 1 69 ? 55.463 35.582 69.030 1.00 22.61 69 GLY B C 1
ATOM 3136 O O . GLY B 1 69 ? 55.628 35.308 70.209 1.00 25.86 69 GLY B O 1
ATOM 3137 N N . GLU B 1 70 ? 55.464 34.620 68.114 1.00 19.14 70 GLU B N 1
ATOM 3138 C CA . GLU B 1 70 ? 55.625 33.270 68.621 1.00 18.07 70 GLU B CA 1
ATOM 3139 C C . GLU B 1 70 ? 57.050 32.972 69.064 1.00 17.70 70 GLU B C 1
ATOM 3140 O O . GLU B 1 70 ? 57.993 33.618 68.634 1.00 17.47 70 GLU B O 1
ATOM 3146 N N . HIS B 1 71 ? 57.190 31.993 69.944 1.00 16.12 71 HIS B N 1
ATOM 3147 C CA . HIS B 1 71 ? 58.484 31.628 70.438 1.00 17.96 71 HIS B CA 1
ATOM 3148 C C . HIS B 1 71 ? 59.333 30.924 69.382 1.00 19.30 71 HIS B C 1
ATOM 3149 O O . HIS B 1 71 ? 58.821 30.456 68.365 1.00 19.02 71 HIS B O 1
ATOM 3156 N N . GLY B 1 72 ? 60.633 30.845 69.648 1.00 20.02 72 GLY B N 1
ATOM 3157 C CA . GLY B 1 72 ? 61.534 30.199 68.721 1.00 22.06 72 GLY B CA 1
ATOM 3158 C C . GLY B 1 72 ? 61.531 28.701 68.881 1.00 22.71 72 GLY B C 1
ATOM 3159 O O . GLY B 1 72 ? 61.307 28.200 69.977 1.00 22.02 72 GLY B O 1
ATOM 3168 N N . SER B 1 74 ? 63.173 24.590 67.390 1.00 26.15 74 SER B N 1
ATOM 3169 C CA . SER B 1 74 ? 64.404 23.905 67.043 1.00 25.96 74 SER B CA 1
ATOM 3170 C C . SER B 1 74 ? 64.603 24.029 65.572 1.00 26.71 74 SER B C 1
ATOM 3171 O O . SER B 1 74 ? 63.751 24.583 64.875 1.00 25.28 74 SER B O 1
ATOM 3174 N N . LYS B 1 75 ? 65.732 23.510 65.108 1.00 28.37 75 LYS B N 1
ATOM 3175 C CA . LYS B 1 75 ? 66.087 23.553 63.698 1.00 31.81 75 LYS B CA 1
ATOM 3176 C C . LYS B 1 75 ? 66.182 25.002 63.269 1.00 32.50 75 LYS B C 1
ATOM 3177 O O . LYS B 1 75 ? 65.831 25.331 62.137 1.00 33.09 75 LYS B O 1
ATOM 3183 N N . ASN B 1 76 ? 66.656 25.853 64.176 1.00 31.88 76 ASN B N 1
ATOM 3184 C CA . ASN B 1 76 ? 66.792 27.280 63.929 1.00 32.22 76 ASN B CA 1
ATOM 3185 C C . ASN B 1 76 ? 65.556 27.956 63.363 1.00 31.28 76 ASN B C 1
ATOM 3186 O O . ASN B 1 76 ? 65.679 28.869 62.556 1.00 31.13 76 ASN B O 1
ATOM 3191 N N . GLN B 1 77 ? 64.374 27.517 63.808 1.00 30.93 77 GLN B N 1
ATOM 3192 C CA . GLN B 1 77 ? 63.089 28.060 63.354 1.00 30.43 77 GLN B CA 1
ATOM 3193 C C . GLN B 1 77 ? 62.697 29.284 64.190 1.00 29.88 77 GLN B C 1
ATOM 3194 O O . GLN B 1 77 ? 62.205 29.178 65.300 1.00 29.99 77 GLN B O 1
ATOM 3200 N N . HIS B 1 78 ? 62.935 30.458 63.632 1.00 29.32 78 HIS B N 1
ATOM 3201 C CA . HIS B 1 78 ? 62.621 31.684 64.308 1.00 28.50 78 HIS B CA 1
ATOM 3202 C C . HIS B 1 78 ? 61.139 31.896 64.369 1.00 28.10 78 HIS B C 1
ATOM 3203 O O . HIS B 1 78 ? 60.448 31.769 63.373 1.00 28.25 78 HIS B O 1
ATOM 3210 N N . GLY B 1 79 ? 60.642 32.218 65.556 1.00 28.38 79 GLY B N 1
ATOM 3211 C CA . GLY B 1 79 ? 59.222 32.455 65.692 1.00 27.42 79 GLY B CA 1
ATOM 3212 C C . GLY B 1 79 ? 58.784 33.515 64.709 1.00 26.53 79 GLY B C 1
ATOM 3213 O O . GLY B 1 79 ? 59.601 34.292 64.198 1.00 24.75 79 GLY B O 1
ATOM 3214 N N . ARG B 1 80 ? 57.488 33.527 64.432 1.00 25.83 80 ARG B N 1
ATOM 3215 C CA . ARG B 1 80 ? 56.920 34.518 63.530 1.00 26.28 80 ARG B CA 1
ATOM 3216 C C . ARG B 1 80 ? 56.432 35.765 64.280 1.00 25.58 80 ARG B C 1
ATOM 3217 O O . ARG B 1 80 ? 56.150 35.719 65.489 1.00 25.05 80 ARG B O 1
ATOM 3225 N N . ASN B 1 81 ? 56.344 36.881 63.557 1.00 23.83 81 ASN B N 1
ATOM 3226 C CA . ASN B 1 81 ? 55.884 38.118 64.162 1.00 22.04 81 ASN B CA 1
ATOM 3227 C C . ASN B 1 81 ? 54.367 38.063 64.368 1.00 22.82 81 ASN B C 1
ATOM 3228 O O . ASN B 1 81 ? 53.651 37.498 63.537 1.00 23.03 81 ASN B O 1
ATOM 3233 N N . ALA B 1 82 ? 53.865 38.599 65.482 1.00 22.11 82 ALA B N 1
ATOM 3234 C CA . ALA B 1 82 ? 52.428 38.568 65.711 1.00 23.41 82 ALA B CA 1
ATOM 3235 C C . ALA B 1 82 ? 51.763 39.546 64.785 1.00 25.98 82 ALA B C 1
ATOM 3236 O O . ALA B 1 82 ? 52.384 40.470 64.267 1.00 25.01 82 ALA B O 1
ATOM 3238 N N . ASP B 1 83 ? 50.475 39.335 64.569 1.00 29.27 83 ASP B N 1
ATOM 3239 C CA . ASP B 1 83 ? 49.738 40.227 63.713 1.00 30.73 83 ASP B CA 1
ATOM 3240 C C . ASP B 1 83 ? 49.336 41.475 64.494 1.00 29.77 83 ASP B C 1
ATOM 3241 O O . ASP B 1 83 ? 48.818 41.399 65.615 1.00 28.32 83 ASP B O 1
ATOM 3246 N N . ASP B 1 84 ? 49.600 42.628 63.898 1.00 30.10 84 ASP B N 1
ATOM 3247 C CA . ASP B 1 84 ? 49.249 43.899 64.519 1.00 29.99 84 ASP B CA 1
ATOM 3248 C C . ASP B 1 84 ? 47.751 43.999 64.774 1.00 28.59 84 ASP B C 1
ATOM 3249 O O . ASP B 1 84 ? 46.950 43.484 63.993 1.00 29.55 84 ASP B O 1
ATOM 3262 N N . VAL B 1 86 ? 44.858 46.329 64.624 1.00 22.96 86 VAL B N 1
ATOM 3263 C CA . VAL B 1 86 ? 44.428 47.646 64.133 1.00 21.14 86 VAL B CA 1
ATOM 3264 C C . VAL B 1 86 ? 43.007 47.969 64.583 1.00 19.14 86 VAL B C 1
ATOM 3265 O O . VAL B 1 86 ? 42.106 47.203 64.356 1.00 20.35 86 VAL B O 1
ATOM 3269 N N . ILE B 1 87 ? 42.833 49.099 65.248 1.00 18.69 87 ILE B N 1
ATOM 3270 C CA . ILE B 1 87 ? 41.527 49.522 65.735 1.00 19.09 87 ILE B CA 1
ATOM 3271 C C . ILE B 1 87 ? 41.146 50.826 65.027 1.00 17.52 87 ILE B C 1
ATOM 3272 O O . ILE B 1 87 ? 41.903 51.792 65.039 1.00 16.92 87 ILE B O 1
ATOM 3277 N N . LYS B 1 88 ? 39.966 50.850 64.423 1.00 16.15 88 LYS B N 1
ATOM 3278 C CA . LYS B 1 88 ? 39.505 52.007 63.669 1.00 15.31 88 LYS B CA 1
ATOM 3279 C C . LYS B 1 88 ? 38.919 53.090 64.526 1.00 14.69 88 LYS B C 1
ATOM 3280 O O . LYS B 1 88 ? 38.189 52.813 65.471 1.00 17.33 88 LYS B O 1
ATOM 3286 N N . VAL B 1 89 ? 39.240 54.337 64.214 1.00 13.44 89 VAL B N 1
ATOM 3287 C CA . VAL B 1 89 ? 38.639 55.430 64.961 1.00 11.78 89 VAL B CA 1
ATOM 3288 C C . VAL B 1 89 ? 38.142 56.534 64.032 1.00 13.70 89 VAL B C 1
ATOM 3289 O O . VAL B 1 89 ? 38.585 56.671 62.894 1.00 14.40 89 VAL B O 1
ATOM 3293 N N . PRO B 1 90 ? 37.185 57.317 64.495 1.00 15.27 90 PRO B N 1
ATOM 3294 C CA . PRO B 1 90 ? 36.670 58.392 63.653 1.00 17.11 90 PRO B CA 1
ATOM 3295 C C . PRO B 1 90 ? 37.729 59.496 63.386 1.00 18.03 90 PRO B C 1
ATOM 3296 O O . PRO B 1 90 ? 38.704 59.608 64.128 1.00 18.40 90 PRO B O 1
ATOM 3300 N N . PRO B 1 91 ? 37.547 60.323 62.316 1.00 19.75 91 PRO B N 1
ATOM 3301 C CA . PRO B 1 91 ? 38.532 61.380 62.034 1.00 18.37 91 PRO B CA 1
ATOM 3302 C C . PRO B 1 91 ? 38.493 62.366 63.160 1.00 20.58 91 PRO B C 1
ATOM 3303 O O . PRO B 1 91 ? 37.419 62.652 63.683 1.00 21.52 91 PRO B O 1
ATOM 3307 N N . GLY B 1 92 ? 39.654 62.900 63.524 1.00 22.37 92 GLY B N 1
ATOM 3308 C CA . GLY B 1 92 ? 39.705 63.870 64.607 1.00 24.15 92 GLY B CA 1
ATOM 3309 C C . GLY B 1 92 ? 39.826 63.278 66.014 1.00 24.07 92 GLY B C 1
ATOM 3310 O O . GLY B 1 92 ? 39.514 63.950 66.994 1.00 24.73 92 GLY B O 1
ATOM 3311 N N . THR B 1 93 ? 40.272 62.032 66.128 1.00 22.92 93 THR B N 1
ATOM 3312 C CA . THR B 1 93 ? 40.428 61.418 67.437 1.00 23.04 93 THR B CA 1
ATOM 3313 C C . THR B 1 93 ? 41.766 61.864 68.070 1.00 24.44 93 THR B C 1
ATOM 3314 O O . THR B 1 93 ? 42.837 61.584 67.509 1.00 26.06 93 THR B O 1
ATOM 3318 N N . VAL B 1 94 ? 41.717 62.578 69.205 1.00 23.56 94 VAL B N 1
ATOM 3319 C CA . VAL B 1 94 ? 42.949 62.998 69.913 1.00 21.59 94 VAL B CA 1
ATOM 3320 C C . VAL B 1 94 ? 43.282 61.948 70.956 1.00 20.95 94 VAL B C 1
ATOM 3321 O O . VAL B 1 94 ? 42.429 61.564 71.761 1.00 21.18 94 VAL B O 1
ATOM 3325 N N . VAL B 1 95 ? 44.527 61.500 70.961 1.00 20.55 95 VAL B N 1
ATOM 3326 C CA . VAL B 1 95 ? 44.991 60.468 71.900 1.00 20.15 95 VAL B CA 1
ATOM 3327 C C . VAL B 1 95 ? 46.022 61.061 72.872 1.00 20.65 95 VAL B C 1
ATOM 3328 O O . VAL B 1 95 ? 46.984 61.676 72.443 1.00 20.63 95 VAL B O 1
ATOM 3332 N N . THR B 1 96 ? 45.828 60.932 74.177 1.00 22.39 96 THR B N 1
ATOM 3333 C CA . THR B 1 96 ? 46.858 61.458 75.067 1.00 24.29 96 THR B CA 1
ATOM 3334 C C . THR B 1 96 ? 47.170 60.438 76.124 1.00 24.70 96 THR B C 1
ATOM 3335 O O . THR B 1 96 ? 46.280 59.744 76.570 1.00 24.57 96 THR B O 1
ATOM 3339 N N . ASP B 1 97 ? 48.445 60.349 76.497 1.00 26.00 97 ASP B N 1
ATOM 3340 C CA . ASP B 1 97 ? 48.894 59.418 77.511 1.00 29.97 97 ASP B CA 1
ATOM 3341 C C . ASP B 1 97 ? 48.263 59.899 78.840 1.00 32.73 97 ASP B C 1
ATOM 3342 O O . ASP B 1 97 ? 48.311 61.087 79.168 1.00 32.50 97 ASP B O 1
ATOM 3347 N N . ASP B 1 98 ? 47.645 58.990 79.592 1.00 35.93 98 ASP B N 1
ATOM 3348 C CA . ASP B 1 98 ? 46.994 59.380 80.842 1.00 39.05 98 ASP B CA 1
ATOM 3349 C C . ASP B 1 98 ? 47.999 59.558 81.965 1.00 40.83 98 ASP B C 1
ATOM 3350 O O . ASP B 1 98 ? 47.619 59.876 83.097 1.00 41.25 98 ASP B O 1
ATOM 3355 N N . ASP B 1 99 ? 49.281 59.339 81.662 1.00 43.31 99 ASP B N 1
ATOM 3356 C CA . ASP B 1 99 ? 50.335 59.494 82.668 1.00 45.56 99 ASP B CA 1
ATOM 3357 C C . ASP B 1 99 ? 51.253 60.670 82.386 1.00 45.05 99 ASP B C 1
ATOM 3358 O O . ASP B 1 99 ? 51.520 61.481 83.277 1.00 47.13 99 ASP B O 1
ATOM 3363 N N . THR B 1 100 ? 51.738 60.771 81.157 1.00 44.27 100 THR B N 1
ATOM 3364 C CA . THR B 1 100 ? 52.613 61.886 80.772 1.00 43.23 100 THR B CA 1
ATOM 3365 C C . THR B 1 100 ? 51.769 63.131 80.383 1.00 42.23 100 THR B C 1
ATOM 3366 O O . THR B 1 100 ? 52.299 64.226 80.138 1.00 40.52 100 THR B O 1
ATOM 3370 N N . LYS B 1 101 ? 50.455 62.931 80.346 1.00 40.75 101 LYS B N 1
ATOM 3371 C CA . LYS B 1 101 ? 49.498 63.962 80.002 1.00 40.33 101 LYS B CA 1
ATOM 3372 C C . LYS B 1 101 ? 49.908 64.676 78.726 1.00 39.35 101 LYS B C 1
ATOM 3373 O O . LYS B 1 101 ? 49.644 65.856 78.530 1.00 41.69 101 LYS B O 1
ATOM 3379 N N . GLN B 1 102 ? 50.550 63.938 77.847 1.00 37.84 102 GLN B N 1
ATOM 3380 C CA . GLN B 1 102 ? 50.994 64.479 76.588 1.00 37.35 102 GLN B CA 1
ATOM 3381 C C . GLN B 1 102 ? 50.158 63.891 75.443 1.00 35.83 102 GLN B C 1
ATOM 3382 O O . GLN B 1 102 ? 49.760 62.731 75.495 1.00 34.41 102 GLN B O 1
ATOM 3388 N N . VAL B 1 103 ? 49.888 64.704 74.422 1.00 34.71 103 VAL B N 1
ATOM 3389 C CA . VAL B 1 103 ? 49.107 64.281 73.278 1.00 32.84 103 VAL B CA 1
ATOM 3390 C C . VAL B 1 103 ? 49.908 63.321 72.422 1.00 34.73 103 VAL B C 1
ATOM 3391 O O . VAL B 1 103 ? 50.805 63.713 71.674 1.00 35.61 103 VAL B O 1
ATOM 3395 N N . ILE B 1 104 ? 49.573 62.048 72.554 1.00 36.16 104 ILE B N 1
ATOM 3396 C CA . ILE B 1 104 ? 50.195 60.943 71.825 1.00 36.58 104 ILE B CA 1
ATOM 3397 C C . ILE B 1 104 ? 50.008 61.118 70.286 1.00 35.67 104 ILE B C 1
ATOM 3398 O O . ILE B 1 104 ? 50.970 61.183 69.553 1.00 34.52 104 ILE B O 1
ATOM 3403 N N . ALA B 1 105 ? 48.768 61.184 69.812 1.00 35.05 105 ALA B N 1
ATOM 3404 C CA . ALA B 1 105 ? 48.529 61.321 68.392 1.00 34.99 105 ALA B CA 1
ATOM 3405 C C . ALA B 1 105 ? 47.330 62.213 68.103 1.00 35.58 105 ALA B C 1
ATOM 3406 O O . ALA B 1 105 ? 46.470 62.420 68.961 1.00 36.44 105 ALA B O 1
ATOM 3408 N N . ASP B 1 106 ? 47.277 62.744 66.885 1.00 36.28 106 ASP B N 1
ATOM 3409 C CA . ASP B 1 106 ? 46.178 63.607 66.415 1.00 36.43 106 ASP B CA 1
ATOM 3410 C C . ASP B 1 106 ? 45.751 62.915 65.102 1.00 35.60 106 ASP B C 1
ATOM 3411 O O . ASP B 1 106 ? 46.216 63.259 64.016 1.00 36.23 106 ASP B O 1
ATOM 3416 N N . LEU B 1 107 ? 44.888 61.915 65.212 1.00 33.61 107 LEU B N 1
ATOM 3417 C CA . LEU B 1 107 ? 44.462 61.153 64.042 1.00 31.58 107 LEU B CA 1
ATOM 3418 C C . LEU B 1 107 ? 43.361 61.866 63.260 1.00 30.58 107 LEU B C 1
ATOM 3419 O O . LEU B 1 107 ? 42.235 61.933 63.736 1.00 30.88 107 LEU B O 1
ATOM 3424 N N . THR B 1 108 ? 43.675 62.373 62.064 1.00 29.29 108 THR B N 1
ATOM 3425 C CA . THR B 1 108 ? 42.677 63.119 61.309 1.00 30.57 108 THR B CA 1
ATOM 3426 C C . THR B 1 108 ? 42.465 62.808 59.846 1.00 31.06 108 THR B C 1
ATOM 3427 O O . THR B 1 108 ? 41.396 63.073 59.320 1.00 30.86 108 THR B O 1
ATOM 3431 N N . GLU B 1 109 ? 43.471 62.280 59.176 1.00 32.77 109 GLU B N 1
ATOM 3432 C CA . GLU B 1 109 ? 43.336 61.969 57.776 1.00 34.65 109 GLU B CA 1
ATOM 3433 C C . GLU B 1 109 ? 42.922 60.534 57.570 1.00 35.64 109 GLU B C 1
ATOM 3434 O O . GLU B 1 109 ? 43.387 59.650 58.263 1.00 37.10 109 GLU B O 1
ATOM 3440 N N . HIS B 1 110 ? 42.047 60.290 56.610 1.00 36.42 110 HIS B N 1
ATOM 3441 C CA . HIS B 1 110 ? 41.606 58.928 56.330 1.00 37.04 110 HIS B CA 1
ATOM 3442 C C . HIS B 1 110 ? 42.808 58.013 56.027 1.00 37.09 110 HIS B C 1
ATOM 3443 O O . HIS B 1 110 ? 43.728 58.413 55.307 1.00 37.47 110 HIS B O 1
ATOM 3450 N N . GLY B 1 111 ? 42.790 56.797 56.587 1.00 36.63 111 GLY B N 1
ATOM 3451 C CA . GLY B 1 111 ? 43.878 55.845 56.403 1.00 34.17 111 GLY B CA 1
ATOM 3452 C C . GLY B 1 111 ? 45.041 56.037 57.377 1.00 32.22 111 GLY B C 1
ATOM 3453 O O . GLY B 1 111 ? 45.823 55.132 57.605 1.00 32.64 111 GLY B O 1
ATOM 3454 N N . GLN B 1 112 ? 45.144 57.222 57.956 1.00 30.80 112 GLN B N 1
ATOM 3455 C CA . GLN B 1 112 ? 46.208 57.541 58.874 1.00 30.32 112 GLN B CA 1
ATOM 3456 C C . GLN B 1 112 ? 46.303 56.558 60.039 1.00 29.86 112 GLN B C 1
ATOM 3457 O O . GLN B 1 112 ? 45.349 56.379 60.798 1.00 28.78 112 GLN B O 1
ATOM 3463 N N . ARG B 1 113 ? 47.471 55.931 60.181 1.00 29.57 113 ARG B N 1
ATOM 3464 C CA . ARG B 1 113 ? 47.702 54.959 61.247 1.00 28.19 113 ARG B CA 1
ATOM 3465 C C . ARG B 1 113 ? 48.679 55.534 62.270 1.00 27.53 113 ARG B C 1
ATOM 3466 O O . ARG B 1 113 ? 49.512 56.386 61.930 1.00 27.04 113 ARG B O 1
ATOM 3474 N N . ALA B 1 114 ? 48.542 55.088 63.521 1.00 24.65 114 ALA B N 1
ATOM 3475 C CA . ALA B 1 114 ? 49.429 55.501 64.601 1.00 24.86 114 ALA B CA 1
ATOM 3476 C C . ALA B 1 114 ? 49.686 54.293 65.509 1.00 23.88 114 ALA B C 1
ATOM 3477 O O . ALA B 1 114 ? 48.758 53.589 65.868 1.00 24.16 114 ALA B O 1
ATOM 3479 N N . VAL B 1 115 ? 50.951 54.046 65.844 1.00 23.63 115 VAL B N 1
ATOM 3480 C CA . VAL B 1 115 ? 51.327 52.926 66.699 1.00 22.83 115 VAL B CA 1
ATOM 3481 C C . VAL B 1 115 ? 51.237 53.397 68.136 1.00 22.36 115 VAL B C 1
ATOM 3482 O O . VAL B 1 115 ? 52.172 53.972 68.655 1.00 24.24 115 VAL B O 1
ATOM 3486 N N . ILE B 1 116 ? 50.106 53.145 68.778 1.00 21.63 116 ILE B N 1
ATOM 3487 C CA . ILE B 1 116 ? 49.898 53.611 70.139 1.00 22.26 116 ILE B CA 1
ATOM 3488 C C . ILE B 1 116 ? 50.667 52.781 71.149 1.00 23.86 116 ILE B C 1
ATOM 3489 O O . ILE B 1 116 ? 51.001 53.274 72.236 1.00 25.21 116 ILE B O 1
ATOM 3494 N N . ALA B 1 117 ? 50.947 51.529 70.785 1.00 23.73 117 ALA B N 1
ATOM 3495 C CA . ALA B 1 117 ? 51.660 50.618 71.650 1.00 23.21 117 ALA B CA 1
ATOM 3496 C C . ALA B 1 117 ? 52.551 49.756 70.831 1.00 24.13 117 ALA B C 1
ATOM 3497 O O . ALA B 1 117 ? 52.069 49.002 69.979 1.00 23.62 117 ALA B O 1
ATOM 3499 N N . ARG B 1 118 ? 53.850 49.840 71.112 1.00 25.19 118 ARG B N 1
ATOM 3500 C CA . ARG B 1 118 ? 54.862 49.088 70.358 1.00 26.50 118 ARG B CA 1
ATOM 3501 C C . ARG B 1 118 ? 55.074 47.676 70.855 1.00 25.74 118 ARG B C 1
ATOM 3502 O O . ARG B 1 118 ? 55.308 47.450 72.038 1.00 26.08 118 ARG B O 1
ATOM 3510 N N . GLY B 1 119 ? 54.985 46.731 69.925 1.00 26.16 119 GLY B N 1
ATOM 3511 C CA . GLY B 1 119 ? 55.194 45.331 70.232 1.00 24.13 119 GLY B CA 1
ATOM 3512 C C . GLY B 1 119 ? 56.651 45.053 70.554 1.00 25.76 119 GLY B C 1
ATOM 3513 O O . GLY B 1 119 ? 57.567 45.733 70.055 1.00 26.16 119 GLY B O 1
ATOM 3514 N N . GLY B 1 120 ? 56.869 44.050 71.409 1.00 26.30 120 GLY B N 1
ATOM 3515 C CA . GLY B 1 120 ? 58.219 43.684 71.832 1.00 24.34 120 GLY B CA 1
ATOM 3516 C C . GLY B 1 120 ? 59.053 42.898 70.832 1.00 23.42 120 GLY B C 1
ATOM 3517 O O . GLY B 1 120 ? 58.520 42.170 69.993 1.00 21.92 120 GLY B O 1
ATOM 3518 N N . ARG B 1 121 ? 60.370 43.062 70.906 1.00 22.63 121 ARG B N 1
ATOM 3519 C CA . ARG B 1 121 ? 61.229 42.326 70.023 1.00 22.29 121 ARG B CA 1
ATOM 3520 C C . ARG B 1 121 ? 61.364 40.944 70.580 1.00 20.28 121 ARG B C 1
ATOM 3521 O O . ARG B 1 121 ? 61.429 40.757 71.802 1.00 20.22 121 ARG B O 1
ATOM 3529 N N . GLY B 1 122 ? 61.387 39.967 69.678 1.00 19.02 122 GLY B N 1
ATOM 3530 C CA . GLY B 1 122 ? 61.532 38.577 70.085 1.00 17.50 122 GLY B CA 1
ATOM 3531 C C . GLY B 1 122 ? 62.937 38.395 70.617 1.00 16.62 122 GLY B C 1
ATOM 3532 O O . GLY B 1 122 ? 63.851 39.103 70.216 1.00 16.88 122 GLY B O 1
ATOM 3533 N N . GLY B 1 123 ? 63.121 37.455 71.526 1.00 16.26 123 GLY B N 1
ATOM 3534 C CA . GLY B 1 123 ? 64.445 37.256 72.084 1.00 17.55 123 GLY B CA 1
ATOM 3535 C C . GLY B 1 123 ? 65.332 36.364 71.229 1.00 17.35 123 GLY B C 1
ATOM 3536 O O . GLY B 1 123 ? 64.837 35.612 70.396 1.00 19.05 123 GLY B O 1
ATOM 3537 N N . ARG B 1 124 ? 66.636 36.445 71.449 1.00 15.32 124 ARG B N 1
ATOM 3538 C CA . ARG B 1 124 ? 67.580 35.631 70.720 1.00 14.98 124 ARG B CA 1
ATOM 3539 C C . ARG B 1 124 ? 67.688 34.151 71.217 1.00 15.95 124 ARG B C 1
ATOM 3540 O O . ARG B 1 124 ? 67.622 33.866 72.434 1.00 14.19 124 ARG B O 1
ATOM 3548 N N . GLY B 1 125 ? 67.844 33.227 70.250 1.00 15.12 125 GLY B N 1
ATOM 3549 C CA . GLY B 1 125 ? 67.953 31.806 70.529 1.00 12.77 125 GLY B CA 1
ATOM 3550 C C . GLY B 1 125 ? 69.402 31.489 70.766 1.00 14.50 125 GLY B C 1
ATOM 3551 O O . GLY B 1 125 ? 70.255 32.228 70.280 1.00 15.93 125 GLY B O 1
ATOM 3552 N N . ASN B 1 126 ? 69.696 30.409 71.498 1.00 14.56 126 ASN B N 1
ATOM 3553 C CA . ASN B 1 126 ? 71.085 30.030 71.793 1.00 14.02 126 ASN B CA 1
ATOM 3554 C C . ASN B 1 126 ? 72.020 30.125 70.601 1.00 13.67 126 ASN B C 1
ATOM 3555 O O . ASN B 1 126 ? 73.140 30.516 70.753 1.00 15.30 126 ASN B O 1
ATOM 3560 N N . SER B 1 127 ? 71.548 29.766 69.422 1.00 15.25 127 SER B N 1
ATOM 3561 C CA . SER B 1 127 ? 72.357 29.832 68.234 1.00 16.09 127 SER B CA 1
ATOM 3562 C C . SER B 1 127 ? 72.928 31.222 68.082 1.00 18.29 127 SER B C 1
ATOM 3563 O O . SER B 1 127 ? 74.017 31.385 67.561 1.00 20.26 127 SER B O 1
ATOM 3566 N N . ARG B 1 128 ? 72.209 32.238 68.535 1.00 20.21 128 ARG B N 1
ATOM 3567 C CA . ARG B 1 128 ? 72.708 33.587 68.366 1.00 21.99 128 ARG B CA 1
ATOM 3568 C C . ARG B 1 128 ? 73.905 33.942 69.212 1.00 22.08 128 ARG B C 1
ATOM 3569 O O . ARG B 1 128 ? 74.509 34.987 69.019 1.00 23.32 128 ARG B O 1
ATOM 3577 N N . PHE B 1 129 ? 74.274 33.057 70.126 1.00 22.72 129 PHE B N 1
ATOM 3578 C CA . PHE B 1 129 ? 75.404 33.303 71.027 1.00 22.89 129 PHE B CA 1
ATOM 3579 C C . PHE B 1 129 ? 76.571 32.345 70.794 1.00 24.39 129 PHE B C 1
ATOM 3580 O O . PHE B 1 129 ? 77.645 32.507 71.370 1.00 26.78 129 PHE B O 1
ATOM 3588 N N . ALA B 1 130 ? 76.375 31.345 69.955 1.00 24.23 130 ALA B N 1
ATOM 3589 C CA . ALA B 1 130 ? 77.452 30.428 69.704 1.00 25.60 130 ALA B CA 1
ATOM 3590 C C . ALA B 1 130 ? 78.632 31.147 69.084 1.00 27.30 130 ALA B C 1
ATOM 3591 O O . ALA B 1 130 ? 78.478 32.108 68.319 1.00 28.39 130 ALA B O 1
ATOM 3593 N N . THR B 1 131 ? 79.820 30.687 69.464 1.00 30.03 131 THR B N 1
ATOM 3594 C CA . THR B 1 131 ? 81.105 31.197 68.970 1.00 31.87 131 THR B CA 1
ATOM 3595 C C . THR B 1 131 ? 82.171 30.100 69.152 1.00 33.07 131 THR B C 1
ATOM 3596 O O . THR B 1 131 ? 81.941 29.087 69.825 1.00 33.92 131 THR B O 1
ATOM 3600 N N . PRO B 1 132 ? 83.349 30.276 68.538 1.00 33.92 132 PRO B N 1
ATOM 3601 C CA . PRO B 1 132 ? 84.363 29.231 68.714 1.00 34.41 132 PRO B CA 1
ATOM 3602 C C . PRO B 1 132 ? 84.603 28.979 70.221 1.00 34.38 132 PRO B C 1
ATOM 3603 O O . PRO B 1 132 ? 84.855 27.849 70.639 1.00 32.57 132 PRO B O 1
ATOM 3607 N N . ALA B 1 133 ? 84.486 30.053 71.004 1.00 34.53 133 ALA B N 1
ATOM 3608 C CA . ALA B 1 133 ? 84.640 30.034 72.449 1.00 35.27 133 ALA B CA 1
ATOM 3609 C C . ALA B 1 133 ? 83.559 29.213 73.142 1.00 35.60 133 ALA B C 1
ATOM 3610 O O . ALA B 1 133 ? 83.854 28.417 74.057 1.00 36.61 133 ALA B O 1
ATOM 3612 N N . ASN B 1 134 ? 82.315 29.406 72.686 1.00 35.28 134 ASN B N 1
ATOM 3613 C CA . ASN B 1 134 ? 81.097 28.751 73.231 1.00 34.94 134 ASN B CA 1
ATOM 3614 C C . ASN B 1 134 ? 80.301 28.107 72.127 1.00 33.71 134 ASN B C 1
ATOM 3615 O O . ASN B 1 134 ? 79.232 28.564 71.808 1.00 33.06 134 ASN B O 1
ATOM 3620 N N . PRO B 1 135 ? 80.801 27.026 71.544 1.00 34.77 135 PRO B N 1
ATOM 3621 C CA . PRO B 1 135 ? 80.159 26.283 70.447 1.00 35.37 135 PRO B CA 1
ATOM 3622 C C . PRO B 1 135 ? 78.686 25.895 70.629 1.00 35.36 135 PRO B C 1
ATOM 3623 O O . PRO B 1 135 ? 77.892 26.021 69.687 1.00 36.31 135 PRO B O 1
ATOM 3627 N N . ALA B 1 136 ? 78.337 25.429 71.837 1.00 34.10 136 ALA B N 1
ATOM 3628 C CA . ALA B 1 136 ? 76.966 25.011 72.179 1.00 32.00 136 ALA B CA 1
ATOM 3629 C C . ALA B 1 136 ? 76.441 25.813 73.366 1.00 29.51 136 ALA B C 1
ATOM 3630 O O . ALA B 1 136 ? 76.325 25.294 74.477 1.00 30.41 136 ALA B O 1
ATOM 3632 N N . PRO B 1 137 ? 76.104 27.089 73.142 1.00 26.43 137 PRO B N 1
ATOM 3633 C CA . PRO B 1 137 ? 75.599 27.946 74.215 1.00 23.21 137 PRO B CA 1
ATOM 3634 C C . PRO B 1 137 ? 74.358 27.410 74.883 1.00 22.23 137 PRO B C 1
ATOM 3635 O O . PRO B 1 137 ? 73.540 26.723 74.258 1.00 23.25 137 PRO B O 1
ATOM 3639 N N . GLN B 1 138 ? 74.225 27.732 76.164 1.00 20.63 138 GLN B N 1
ATOM 3640 C CA . GLN B 1 138 ? 73.066 27.335 76.947 1.00 20.09 138 GLN B CA 1
ATOM 3641 C C . GLN B 1 138 ? 72.321 28.611 77.312 1.00 19.00 138 GLN B C 1
ATOM 3642 O O . GLN B 1 138 ? 71.345 28.581 78.054 1.00 19.17 138 GLN B O 1
ATOM 3648 N N . LEU B 1 139 ? 72.833 29.721 76.791 1.00 17.70 139 LEU B N 1
ATOM 3649 C CA . LEU B 1 139 ? 72.292 31.054 76.993 1.00 17.86 139 LEU B CA 1
ATOM 3650 C C . LEU B 1 139 ? 71.188 31.263 75.984 1.00 17.64 139 LEU B C 1
ATOM 3651 O O . LEU B 1 139 ? 71.306 30.867 74.824 1.00 18.11 139 LEU B O 1
ATOM 3656 N N . SER B 1 140 ? 70.134 31.924 76.434 1.00 16.60 140 SER B N 1
ATOM 3657 C CA . SER B 1 140 ? 68.971 32.204 75.615 1.00 14.42 140 SER B CA 1
ATOM 3658 C C . SER B 1 140 ? 68.308 33.475 76.168 1.00 13.71 140 SER B C 1
ATOM 3659 O O . SER B 1 140 ? 68.356 33.723 77.382 1.00 12.59 140 SER B O 1
ATOM 3662 N N . GLU B 1 141 ? 67.691 34.267 75.285 1.00 12.86 141 GLU B N 1
ATOM 3663 C CA . GLU B 1 141 ? 67.037 35.539 75.654 1.00 12.99 141 GLU B CA 1
ATOM 3664 C C . GLU B 1 141 ? 65.518 35.489 75.484 1.00 14.43 141 GLU B C 1
ATOM 3665 O O . GLU B 1 141 ? 65.028 35.050 74.445 1.00 15.58 141 GLU B O 1
ATOM 3671 N N . ASN B 1 142 ? 64.760 35.924 76.495 1.00 14.36 142 ASN B N 1
ATOM 3672 C CA . ASN B 1 142 ? 63.292 35.939 76.390 1.00 13.62 142 ASN B CA 1
ATOM 3673 C C . ASN B 1 142 ? 62.848 37.156 75.609 1.00 14.01 142 ASN B C 1
ATOM 3674 O O . ASN B 1 142 ? 63.560 38.144 75.519 1.00 13.51 142 ASN B O 1
ATOM 3679 N N . GLY B 1 143 ? 61.660 37.096 75.042 1.00 15.87 143 GLY B N 1
ATOM 3680 C CA . GLY B 1 143 ? 61.183 38.230 74.284 1.00 18.15 143 GLY B CA 1
ATOM 3681 C C . GLY B 1 143 ? 61.043 39.474 75.147 1.00 20.84 143 GLY B C 1
ATOM 3682 O O . GLY B 1 143 ? 60.702 39.406 76.349 1.00 20.74 143 GLY B O 1
ATOM 3683 N N . GLU B 1 144 ? 61.295 40.617 74.503 1.00 21.51 144 GLU B N 1
ATOM 3684 C CA . GLU B 1 144 ? 61.212 41.951 75.110 1.00 22.64 144 GLU B CA 1
ATOM 3685 C C . GLU B 1 144 ? 59.757 42.277 75.459 1.00 21.59 144 GLU B C 1
ATOM 3686 O O . GLU B 1 144 ? 58.828 41.937 74.731 1.00 20.74 144 GLU B O 1
ATOM 3692 N N . PRO B 1 145 ? 59.541 42.982 76.565 1.00 20.05 145 PRO B N 1
ATOM 3693 C CA . PRO B 1 145 ? 58.184 43.329 76.986 1.00 18.79 145 PRO B CA 1
ATOM 3694 C C . PRO B 1 145 ? 57.441 44.259 76.006 1.00 18.71 145 PRO B C 1
ATOM 3695 O O . PRO B 1 145 ? 58.036 45.147 75.365 1.00 18.44 145 PRO B O 1
ATOM 3699 N N . GLY B 1 146 ? 56.135 44.059 75.908 1.00 18.43 146 GLY B N 1
ATOM 3700 C CA . GLY B 1 146 ? 55.336 44.899 75.041 1.00 19.13 146 GLY B CA 1
ATOM 3701 C C . GLY B 1 146 ? 55.099 46.263 75.669 1.00 20.00 146 GLY B C 1
ATOM 3702 O O . GLY B 1 146 ? 54.882 46.362 76.867 1.00 17.32 146 GLY B O 1
ATOM 3703 N N . LYS B 1 147 ? 55.167 47.329 74.880 1.00 22.19 147 LYS B N 1
ATOM 3704 C CA . LYS B 1 147 ? 54.925 48.659 75.439 1.00 26.02 147 LYS B CA 1
ATOM 3705 C C . LYS B 1 147 ? 53.452 48.802 75.848 1.00 27.41 147 LYS B C 1
ATOM 3706 O O . LYS B 1 147 ? 52.552 48.378 75.130 1.00 27.95 147 LYS B O 1
ATOM 3712 N N . GLU B 1 148 ? 53.200 49.392 77.005 1.00 27.80 148 GLU B N 1
ATOM 3713 C CA . GLU B 1 148 ? 51.833 49.569 77.440 1.00 27.91 148 GLU B CA 1
ATOM 3714 C C . GLU B 1 148 ? 51.631 51.011 77.882 1.00 27.03 148 GLU B C 1
ATOM 3715 O O . GLU B 1 148 ? 52.592 51.770 78.075 1.00 26.58 148 GLU B O 1
ATOM 3721 N N . ARG B 1 149 ? 50.367 51.382 78.053 1.00 26.17 149 ARG B N 1
ATOM 3722 C CA . ARG B 1 149 ? 50.022 52.714 78.536 1.00 24.69 149 ARG B CA 1
ATOM 3723 C C . ARG B 1 149 ? 48.539 52.865 78.716 1.00 23.16 149 ARG B C 1
ATOM 3724 O O . ARG B 1 149 ? 47.759 52.028 78.285 1.00 22.27 149 ARG B O 1
ATOM 3732 N N . TYR B 1 150 ? 48.184 53.920 79.438 1.00 23.07 150 TYR B N 1
ATOM 3733 C CA . TYR B 1 150 ? 46.803 54.277 79.706 1.00 20.90 150 TYR B CA 1
ATOM 3734 C C . TYR B 1 150 ? 46.595 55.534 78.885 1.00 18.19 150 TYR B C 1
ATOM 3735 O O . TYR B 1 150 ? 47.374 56.489 78.961 1.00 15.59 150 TYR B O 1
ATOM 3744 N N . ILE B 1 151 ? 45.554 55.504 78.069 1.00 15.84 151 ILE B N 1
ATOM 3745 C CA . ILE B 1 151 ? 45.289 56.617 77.198 1.00 14.93 151 ILE B CA 1
ATOM 3746 C C . ILE B 1 151 ? 43.842 57.085 77.280 1.00 15.34 151 ILE B C 1
ATOM 3747 O O . ILE B 1 151 ? 42.943 56.383 77.706 1.00 15.68 151 ILE B O 1
ATOM 3752 N N . VAL B 1 152 ? 43.633 58.303 76.840 1.00 16.44 152 VAL B N 1
ATOM 3753 C CA . VAL B 1 152 ? 42.325 58.866 76.825 1.00 16.85 152 VAL B CA 1
ATOM 3754 C C . VAL B 1 152 ? 42.078 59.221 75.360 1.00 16.80 152 VAL B C 1
ATOM 3755 O O . VAL B 1 152 ? 42.955 59.764 74.706 1.00 16.03 152 VAL B O 1
ATOM 3759 N N . LEU B 1 153 ? 40.907 58.867 74.840 1.00 17.49 153 LEU B N 1
ATOM 3760 C CA . LEU B 1 153 ? 40.565 59.198 73.469 1.00 19.31 153 LEU B CA 1
ATOM 3761 C C . LEU B 1 153 ? 39.598 60.355 73.547 1.00 20.50 153 LEU B C 1
ATOM 3762 O O . LEU B 1 153 ? 38.766 60.408 74.462 1.00 20.13 153 LEU B O 1
ATOM 3767 N N . GLU B 1 154 ? 39.732 61.302 72.624 1.00 21.36 154 GLU B N 1
ATOM 3768 C CA . GLU B 1 154 ? 38.840 62.448 72.608 1.00 24.72 154 GLU B CA 1
ATOM 3769 C C . GLU B 1 154 ? 38.448 62.773 71.199 1.00 25.91 154 GLU B C 1
ATOM 3770 O O . GLU B 1 154 ? 39.254 62.630 70.268 1.00 25.85 154 GLU B O 1
ATOM 3776 N N . LEU B 1 155 ? 37.195 63.182 71.038 1.00 26.54 155 LEU B N 1
ATOM 3777 C CA . LEU B 1 155 ? 36.678 63.514 69.722 1.00 28.79 155 LEU B CA 1
ATOM 3778 C C . LEU B 1 155 ? 35.695 64.638 69.833 1.00 31.81 155 LEU B C 1
ATOM 3779 O O . LEU B 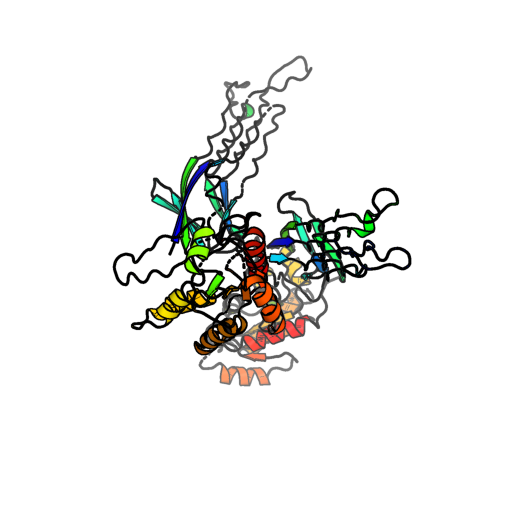1 155 ? 34.805 64.606 70.684 1.00 33.36 155 LEU B O 1
ATOM 3784 N N . LYS B 1 156 ? 35.841 65.635 68.976 1.00 33.53 156 LYS B N 1
ATOM 3785 C CA . LYS B 1 156 ? 34.915 66.752 69.026 1.00 36.73 156 LYS B CA 1
ATOM 3786 C C . LYS B 1 156 ? 33.553 66.262 68.540 1.00 36.71 156 LYS B C 1
ATOM 3787 O O . LYS B 1 156 ? 33.458 65.622 67.481 1.00 36.41 156 LYS B O 1
ATOM 3793 N N . VAL B 1 157 ? 32.512 66.550 69.321 1.00 36.07 157 VAL B N 1
ATOM 3794 C CA . VAL B 1 157 ? 31.151 66.130 68.978 1.00 35.99 157 VAL B CA 1
ATOM 3795 C C . VAL B 1 157 ? 30.407 67.171 68.150 1.00 35.93 157 VAL B C 1
ATOM 3796 O O . VAL B 1 157 ? 30.258 68.328 68.571 1.00 36.37 157 VAL B O 1
ATOM 3800 N N . LEU B 1 158 ? 29.916 66.729 66.996 1.00 33.69 158 LEU B N 1
ATOM 3801 C CA . LEU B 1 158 ? 29.188 67.569 66.072 1.00 32.34 158 LEU B CA 1
ATOM 3802 C C . LEU B 1 158 ? 28.036 66.793 65.483 1.00 32.95 158 LEU B C 1
ATOM 3803 O O . LEU B 1 158 ? 28.266 65.712 64.939 1.00 34.31 158 LEU B O 1
ATOM 3808 N N . ALA B 1 159 ? 26.821 67.346 65.544 1.00 31.86 159 ALA B N 1
ATOM 3809 C CA . ALA B 1 159 ? 25.637 66.667 65.008 1.00 31.54 159 ALA B CA 1
ATOM 3810 C C . ALA B 1 159 ? 25.707 66.219 63.543 1.00 32.73 159 ALA B C 1
ATOM 3811 O O . ALA B 1 159 ? 26.148 66.975 62.669 1.00 33.68 159 ALA B O 1
ATOM 3813 N N . ASP B 1 160 ? 25.271 64.985 63.270 1.00 33.17 160 ASP B N 1
ATOM 3814 C CA . ASP B 1 160 ? 25.264 64.466 61.888 1.00 31.99 160 ASP B CA 1
ATOM 3815 C C . ASP B 1 160 ? 23.814 64.364 61.401 1.00 30.54 160 ASP B C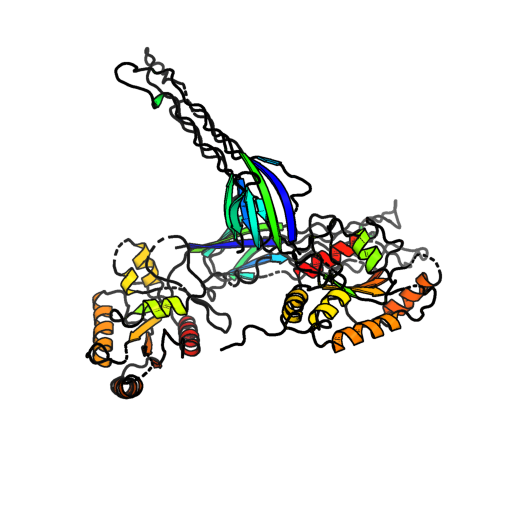 1
ATOM 3816 O O . ASP B 1 160 ? 23.556 64.281 60.216 1.00 30.33 160 ASP B O 1
ATOM 3821 N N . VAL B 1 161 ? 22.877 64.357 62.335 1.00 29.55 161 VAL B N 1
ATOM 3822 C CA . VAL B 1 161 ? 21.469 64.234 62.006 1.00 28.81 161 VAL B CA 1
ATOM 3823 C C . VAL B 1 161 ? 20.741 65.295 62.822 1.00 29.76 161 VAL B C 1
ATOM 3824 O O . VAL B 1 161 ? 21.022 65.452 64.016 1.00 29.25 161 VAL B O 1
ATOM 3828 N N . GLY B 1 162 ? 19.822 66.014 62.173 1.00 29.39 162 GLY B N 1
ATOM 3829 C CA . GLY B 1 162 ? 19.077 67.060 62.838 1.00 29.61 162 GLY B CA 1
ATOM 3830 C C . GLY B 1 162 ? 17.585 66.780 62.933 1.00 31.17 162 GLY B C 1
ATOM 3831 O O . GLY B 1 162 ? 16.939 66.430 61.948 1.00 30.35 162 GLY B O 1
ATOM 3832 N N . LEU B 1 163 ? 17.037 66.922 64.135 1.00 32.27 163 LEU B N 1
ATOM 3833 C CA . LEU B 1 163 ? 15.619 66.722 64.356 1.00 34.11 163 LEU B CA 1
ATOM 3834 C C . LEU B 1 163 ? 14.905 68.033 64.115 1.00 34.78 163 LEU B C 1
ATOM 3835 O O . LEU B 1 163 ? 15.278 69.068 64.664 1.00 34.82 163 LEU B O 1
ATOM 3840 N N . VAL B 1 164 ? 13.861 67.991 63.303 1.00 35.45 164 VAL B N 1
ATOM 3841 C CA . VAL B 1 164 ? 13.120 69.200 63.013 1.00 35.62 164 VAL B CA 1
ATOM 3842 C C . VAL B 1 164 ? 11.609 68.984 63.059 1.00 35.39 164 VAL B C 1
ATOM 3843 O O . VAL B 1 164 ? 11.127 67.895 62.808 1.00 35.58 164 VAL B O 1
ATOM 3847 N N . GLY B 1 165 ? 10.872 70.033 63.385 1.00 35.64 165 GLY B N 1
ATOM 3848 C CA . GLY B 1 165 ? 9.439 69.906 63.449 1.00 36.49 165 GLY B CA 1
ATOM 3849 C C . GLY B 1 165 ? 8.807 70.837 64.472 1.00 37.78 165 GLY B C 1
ATOM 3850 O O . GLY B 1 165 ? 9.522 71.519 65.220 1.00 37.18 165 GLY B O 1
ATOM 3851 N N . PHE B 1 166 ? 7.469 70.863 64.500 1.00 38.11 166 PHE B N 1
ATOM 3852 C CA . PHE B 1 166 ? 6.724 71.707 65.418 1.00 38.63 166 PHE B CA 1
ATOM 3853 C C . PHE B 1 166 ? 7.002 71.290 66.833 1.00 39.79 166 PHE B C 1
ATOM 3854 O O . PHE B 1 166 ? 7.592 70.234 67.073 1.00 40.39 166 PHE B O 1
ATOM 3862 N N . PRO B 1 167 ? 6.576 72.121 67.795 1.00 40.21 167 PRO B N 1
ATOM 3863 C CA . PRO B 1 167 ? 6.753 71.887 69.220 1.00 40.70 167 PRO B CA 1
ATOM 3864 C C . PRO B 1 167 ? 5.764 70.875 69.715 1.00 40.82 167 PRO B C 1
ATOM 3865 O O . PRO B 1 167 ? 4.627 70.827 69.260 1.00 41.47 167 PRO B O 1
ATOM 3869 N N . SER B 1 168 ? 6.230 70.073 70.663 1.00 41.86 168 SER B N 1
ATOM 3870 C CA . SER B 1 168 ? 5.457 69.029 71.312 1.00 41.89 168 SER B CA 1
ATOM 3871 C C . SER B 1 168 ? 5.057 67.882 70.383 1.00 41.35 168 SER B C 1
ATOM 3872 O O . SER B 1 168 ? 4.095 67.157 70.633 1.00 42.16 168 SER B O 1
ATOM 3875 N N . VAL B 1 169 ? 5.830 67.712 69.320 1.00 40.75 169 VAL B N 1
ATOM 3876 C CA . VAL B 1 169 ? 5.604 66.658 68.348 1.00 39.53 169 VAL B CA 1
ATOM 3877 C C . VAL B 1 169 ? 6.272 65.355 68.836 1.00 39.10 169 VAL B C 1
ATOM 3878 O O . VAL B 1 169 ? 5.912 64.244 68.421 1.00 39.29 169 VAL B O 1
ATOM 3882 N N . GLY B 1 170 ? 7.246 65.506 69.728 1.00 37.65 170 GLY B N 1
ATOM 3883 C CA . GLY B 1 170 ? 7.931 64.357 70.286 1.00 36.53 170 GLY B CA 1
ATOM 3884 C C . GLY B 1 170 ? 9.421 64.388 70.024 1.00 36.25 170 GLY B C 1
ATOM 3885 O O . GLY B 1 170 ? 10.125 63.429 70.334 1.00 37.45 170 GLY B O 1
ATOM 3886 N N . LYS B 1 171 ? 9.909 65.482 69.448 1.00 35.04 171 LYS B N 1
ATOM 3887 C CA . LYS B 1 171 ? 11.323 65.600 69.144 1.00 33.46 171 LYS B CA 1
ATOM 3888 C C . LYS B 1 171 ? 12.179 65.154 70.301 1.00 31.45 171 LYS B C 1
ATOM 3889 O O . LYS B 1 171 ? 12.920 64.185 70.162 1.00 32.20 171 LYS B O 1
ATOM 3895 N N . SER B 1 172 ? 12.064 65.835 71.439 1.00 29.63 172 SER B N 1
ATOM 3896 C CA . SER B 1 172 ? 12.842 65.487 72.642 1.00 29.07 172 SER B CA 1
ATOM 3897 C C . SER B 1 172 ? 12.645 64.046 73.141 1.00 27.77 172 SER B C 1
ATOM 3898 O O . SER B 1 172 ? 13.596 63.392 73.595 1.00 26.53 172 SER B O 1
ATOM 3901 N N . THR B 1 173 ? 11.418 63.544 73.052 1.00 26.42 173 THR B N 1
ATOM 3902 C CA . THR B 1 173 ? 11.154 62.202 73.504 1.00 25.64 173 THR B CA 1
ATOM 3903 C C . THR B 1 173 ? 11.906 61.197 72.699 1.00 25.83 173 THR B C 1
ATOM 3904 O O . THR B 1 173 ? 12.461 60.235 73.229 1.00 24.29 173 THR B O 1
ATOM 3908 N N . LEU B 1 174 ? 11.903 61.423 71.397 1.00 27.55 174 LEU B N 1
ATOM 3909 C CA . LEU B 1 174 ? 12.584 60.542 70.448 1.00 29.88 174 LEU B CA 1
ATOM 3910 C C . LEU B 1 174 ? 14.115 60.589 70.659 1.00 31.24 174 LEU B C 1
ATOM 3911 O O . LEU B 1 174 ? 14.746 59.549 70.841 1.00 30.44 174 LEU B O 1
ATOM 3916 N N . LEU B 1 175 ? 14.719 61.780 70.653 1.00 32.85 175 LEU B N 1
ATOM 3917 C CA . LEU B 1 175 ? 16.162 61.822 70.851 1.00 34.62 175 LEU B CA 1
ATOM 3918 C C . LEU B 1 175 ? 16.590 61.287 72.232 1.00 35.55 175 LEU B C 1
ATOM 3919 O O . LEU B 1 175 ? 17.754 60.991 72.455 1.00 35.99 175 LEU B O 1
ATOM 3924 N N . SER B 1 176 ? 15.661 61.154 73.163 1.00 36.56 176 SER B N 1
ATOM 3925 C CA . SER B 1 176 ? 16.033 60.660 74.482 1.00 37.78 176 SER B CA 1
ATOM 3926 C C . SER B 1 176 ? 15.901 59.126 74.565 1.00 37.63 176 SER B C 1
ATOM 3927 O O . SER B 1 176 ? 16.715 58.459 75.196 1.00 38.19 176 SER B O 1
ATOM 3930 N N . VAL B 1 177 ? 14.873 58.588 73.916 1.00 36.62 177 VAL B N 1
ATOM 3931 C CA . VAL B 1 177 ? 14.608 57.166 73.922 1.00 35.60 177 VAL B CA 1
ATOM 3932 C C . VAL B 1 177 ? 15.562 56.425 73.033 1.00 35.89 177 VAL B C 1
ATOM 3933 O O . VAL B 1 177 ? 15.735 55.213 73.161 1.00 37.78 177 VAL B O 1
ATOM 3937 N N . VAL B 1 178 ? 16.203 57.139 72.130 1.00 35.14 178 VAL B N 1
ATOM 3938 C CA . VAL B 1 178 ? 17.104 56.468 71.215 1.00 35.54 178 VAL B CA 1
ATOM 3939 C C . VAL B 1 178 ? 18.590 56.785 71.441 1.00 36.51 178 VAL B C 1
ATOM 3940 O O . VAL B 1 178 ? 19.457 56.291 70.727 1.00 35.27 178 VAL B O 1
ATOM 3944 N N . SER B 1 179 ? 18.867 57.595 72.454 1.00 38.63 179 SER B N 1
ATOM 3945 C CA . SER B 1 179 ? 20.216 57.976 72.769 1.00 41.88 179 SER B CA 1
ATOM 3946 C C . SER B 1 179 ? 20.943 56.949 73.596 1.00 45.83 179 SER B C 1
ATOM 3947 O O . SER B 1 179 ? 20.660 56.762 74.787 1.00 44.97 179 SER B O 1
ATOM 3950 N N . SER B 1 180 ? 21.895 56.284 72.943 1.00 50.87 180 SER B N 1
ATOM 3951 C CA . SER B 1 180 ? 22.718 55.251 73.575 1.00 55.39 180 SER B CA 1
ATOM 3952 C C . SER B 1 180 ? 23.760 55.906 74.481 1.00 58.15 180 SER B C 1
ATOM 3953 O O . SER B 1 180 ? 24.573 55.214 75.090 1.00 59.16 180 SER B O 1
ATOM 3956 N N . ALA B 1 181 ? 23.724 57.238 74.555 1.00 60.93 181 ALA B N 1
ATOM 3957 C CA . ALA B 1 181 ? 24.637 58.021 75.390 1.00 63.55 181 ALA B CA 1
ATOM 3958 C C . ALA B 1 181 ? 24.483 59.535 75.160 1.00 65.69 181 ALA B C 1
ATOM 3959 O O . ALA B 1 181 ? 23.619 59.984 74.404 1.00 64.63 181 ALA B O 1
ATOM 3961 N N . LYS B 1 182 ? 25.331 60.310 75.827 1.00 68.39 182 LYS B N 1
ATOM 3962 C CA . LYS B 1 182 ? 25.299 61.754 75.714 1.00 71.10 182 LYS B CA 1
ATOM 3963 C C . LYS B 1 182 ? 26.713 62.268 75.876 1.00 73.55 182 LYS B C 1
ATOM 3964 O O . LYS B 1 182 ? 27.497 61.696 76.631 1.00 74.26 182 LYS B O 1
ATOM 3966 N N . PRO B 1 183 ? 27.062 63.349 75.162 1.00 75.58 183 PRO B N 1
ATOM 3967 C CA . PRO B 1 183 ? 28.389 63.970 75.205 1.00 77.97 183 PRO B CA 1
ATOM 3968 C C . PRO B 1 183 ? 28.591 64.908 76.407 1.00 80.83 183 PRO B C 1
ATOM 3969 O O . PRO B 1 183 ? 27.617 65.391 77.000 1.00 81.34 183 PRO B O 1
ATOM 3973 N N . LYS B 1 184 ? 29.850 65.176 76.762 1.00 83.09 184 LYS B N 1
ATOM 3974 C CA . LYS B 1 184 ? 30.132 66.076 77.882 1.00 85.59 184 LYS B CA 1
ATOM 3975 C C . LYS B 1 184 ? 30.373 67.512 77.381 1.00 86.19 184 LYS B C 1
ATOM 3976 O O . LYS B 1 184 ? 30.743 67.732 76.221 1.00 85.71 184 LYS B O 1
ATOM 3982 N N . ILE B 1 185 ? 30.161 68.486 78.264 1.00 87.08 185 ILE B N 1
ATOM 3983 C CA . ILE B 1 185 ? 30.349 69.892 77.920 1.00 87.04 185 ILE B CA 1
ATOM 3984 C C . ILE B 1 185 ? 31.772 70.313 78.259 1.00 86.63 185 ILE B C 1
ATOM 3985 O O . ILE B 1 185 ? 32.731 69.741 77.733 1.00 86.36 185 ILE B O 1
ATOM 3990 N N . PRO B 1 195 ? 20.667 73.173 73.171 1.00 72.94 195 PRO B N 1
ATOM 3991 C CA . PRO B 1 195 ? 21.895 72.391 73.011 1.00 72.80 195 PRO B CA 1
ATOM 3992 C C . PRO B 1 195 ? 21.618 70.907 73.193 1.00 72.38 195 PRO B C 1
ATOM 3993 O O . PRO B 1 195 ? 22.527 70.119 73.468 1.00 73.98 195 PRO B O 1
ATOM 3997 N N . ASN B 1 196 ? 20.359 70.524 73.046 1.00 70.39 196 ASN B N 1
ATOM 3998 C CA . ASN B 1 196 ? 19.996 69.133 73.218 1.00 67.32 196 ASN B CA 1
ATOM 3999 C C . ASN B 1 196 ? 20.450 68.272 72.052 1.00 63.84 196 ASN B C 1
ATOM 4000 O O . ASN B 1 196 ? 20.193 68.598 70.899 1.00 62.74 196 ASN B O 1
ATOM 4005 N N . LEU B 1 197 ? 21.130 67.171 72.365 1.00 59.91 197 LEU B N 1
ATOM 4006 C CA . LEU B 1 197 ? 21.636 66.239 71.351 1.00 56.05 197 LEU B CA 1
ATOM 4007 C C . LEU B 1 197 ? 22.029 64.890 71.993 1.00 54.16 197 LEU B C 1
ATOM 4008 O O . LEU B 1 197 ? 22.113 64.781 73.220 1.00 53.25 197 LEU B O 1
ATOM 4013 N N . GLY B 1 198 ? 22.251 63.866 71.166 1.00 51.72 198 GLY B N 1
ATOM 4014 C CA . GLY B 1 198 ? 22.615 62.565 71.693 1.00 47.84 198 GLY B CA 1
ATOM 4015 C C . GLY B 1 198 ? 23.497 61.674 70.832 1.00 46.86 198 GLY B C 1
ATOM 4016 O O . GLY B 1 198 ? 23.722 61.930 69.640 1.00 44.72 198 GLY B O 1
ATOM 4025 N N . VAL B 1 200 ? 23.508 58.333 69.280 1.00 42.83 200 VAL B N 1
ATOM 4026 C CA . VAL B 1 200 ? 22.635 57.234 68.906 1.00 41.85 200 VAL B CA 1
ATOM 4027 C C . VAL B 1 200 ? 23.302 56.158 68.044 1.00 41.07 200 VAL B C 1
ATOM 4028 O O . VAL B 1 200 ? 23.893 56.456 67.020 1.00 41.08 200 VAL B O 1
ATOM 4032 N N . GLU B 1 201 ? 23.210 54.906 68.473 1.00 41.54 201 GLU B N 1
ATOM 4033 C CA . GLU B 1 201 ? 23.779 53.811 67.702 1.00 42.37 201 GLU B CA 1
ATOM 4034 C C . GLU B 1 201 ? 22.678 52.839 67.290 1.00 40.69 201 GLU B C 1
ATOM 4035 O O . GLU B 1 201 ? 21.758 52.570 68.041 1.00 40.22 201 GLU B O 1
ATOM 4041 N N . THR B 1 202 ? 22.776 52.329 66.076 1.00 40.40 202 THR B N 1
ATOM 4042 C CA . THR B 1 202 ? 21.792 51.409 65.565 1.00 39.78 202 THR B CA 1
ATOM 4043 C C . THR B 1 202 ? 21.989 50.051 66.198 1.00 41.59 202 THR B C 1
ATOM 4044 O O . THR B 1 202 ? 22.571 49.919 67.264 1.00 42.57 202 THR B O 1
ATOM 4048 N N . ASP B 1 203 ? 21.499 49.025 65.524 1.00 44.23 203 ASP B N 1
ATOM 4049 C CA . ASP B 1 203 ? 21.622 47.667 66.019 1.00 45.94 203 ASP B CA 1
ATOM 4050 C C . ASP B 1 203 ? 22.687 46.876 65.261 1.00 44.84 203 ASP B C 1
ATOM 4051 O O . ASP B 1 203 ? 23.280 45.947 65.808 1.00 44.80 203 ASP B O 1
ATOM 4056 N N . ASP B 1 204 ? 22.932 47.246 64.010 1.00 43.06 204 ASP B N 1
ATOM 4057 C CA . ASP B 1 204 ? 23.940 46.568 63.223 1.00 42.08 204 ASP B CA 1
ATOM 4058 C C . ASP B 1 204 ? 25.348 47.116 63.461 1.00 41.25 204 ASP B C 1
ATOM 4059 O O . ASP B 1 204 ? 26.226 46.962 62.604 1.00 42.03 204 ASP B O 1
ATOM 4064 N N . GLY B 1 205 ? 25.563 47.764 64.608 1.00 39.09 205 GLY B N 1
ATOM 4065 C CA . GLY B 1 205 ? 26.894 48.256 64.952 1.00 37.95 205 GLY B CA 1
ATOM 4066 C C . GLY B 1 205 ? 27.277 49.690 64.663 1.00 37.20 205 GLY B C 1
ATOM 4067 O O . GLY B 1 205 ? 28.260 50.186 65.209 1.00 37.43 205 GLY B O 1
ATOM 4068 N N . ARG B 1 206 ? 26.497 50.352 63.811 1.00 36.69 206 ARG B N 1
ATOM 4069 C CA . ARG B 1 206 ? 26.746 51.732 63.412 1.00 33.82 206 ARG B CA 1
ATOM 4070 C C . ARG B 1 206 ? 26.330 52.759 64.443 1.00 32.23 206 ARG B C 1
ATOM 4071 O O . ARG B 1 206 ? 25.627 52.437 65.388 1.00 32.58 206 ARG B O 1
ATOM 4079 N N . SER B 1 207 ? 26.800 53.986 64.281 1.00 30.57 207 SER B N 1
ATOM 4080 C CA . SER B 1 207 ? 26.467 55.040 65.217 1.00 31.46 207 SER B CA 1
ATOM 4081 C C . SER B 1 207 ? 26.583 56.432 64.599 1.00 31.66 207 SER B C 1
ATOM 4082 O O . SER B 1 207 ? 27.135 56.607 63.502 1.00 30.62 207 SER B O 1
ATOM 4085 N N . PHE B 1 208 ? 26.043 57.422 65.302 1.00 31.75 208 PHE B N 1
ATOM 4086 C CA . PHE B 1 208 ? 26.038 58.793 64.796 1.00 34.73 208 PHE B CA 1
ATOM 4087 C C . PHE B 1 208 ? 25.468 59.763 65.809 1.00 35.92 208 PHE B C 1
ATOM 4088 O O . PHE B 1 208 ? 24.796 59.352 66.760 1.00 35.88 208 PHE B O 1
ATOM 4096 N N . VAL B 1 209 ? 25.714 61.054 65.593 1.00 37.57 209 VAL B N 1
ATOM 4097 C CA . VAL B 1 209 ? 25.210 62.066 66.525 1.00 39.24 209 VAL B CA 1
ATOM 4098 C C . VAL B 1 209 ? 23.960 62.780 66.049 1.00 39.74 209 VAL B C 1
ATOM 4099 O O . VAL B 1 209 ? 23.904 63.312 64.942 1.00 38.14 209 VAL B O 1
ATOM 4111 N N . ALA B 1 211 ? 20.814 65.690 66.847 1.00 46.09 211 ALA B N 1
ATOM 4112 C CA . ALA B 1 211 ? 20.595 66.949 67.549 1.00 47.26 211 ALA B CA 1
ATOM 4113 C C . ALA B 1 211 ? 19.270 67.610 67.180 1.00 48.98 211 ALA B C 1
ATOM 4114 O O . ALA B 1 211 ? 18.878 67.612 66.016 1.00 50.15 211 ALA B O 1
ATOM 4116 N N . ASP B 1 212 ? 18.590 68.165 68.185 1.00 50.52 212 ASP B N 1
ATOM 4117 C CA . ASP B 1 212 ? 17.320 68.873 68.012 1.00 51.39 212 ASP B CA 1
ATOM 4118 C C . ASP B 1 212 ? 17.685 70.210 67.355 1.00 52.33 212 ASP B C 1
ATOM 4119 O O . ASP B 1 212 ? 17.973 71.187 68.066 1.00 51.20 212 ASP B O 1
ATOM 4124 N N . LEU B 1 213 ? 17.675 70.237 66.011 1.00 53.73 213 LEU B N 1
ATOM 4125 C CA . LEU B 1 213 ? 18.029 71.430 65.221 1.00 55.47 213 LEU B CA 1
ATOM 4126 C C . LEU B 1 213 ? 17.428 72.720 65.772 1.00 56.97 213 LEU B C 1
ATOM 4127 O O . LEU B 1 213 ? 18.145 73.698 65.972 1.00 56.30 213 LEU B O 1
ATOM 4132 N N . PRO B 1 214 ? 16.102 72.753 66.005 1.00 58.72 214 PRO B N 1
ATOM 4133 C CA . PRO B 1 214 ? 15.515 73.981 66.550 1.00 60.23 214 PRO B CA 1
ATOM 4134 C C . PRO B 1 214 ? 16.257 74.398 67.828 1.00 62.03 214 PRO B C 1
ATOM 4135 O O . PRO B 1 214 ? 16.589 75.568 68.004 1.00 61.84 214 PRO B O 1
ATOM 4139 N N . GLY B 1 215 ? 16.532 73.432 68.700 1.00 63.96 215 GLY B N 1
ATOM 4140 C CA . GLY B 1 215 ? 17.236 73.732 69.933 1.00 68.14 215 GLY B CA 1
ATOM 4141 C C . GLY B 1 215 ? 18.611 74.360 69.726 1.00 70.84 215 GLY B C 1
ATOM 4142 O O . GLY B 1 215 ? 19.160 75.003 70.629 1.00 71.08 215 GLY B O 1
ATOM 4143 N N . LEU B 1 216 ? 19.175 74.171 68.536 1.00 73.00 216 LEU B N 1
ATOM 4144 C CA . LEU B 1 216 ? 20.484 74.729 68.199 1.00 75.13 216 LEU B CA 1
ATOM 4145 C C . LEU B 1 216 ? 20.352 76.119 67.549 1.00 76.32 216 LEU B C 1
ATOM 4146 O O . LEU B 1 216 ? 21.150 77.021 67.810 1.00 76.50 216 LEU B O 1
ATOM 4151 N N . ILE B 1 217 ? 19.339 76.280 66.703 1.00 77.38 217 ILE B N 1
ATOM 4152 C CA . ILE B 1 217 ? 19.099 77.543 66.017 1.00 77.99 217 ILE B CA 1
ATOM 4153 C C . ILE B 1 217 ? 18.923 78.687 67.003 1.00 78.57 217 ILE B C 1
ATOM 4154 O O . ILE B 1 217 ? 19.244 79.833 66.694 1.00 79.32 217 ILE B O 1
ATOM 4159 N N . GLU B 1 218 ? 18.412 78.379 68.187 1.00 78.64 218 GLU B N 1
ATOM 4160 C CA . GLU B 1 218 ? 18.209 79.408 69.181 1.00 79.25 218 GLU B CA 1
ATOM 4161 C C . GLU B 1 218 ? 19.519 79.727 69.888 1.00 78.76 218 GLU B C 1
ATOM 4162 O O . GLU B 1 218 ? 20.514 79.041 69.690 1.00 78.71 218 GLU B O 1
ATOM 4168 N N . GLY B 1 227 ? 28.378 80.720 70.576 1.00 95.39 227 GLY B N 1
ATOM 4169 C CA . GLY B 1 227 ? 27.433 81.261 69.620 1.00 96.42 227 GLY B CA 1
ATOM 4170 C C . GLY B 1 227 ? 27.602 80.719 68.208 1.00 96.90 227 GLY B C 1
ATOM 4171 O O . GLY B 1 227 ? 26.620 80.529 67.485 1.00 96.28 227 GLY B O 1
ATOM 4172 N N . HIS B 1 228 ? 28.847 80.476 67.803 1.00 97.84 228 HIS B N 1
ATOM 4173 C CA . HIS B 1 228 ? 29.133 79.950 66.469 1.00 98.49 228 HIS B CA 1
ATOM 4174 C C . HIS B 1 228 ? 29.183 78.428 66.466 1.00 98.30 228 HIS B C 1
ATOM 4175 O O . HIS B 1 228 ? 29.034 77.794 65.421 1.00 98.29 228 HIS B O 1
ATOM 4182 N N . GLN B 1 229 ? 29.394 77.852 67.647 1.00 97.86 229 GLN B N 1
ATOM 4183 C CA . GLN B 1 229 ? 29.449 76.405 67.812 1.00 96.83 229 GLN B CA 1
ATOM 4184 C C . GLN B 1 229 ? 28.127 75.795 67.340 1.00 95.84 229 GLN B C 1
ATOM 4185 O O . GLN B 1 229 ? 28.096 74.681 66.827 1.00 96.27 229 GLN B O 1
ATOM 4191 N N . PHE B 1 230 ? 27.037 76.535 67.506 1.00 94.19 230 PHE B N 1
ATOM 4192 C CA . PHE B 1 230 ? 25.728 76.056 67.097 1.00 92.33 230 PHE B CA 1
ATOM 4193 C C . PHE B 1 230 ? 25.635 75.932 65.586 1.00 90.77 230 PHE B C 1
ATOM 4194 O O . PHE B 1 230 ? 24.959 75.045 65.073 1.00 90.72 230 PHE B O 1
ATOM 4202 N N . LEU B 1 231 ? 26.305 76.829 64.874 1.00 88.96 231 LEU B N 1
ATOM 4203 C CA . LEU B 1 231 ? 26.282 76.790 63.420 1.00 87.57 231 LEU B CA 1
ATOM 4204 C C . LEU B 1 231 ? 27.149 75.646 62.931 1.00 86.27 231 LEU B C 1
ATOM 4205 O O . LEU B 1 231 ? 26.865 75.027 61.905 1.00 85.67 231 LEU B O 1
ATOM 4210 N N . ARG B 1 232 ? 28.206 75.368 63.685 1.00 84.99 232 ARG B N 1
ATOM 4211 C CA . ARG B 1 232 ? 29.142 74.294 63.361 1.00 84.05 232 ARG B CA 1
ATOM 4212 C C . ARG B 1 232 ? 28.417 72.946 63.186 1.00 81.79 232 ARG B C 1
ATOM 4213 O O . ARG B 1 232 ? 28.736 72.169 62.283 1.00 81.53 232 ARG B O 1
ATOM 4221 N N . HIS B 1 233 ? 27.454 72.676 64.067 1.00 78.61 233 HIS B N 1
ATOM 4222 C CA . HIS B 1 233 ? 26.683 71.445 64.007 1.00 74.69 233 HIS B CA 1
ATOM 4223 C C . HIS B 1 233 ? 25.875 71.414 62.707 1.00 72.75 233 HIS B C 1
ATOM 4224 O O . HIS B 1 233 ? 25.815 70.401 62.021 1.00 72.65 233 HIS B O 1
ATOM 4231 N N . ILE B 1 234 ? 25.265 72.536 62.359 1.00 70.65 234 ILE B N 1
ATOM 4232 C CA . ILE B 1 234 ? 24.467 72.605 61.147 1.00 69.07 234 ILE B CA 1
ATOM 4233 C C . ILE B 1 234 ? 25.255 72.225 59.897 1.00 68.02 234 ILE B C 1
ATOM 4234 O O . ILE B 1 234 ? 24.815 71.406 59.099 1.00 68.37 234 ILE B O 1
ATOM 4239 N N . GLU B 1 235 ? 26.420 72.829 59.724 1.00 66.56 235 GLU B N 1
ATOM 4240 C CA . GLU B 1 235 ? 27.270 72.542 58.581 1.00 64.75 235 GLU B CA 1
ATOM 4241 C C . GLU B 1 235 ? 27.712 71.083 58.558 1.00 63.85 235 GLU B C 1
ATOM 4242 O O . GLU B 1 235 ? 28.132 70.569 57.513 1.00 64.34 235 GLU B O 1
ATOM 4248 N N . ARG B 1 236 ? 27.610 70.420 59.711 1.00 61.86 236 ARG B N 1
ATOM 4249 C CA . ARG B 1 236 ? 27.992 69.009 59.844 1.00 58.99 236 ARG B CA 1
ATOM 4250 C C . ARG B 1 236 ? 26.772 68.122 59.592 1.00 55.92 236 ARG B C 1
ATOM 4251 O O . ARG B 1 236 ? 26.886 66.999 59.121 1.00 54.88 236 ARG B O 1
ATOM 4259 N N . THR B 1 237 ? 25.603 68.651 59.910 1.00 53.26 237 THR B N 1
ATOM 4260 C CA . THR B 1 237 ? 24.361 67.926 59.721 1.00 51.22 237 THR B CA 1
ATOM 4261 C C . THR B 1 237 ? 24.195 67.511 58.246 1.00 49.96 237 THR B C 1
ATOM 4262 O O . THR B 1 237 ? 24.128 68.359 57.362 1.00 50.04 237 THR B O 1
ATOM 4266 N N . ARG B 1 238 ? 24.129 66.204 58.004 1.00 47.58 238 AR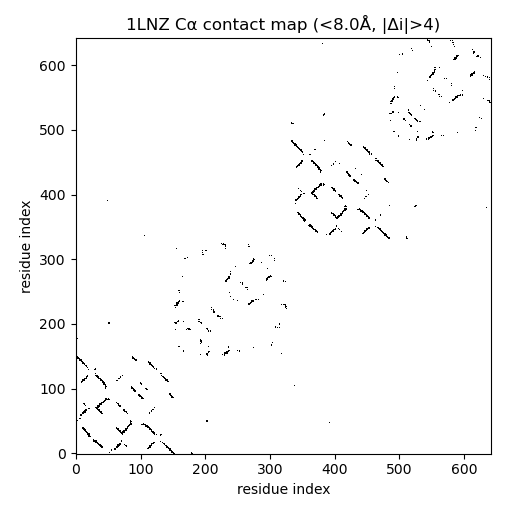G B N 1
ATOM 4267 C CA . ARG B 1 238 ? 23.979 65.673 56.670 1.00 46.26 238 ARG B CA 1
ATOM 4268 C C . ARG B 1 238 ? 22.544 65.182 56.397 1.00 45.17 238 ARG B C 1
ATOM 4269 O O . ARG B 1 238 ? 22.049 65.277 55.271 1.00 45.26 238 ARG B O 1
ATOM 4277 N N . VAL B 1 239 ? 21.865 64.659 57.412 1.00 42.17 239 VAL B N 1
ATOM 4278 C CA . VAL B 1 239 ? 20.500 64.180 57.229 1.00 38.95 239 VAL B CA 1
ATOM 4279 C C . VAL B 1 239 ? 19.550 64.916 58.146 1.00 37.37 239 VAL B C 1
ATOM 4280 O O . VAL B 1 239 ? 19.921 65.255 59.268 1.00 37.35 239 VAL B O 1
ATOM 4284 N N . ILE B 1 240 ? 18.330 65.175 57.667 1.00 35.08 240 ILE B N 1
ATOM 4285 C CA . ILE B 1 240 ? 17.310 65.872 58.467 1.00 32.98 240 ILE B CA 1
ATOM 4286 C C . ILE B 1 240 ? 16.197 64.902 58.811 1.00 31.89 240 ILE B C 1
ATOM 4287 O O . ILE B 1 240 ? 15.632 64.265 57.931 1.00 32.62 240 ILE B O 1
ATOM 4292 N N . VAL B 1 241 ? 15.883 64.777 60.087 1.00 29.84 241 VAL B N 1
ATOM 4293 C CA . VAL B 1 241 ? 14.804 63.890 60.476 1.00 29.49 241 VAL B CA 1
ATOM 4294 C C . VAL B 1 241 ? 13.610 64.785 60.799 1.00 30.01 241 VAL B C 1
ATOM 4295 O O . VAL B 1 241 ? 13.636 65.538 61.783 1.00 29.94 241 VAL B O 1
ATOM 4299 N N . HIS B 1 242 ? 12.573 64.707 59.961 1.00 28.06 242 HIS B N 1
ATOM 4300 C CA . HIS B 1 242 ? 11.408 65.560 60.107 1.00 26.39 242 HIS B CA 1
ATOM 4301 C C . HIS B 1 242 ? 10.323 64.891 60.911 1.00 24.94 242 HIS B C 1
ATOM 4302 O O . HIS B 1 242 ? 9.626 64.004 60.451 1.00 25.70 242 HIS B O 1
ATOM 4309 N N . VAL B 1 243 ? 10.171 65.349 62.135 1.00 25.55 243 VAL B N 1
ATOM 4310 C CA . VAL B 1 243 ? 9.200 64.750 63.020 1.00 27.54 243 VAL B CA 1
ATOM 4311 C C . VAL B 1 243 ? 7.846 65.409 62.924 1.00 28.29 243 VAL B C 1
ATOM 4312 O O . VAL B 1 243 ? 7.726 66.628 62.921 1.00 29.77 243 VAL B O 1
ATOM 4316 N N . ILE B 1 244 ? 6.818 64.578 62.845 1.00 28.28 244 ILE B N 1
ATOM 4317 C CA . ILE B 1 244 ? 5.477 65.074 62.722 1.00 27.91 244 ILE B CA 1
ATOM 4318 C C . ILE B 1 244 ? 4.559 64.360 63.694 1.00 29.31 244 ILE B C 1
ATOM 4319 O O . ILE B 1 244 ? 4.773 63.194 64.013 1.00 30.43 244 ILE B O 1
ATOM 4324 N N . ASP B 1 245 ? 3.549 65.084 64.176 1.00 30.14 245 ASP B N 1
ATOM 4325 C CA . ASP B 1 245 ? 2.557 64.523 65.070 1.00 30.90 245 ASP B CA 1
ATOM 4326 C C . ASP B 1 245 ? 1.429 64.071 64.183 1.00 32.43 245 ASP B C 1
ATOM 4327 O O . ASP B 1 245 ? 0.560 64.865 63.799 1.00 33.69 245 ASP B O 1
ATOM 4340 N N . SER B 1 247 ? -0.934 62.068 65.034 1.00 37.52 247 SER B N 1
ATOM 4341 C CA . SER B 1 247 ? -2.178 61.921 65.780 1.00 40.47 247 SER B CA 1
ATOM 4342 C C . SER B 1 247 ? -3.106 63.127 65.624 1.00 42.53 247 SER B C 1
ATOM 4343 O O . SER B 1 247 ? -4.306 63.022 65.864 1.00 41.15 247 SER B O 1
ATOM 4346 N N . GLY B 1 248 ? -2.540 64.268 65.233 1.00 45.67 248 GLY B N 1
ATOM 4347 C CA . GLY B 1 248 ? -3.324 65.472 65.056 1.00 49.59 248 GLY B CA 1
ATOM 4348 C C . GLY B 1 248 ? -4.162 65.816 66.272 1.00 53.58 248 GLY B C 1
ATOM 4349 O O . GLY B 1 248 ? -5.346 66.157 66.162 1.00 53.96 248 GLY B O 1
ATOM 4350 N N . LEU B 1 249 ? -3.553 65.715 67.448 1.00 57.63 249 LEU B N 1
ATOM 4351 C CA . LEU B 1 249 ? -4.239 66.027 68.704 1.00 61.14 249 LEU B CA 1
ATOM 4352 C C . LEU B 1 249 ? -4.330 67.540 68.895 1.00 62.77 249 LEU B C 1
ATOM 4353 O O . LEU B 1 249 ? -5.148 68.021 69.669 1.00 64.38 249 LEU B O 1
ATOM 4358 N N . GLU B 1 250 ? -3.487 68.286 68.190 1.00 63.22 250 GLU B N 1
ATOM 4359 C CA . GLU B 1 250 ? -3.479 69.735 68.318 1.00 63.76 250 GLU B CA 1
ATOM 4360 C C . GLU B 1 250 ? -4.427 70.378 67.277 1.00 63.57 250 GLU B C 1
ATOM 4361 O O . GLU B 1 250 ? -4.432 71.601 67.068 1.00 62.22 250 GLU B O 1
ATOM 4367 N N . GLY B 1 251 ? -5.228 69.528 66.632 1.00 62.95 251 GLY B N 1
ATOM 4368 C CA . GLY B 1 251 ? -6.199 69.989 65.657 1.00 62.35 251 GLY B CA 1
ATOM 4369 C C . GLY B 1 251 ? -5.722 70.281 64.246 1.00 61.86 251 GLY B C 1
ATOM 4370 O O . GLY B 1 251 ? -6.477 70.104 63.289 1.00 62.56 251 GLY B O 1
ATOM 4371 N N . ARG B 1 252 ? -4.484 70.734 64.098 1.00 60.78 252 ARG B N 1
ATOM 4372 C CA . ARG B 1 252 ? -3.961 71.055 62.774 1.00 59.33 252 ARG B CA 1
ATOM 4373 C C . ARG B 1 252 ? -3.712 69.815 61.915 1.00 57.86 252 ARG B C 1
ATOM 4374 O O . ARG B 1 252 ? -3.616 68.696 62.435 1.00 57.59 252 ARG B O 1
ATOM 4382 N N . ASP B 1 253 ? -3.634 70.037 60.599 1.00 55.67 253 ASP B N 1
ATOM 4383 C CA . ASP B 1 253 ? -3.408 68.980 59.619 1.00 53.33 253 ASP B CA 1
ATOM 4384 C C . ASP B 1 253 ? -1.948 68.641 59.544 1.00 52.94 253 ASP B C 1
ATOM 4385 O O . ASP B 1 253 ? -1.111 69.510 59.343 1.00 53.13 253 ASP B O 1
ATOM 4390 N N . PRO B 1 254 ? -1.615 67.356 59.678 1.00 52.86 254 PRO B N 1
ATOM 4391 C CA . PRO B 1 254 ? -0.210 66.941 59.619 1.00 51.94 254 PRO B CA 1
ATOM 4392 C C . PRO B 1 254 ? 0.551 67.326 58.329 1.00 51.30 254 PRO B C 1
ATOM 4393 O O . PRO B 1 254 ? 1.727 67.619 58.380 1.00 50.09 254 PRO B O 1
ATOM 4397 N N . TYR B 1 255 ? -0.122 67.327 57.186 1.00 51.11 255 TYR B N 1
ATOM 4398 C CA . TYR B 1 255 ? 0.538 67.671 55.948 1.00 52.08 255 TYR B CA 1
ATOM 4399 C C . TYR B 1 255 ? 0.895 69.161 55.895 1.00 53.20 255 TYR B C 1
ATOM 4400 O O . TYR B 1 255 ? 1.910 69.561 55.286 1.00 53.78 255 TYR B O 1
ATOM 4409 N N . ASP B 1 256 ? 0.067 69.992 56.525 1.00 52.29 256 ASP B N 1
ATOM 4410 C CA . ASP B 1 256 ? 0.311 71.434 56.576 1.00 51.17 256 ASP B CA 1
ATOM 4411 C C . ASP B 1 256 ? 1.561 71.721 57.401 1.00 50.35 256 ASP B C 1
ATOM 4412 O O . ASP B 1 256 ? 2.401 72.520 56.996 1.00 51.47 256 ASP B O 1
ATOM 4417 N N . ASP B 1 257 ? 1.689 71.067 58.554 1.00 48.64 257 ASP B N 1
ATOM 4418 C CA . ASP B 1 257 ? 2.863 71.252 59.399 1.00 46.22 257 ASP B CA 1
ATOM 4419 C C . ASP B 1 257 ? 4.106 70.882 58.616 1.00 44.76 257 ASP B C 1
ATOM 4420 O O . ASP B 1 257 ? 5.149 71.492 58.787 1.00 45.39 257 ASP B O 1
ATOM 4425 N N . TYR B 1 258 ? 3.993 69.856 57.781 1.00 42.73 258 TYR B N 1
ATOM 4426 C CA . TYR B 1 258 ? 5.113 69.399 56.975 1.00 41.88 258 TYR B CA 1
ATOM 4427 C C . TYR B 1 258 ? 5.538 70.526 56.059 1.00 43.43 258 TYR B C 1
ATOM 4428 O O . TYR B 1 258 ? 6.689 70.970 56.088 1.00 43.30 258 TYR B O 1
ATOM 4437 N N . LEU B 1 259 ? 4.601 71.006 55.250 1.00 44.41 259 LEU B N 1
ATOM 4438 C CA . LEU B 1 259 ? 4.908 72.077 54.315 1.00 45.22 259 LEU B CA 1
ATOM 4439 C C . LEU B 1 259 ? 5.488 73.322 54.989 1.00 46.64 259 LEU B C 1
ATOM 4440 O O . LEU B 1 259 ? 6.428 73.915 54.457 1.00 47.75 259 LEU B O 1
ATOM 4445 N N . THR B 1 260 ? 4.939 73.705 56.147 1.00 47.97 260 THR B N 1
ATOM 4446 C CA . THR B 1 260 ? 5.398 74.887 56.898 1.00 48.99 260 THR B CA 1
ATOM 4447 C C . THR B 1 260 ? 6.845 74.750 57.401 1.00 50.64 260 THR B C 1
ATOM 4448 O O . THR B 1 260 ? 7.627 75.695 57.337 1.00 50.63 260 THR B O 1
ATOM 4452 N N . ILE B 1 261 ? 7.200 73.578 57.912 1.00 52.80 261 ILE B N 1
ATOM 4453 C CA . ILE B 1 261 ? 8.556 73.351 58.399 1.00 55.13 261 ILE B CA 1
ATOM 4454 C C . ILE B 1 261 ? 9.551 73.458 57.246 1.00 57.55 261 ILE B C 1
ATOM 4455 O O . ILE B 1 261 ? 10.545 74.179 57.340 1.00 57.49 261 ILE B O 1
ATOM 4460 N N . ASN B 1 262 ? 9.275 72.735 56.161 1.00 60.35 262 ASN B N 1
ATOM 4461 C CA . ASN B 1 262 ? 10.135 72.747 54.986 1.00 63.01 262 ASN B CA 1
ATOM 4462 C C . ASN B 1 262 ? 10.413 74.174 54.529 1.00 65.22 262 ASN B C 1
ATOM 4463 O O . ASN B 1 262 ? 11.502 74.478 54.024 1.00 65.61 262 ASN B O 1
ATOM 4468 N N . GLN B 1 263 ? 9.425 75.048 54.705 1.00 67.04 263 GLN B N 1
ATOM 4469 C CA . GLN B 1 263 ? 9.582 76.453 54.350 1.00 68.72 263 GLN B CA 1
ATOM 4470 C C . GLN B 1 263 ? 10.437 77.159 55.404 1.00 68.89 263 GLN B C 1
ATOM 4471 O O . GLN B 1 263 ? 11.446 77.767 55.065 1.00 69.07 263 GLN B O 1
ATOM 4477 N N . GLU B 1 264 ? 10.035 77.075 56.673 1.00 68.93 264 GLU B N 1
ATOM 4478 C CA . GLU B 1 264 ? 10.795 77.705 57.749 1.00 69.68 264 GLU B CA 1
ATOM 4479 C C . GLU B 1 264 ? 12.240 77.252 57.701 1.00 70.14 264 GLU B C 1
ATOM 4480 O O . GLU B 1 264 ? 13.095 77.836 58.359 1.00 70.80 264 GLU B O 1
ATOM 4486 N N . LEU B 1 265 ? 12.510 76.203 56.934 1.00 70.06 265 LEU B N 1
ATOM 4487 C CA . LEU B 1 265 ? 13.862 75.712 56.817 1.00 71.06 265 LEU B CA 1
ATOM 4488 C C . LEU B 1 265 ? 14.613 76.610 55.870 1.00 72.41 265 LEU B C 1
ATOM 4489 O O . LEU B 1 265 ? 15.672 77.141 56.204 1.00 73.61 265 LEU B O 1
ATOM 4494 N N . SER B 1 266 ? 14.052 76.786 54.682 1.00 73.89 266 SER B N 1
ATOM 4495 C CA . SER B 1 266 ? 14.661 77.627 53.656 1.00 74.89 266 SER B CA 1
ATOM 4496 C C . SER B 1 266 ? 14.784 79.091 54.086 1.00 75.69 266 SER B C 1
ATOM 4497 O O . SER B 1 266 ? 15.689 79.795 53.647 1.00 75.57 266 SER B O 1
ATOM 4500 N N . GLU B 1 267 ? 13.889 79.537 54.961 1.00 77.00 267 GLU B N 1
ATOM 4501 C CA . GLU B 1 267 ? 13.904 80.915 55.442 1.00 78.44 267 GLU B CA 1
ATOM 4502 C C . GLU B 1 267 ? 15.086 81.267 56.335 1.00 78.79 267 GLU B C 1
ATOM 4503 O O . GLU B 1 267 ? 15.189 82.400 56.805 1.00 78.93 267 GLU B O 1
ATOM 4509 N N . TYR B 1 268 ? 15.959 80.297 56.586 1.00 79.23 268 TYR B N 1
ATOM 4510 C CA . TYR B 1 268 ? 17.146 80.522 57.411 1.00 79.57 268 TYR B CA 1
ATOM 4511 C C . TYR B 1 268 ? 18.395 80.539 56.530 1.00 79.74 268 TYR B C 1
ATOM 4512 O O . TYR B 1 268 ? 19.468 80.977 56.962 1.00 79.24 268 TYR B O 1
ATOM 4521 N N . ASN B 1 269 ? 18.248 80.052 55.300 1.00 79.59 269 ASN B N 1
ATOM 4522 C CA . ASN B 1 269 ? 19.355 80.029 54.363 1.00 79.53 269 ASN B CA 1
ATOM 4523 C C . ASN B 1 269 ? 20.582 79.371 54.958 1.00 78.92 269 ASN B C 1
ATOM 4524 O O . ASN B 1 269 ? 21.404 80.035 55.594 1.00 79.21 269 ASN B O 1
ATOM 4529 N N . LEU B 1 270 ? 20.695 78.064 54.748 1.00 77.52 270 LEU B N 1
ATOM 4530 C CA . LEU B 1 270 ? 21.822 77.274 55.241 1.00 75.58 270 LEU B CA 1
ATOM 4531 C C . LEU B 1 270 ? 21.872 75.993 54.444 1.00 74.35 270 LEU B C 1
ATOM 4532 O O . LEU B 1 270 ? 22.516 75.029 54.840 1.00 73.94 270 LEU B O 1
ATOM 4537 N N . ARG B 1 271 ? 21.172 75.997 53.316 1.00 73.50 271 ARG B N 1
ATOM 4538 C CA . ARG B 1 271 ? 21.119 74.834 52.449 1.00 72.45 271 ARG B CA 1
ATOM 4539 C C . ARG B 1 271 ? 20.308 73.712 53.111 1.00 70.84 271 ARG B C 1
ATOM 4540 O O . ARG B 1 271 ? 20.303 72.570 52.642 1.00 70.75 271 ARG B O 1
ATOM 4548 N N . LEU B 1 272 ? 19.617 74.053 54.197 1.00 68.40 272 LEU B N 1
ATOM 4549 C CA . LEU B 1 272 ? 18.798 73.096 54.929 1.00 66.06 272 LEU B CA 1
ATOM 4550 C C . LEU B 1 272 ? 17.595 72.646 54.119 1.00 64.43 272 LEU B C 1
ATOM 4551 O O . LEU B 1 272 ? 16.493 72.585 54.638 1.00 64.10 272 LEU B O 1
ATOM 4556 N N . THR B 1 273 ? 17.802 72.341 52.849 1.00 63.11 273 THR B N 1
ATOM 4557 C CA . THR B 1 273 ? 16.714 71.901 51.993 1.00 62.09 273 THR B CA 1
ATOM 4558 C C . THR B 1 273 ? 17.305 70.951 50.987 1.00 61.84 273 THR B C 1
ATOM 4559 O O . THR B 1 273 ? 16.618 70.087 50.447 1.00 62.71 273 THR B O 1
ATOM 4563 N N . GLU B 1 274 ? 18.594 71.108 50.736 1.00 61.08 274 GLU B N 1
ATOM 4564 C CA . GLU B 1 274 ? 19.255 70.243 49.780 1.00 60.98 274 GLU B CA 1
ATOM 4565 C C . GLU B 1 274 ? 19.559 68.920 50.462 1.00 59.55 274 GLU B C 1
ATOM 4566 O O . GLU B 1 274 ? 19.724 67.898 49.796 1.00 59.63 274 GLU B O 1
ATOM 4572 N N . ARG B 1 275 ? 19.613 68.957 51.795 1.00 57.44 275 ARG B N 1
ATOM 4573 C CA . ARG B 1 275 ? 19.897 67.788 52.624 1.00 54.28 275 ARG B CA 1
ATOM 4574 C C . ARG B 1 275 ? 18.766 66.773 52.535 1.00 52.47 275 ARG B C 1
ATOM 4575 O O . ARG B 1 275 ? 17.595 67.153 52.521 1.00 52.26 275 ARG B O 1
ATOM 4583 N N . PRO B 1 276 ? 19.101 65.461 52.477 1.00 50.52 276 PRO B N 1
ATOM 4584 C CA . PRO B 1 276 ? 18.111 64.383 52.398 1.00 47.89 276 PRO B CA 1
ATOM 4585 C C . PRO B 1 276 ? 17.196 64.509 53.604 1.00 46.32 276 PRO B C 1
ATOM 4586 O O . PRO B 1 276 ? 17.546 65.144 54.595 1.00 47.29 276 PRO B O 1
ATOM 4590 N N . GLN B 1 277 ? 16.029 63.894 53.549 1.00 44.45 277 GLN B N 1
ATOM 4591 C CA . GLN B 1 277 ? 15.125 64.013 54.669 1.00 40.61 277 GLN B CA 1
ATOM 4592 C C . GLN B 1 277 ? 14.393 62.713 54.937 1.00 37.75 277 GLN B C 1
ATOM 4593 O O . GLN B 1 277 ? 14.088 61.955 54.021 1.00 38.07 277 GLN B O 1
ATOM 4599 N N . ILE B 1 278 ? 14.147 62.461 56.219 1.00 35.01 278 ILE B N 1
ATOM 4600 C CA . ILE B 1 278 ? 13.458 61.262 56.697 1.00 30.13 278 ILE B CA 1
ATOM 4601 C C . ILE B 1 278 ? 12.257 61.709 57.520 1.00 29.33 278 ILE B C 1
ATOM 4602 O O . ILE B 1 278 ? 12.425 62.344 58.569 1.00 29.44 278 ILE B O 1
ATOM 4607 N N . ILE B 1 279 ? 11.060 61.376 57.027 1.00 27.02 279 ILE B N 1
ATOM 4608 C CA . ILE B 1 279 ? 9.829 61.743 57.690 1.00 26.07 279 ILE B CA 1
ATOM 4609 C C . ILE B 1 279 ? 9.447 60.704 58.717 1.00 26.27 279 ILE B C 1
ATOM 4610 O O . ILE B 1 279 ? 9.344 59.525 58.396 1.00 27.10 279 ILE B O 1
ATOM 4615 N N . VAL B 1 280 ? 9.215 61.164 59.946 1.00 25.26 280 VAL B N 1
ATOM 4616 C CA . VAL B 1 280 ? 8.848 60.311 61.071 1.00 24.43 280 VAL B CA 1
ATOM 4617 C C . VAL B 1 280 ? 7.435 60.610 61.544 1.00 23.16 280 VAL B C 1
ATOM 4618 O O . VAL B 1 280 ? 7.155 61.688 62.061 1.00 26.77 280 VAL B O 1
ATOM 4622 N N . ALA B 1 281 ? 6.532 59.670 61.373 1.00 21.18 281 ALA B N 1
ATOM 4623 C CA . ALA B 1 281 ? 5.173 59.869 61.834 1.00 18.81 281 ALA B CA 1
ATOM 4624 C C . ALA B 1 281 ? 5.134 59.391 63.284 1.00 18.68 281 ALA B C 1
ATOM 4625 O O . ALA B 1 281 ? 5.127 58.192 63.552 1.00 18.66 281 ALA B O 1
ATOM 4627 N N . ASN B 1 282 ? 5.103 60.332 64.217 1.00 18.46 282 ASN B N 1
ATOM 4628 C CA . ASN B 1 282 ? 5.094 60.005 65.638 1.00 18.79 282 ASN B CA 1
ATOM 4629 C C . ASN B 1 282 ? 3.693 59.964 66.205 1.00 20.53 282 ASN B C 1
ATOM 4630 O O . ASN B 1 282 ? 2.745 60.405 65.563 1.00 20.64 282 ASN B O 1
ATOM 4635 N N . LYS B 1 283 ? 3.568 59.418 67.408 1.00 21.32 283 LYS B N 1
ATOM 4636 C CA . LYS B 1 283 ? 2.281 59.310 68.084 1.00 22.90 283 LYS B CA 1
ATOM 4637 C C . LYS B 1 283 ? 1.315 58.427 67.325 1.00 25.91 283 LYS B C 1
ATOM 4638 O O . LYS B 1 283 ? 0.121 58.644 67.365 1.00 28.48 283 LYS B O 1
ATOM 4652 N N . ASP B 1 285 ? 0.447 55.746 68.027 1.00 30.56 285 ASP B N 1
ATOM 4653 C CA . ASP B 1 285 ? -0.286 55.004 69.032 1.00 30.38 285 ASP B CA 1
ATOM 4654 C C . ASP B 1 285 ? -1.693 55.595 69.243 1.00 30.92 285 ASP B C 1
ATOM 4655 O O . ASP B 1 285 ? -2.637 54.869 69.596 1.00 31.83 285 ASP B O 1
ATOM 4668 N N . PRO B 1 287 ? -5.453 57.217 68.426 1.00 28.67 287 PRO B N 1
ATOM 4669 C CA . PRO B 1 287 ? -6.597 56.821 67.590 1.00 28.66 287 PRO B CA 1
ATOM 4670 C C . PRO B 1 287 ? -6.617 57.312 66.148 1.00 29.04 287 PRO B C 1
ATOM 4671 O O . PRO B 1 287 ? -6.811 56.512 65.236 1.00 29.78 287 PRO B O 1
ATOM 4675 N N . GLU B 1 288 ? -6.415 58.607 65.922 1.00 28.86 288 GLU B N 1
ATOM 4676 C CA . GLU B 1 288 ? -6.460 59.089 64.544 1.00 30.41 288 GLU B CA 1
ATOM 4677 C C . GLU B 1 288 ? -5.145 59.049 63.762 1.00 30.00 288 GLU B C 1
ATOM 4678 O O . GLU B 1 288 ? -5.087 59.559 62.659 1.00 32.01 288 GLU B O 1
ATOM 4684 N N . ALA B 1 289 ? -4.113 58.410 64.302 1.00 28.52 289 ALA B N 1
ATOM 4685 C CA . ALA B 1 289 ? -2.838 58.323 63.605 1.00 27.29 289 ALA B CA 1
ATOM 4686 C C . ALA B 1 289 ? -2.907 57.466 62.319 1.00 26.60 289 ALA B C 1
ATOM 4687 O O . ALA B 1 289 ? -2.586 57.943 61.254 1.00 23.42 289 ALA B O 1
ATOM 4689 N N . ALA B 1 290 ? -3.314 56.199 62.428 1.00 28.06 290 ALA B N 1
ATOM 4690 C CA . ALA B 1 290 ? -3.420 55.310 61.260 1.00 28.52 290 ALA B CA 1
ATOM 4691 C C . ALA B 1 290 ? -4.167 55.986 60.103 1.00 29.54 290 ALA B C 1
ATOM 4692 O O . ALA B 1 290 ? -3.648 56.059 59.000 1.00 29.24 290 ALA B O 1
ATOM 4694 N N . GLU B 1 291 ? -5.383 56.462 60.370 1.00 31.55 291 GLU B N 1
ATOM 4695 C CA . GLU B 1 291 ? -6.202 57.151 59.383 1.00 32.09 291 GLU B CA 1
ATOM 4696 C C . GLU B 1 291 ? -5.442 58.391 58.901 1.00 32.30 291 GLU B C 1
ATOM 4697 O O . GLU B 1 291 ? -5.366 58.646 57.693 1.00 32.85 291 GLU B O 1
ATOM 4703 N N . ASN B 1 292 ? -4.861 59.161 59.823 1.00 30.88 292 ASN B N 1
ATOM 4704 C CA . ASN B 1 292 ? -4.116 60.346 59.403 1.00 29.78 292 ASN B CA 1
ATOM 4705 C C . ASN B 1 292 ? -2.975 60.036 58.443 1.00 29.57 292 ASN B C 1
ATOM 4706 O O . ASN B 1 292 ? -2.931 60.571 57.348 1.00 30.30 292 ASN B O 1
ATOM 4711 N N . LEU B 1 293 ? -2.061 59.169 58.854 1.00 30.11 293 LEU B N 1
ATOM 4712 C CA . LEU B 1 293 ? -0.927 58.780 58.024 1.00 31.17 293 LEU B CA 1
ATOM 4713 C C . LEU B 1 293 ? -1.357 58.453 56.595 1.00 31.78 293 LEU B C 1
ATOM 4714 O O . LEU B 1 293 ? -0.690 58.838 55.642 1.00 29.40 293 LEU B O 1
ATOM 4719 N N . GLU B 1 294 ? -2.480 57.745 56.472 1.00 34.99 294 GLU B N 1
ATOM 4720 C CA . GLU B 1 294 ? -3.043 57.349 55.183 1.00 37.60 294 GLU B CA 1
ATOM 4721 C C . GLU B 1 294 ? -3.271 58.600 54.355 1.00 37.23 294 GLU B C 1
ATOM 4722 O O . GLU B 1 294 ? -2.863 58.648 53.204 1.00 37.87 294 GLU B O 1
ATOM 4728 N N . ALA B 1 295 ? -3.897 59.617 54.943 1.00 36.27 295 ALA B N 1
ATOM 4729 C CA . ALA B 1 295 ? -4.159 60.869 54.229 1.00 36.69 295 ALA B CA 1
ATOM 4730 C C . ALA B 1 295 ? -2.863 61.625 53.913 1.00 37.14 295 ALA B C 1
ATOM 4731 O O . ALA B 1 295 ? -2.707 62.189 52.829 1.00 38.07 295 ALA B O 1
ATOM 4733 N N . PHE B 1 296 ? -1.933 61.629 54.859 1.00 36.09 296 PHE B N 1
ATOM 4734 C CA . PHE B 1 296 ? -0.666 62.311 54.668 1.00 35.42 296 PHE B CA 1
ATOM 4735 C C . PHE B 1 296 ? 0.150 61.663 53.541 1.00 35.41 296 PHE B C 1
ATOM 4736 O O . PHE B 1 296 ? 0.782 62.353 52.744 1.00 34.89 296 PHE B O 1
ATOM 4744 N N . LYS B 1 297 ? 0.132 60.337 53.482 1.00 36.53 297 LYS B N 1
ATOM 4745 C CA . LYS B 1 297 ? 0.897 59.627 52.479 1.00 38.84 297 LYS B CA 1
ATOM 4746 C C . LYS B 1 297 ? 0.435 59.870 51.058 1.00 41.69 297 LYS B C 1
ATOM 4747 O O . LYS B 1 297 ? 1.199 59.667 50.108 1.00 42.59 297 LYS B O 1
ATOM 4753 N N . GLU B 1 298 ? -0.805 60.331 50.919 1.00 44.17 298 GLU B N 1
ATOM 4754 C CA . GLU B 1 298 ? -1.403 60.620 49.616 1.00 46.39 298 GLU B CA 1
ATOM 4755 C C . GLU B 1 298 ? -1.085 62.050 49.169 1.00 46.41 298 GLU B C 1
ATOM 4756 O O . GLU B 1 298 ? -0.883 62.317 47.985 1.00 46.86 298 GLU B O 1
ATOM 4762 N N . LYS B 1 299 ? -1.033 62.953 50.141 1.00 46.34 299 LYS B N 1
ATOM 4763 C CA . LYS B 1 299 ? -0.713 64.338 49.894 1.00 46.61 299 LYS B CA 1
ATOM 4764 C C . LYS B 1 299 ? 0.810 64.498 49.696 1.00 47.42 299 LYS B C 1
ATOM 4765 O O . LYS B 1 299 ? 1.300 65.522 49.199 1.00 46.76 299 LYS B O 1
ATOM 4771 N N . LEU B 1 300 ? 1.560 63.472 50.077 1.00 47.94 300 LEU B N 1
ATOM 4772 C CA . LEU B 1 300 ? 3.006 63.509 49.943 1.00 48.29 300 LEU B CA 1
ATOM 4773 C C . LEU B 1 300 ? 3.449 63.318 48.491 1.00 48.53 300 LEU B C 1
ATOM 4774 O O . LEU B 1 300 ? 3.107 62.316 47.844 1.00 47.43 300 LEU B O 1
ATOM 4779 N N . THR B 1 301 ? 4.206 64.294 47.993 1.00 48.90 301 THR B N 1
ATOM 4780 C CA . THR B 1 301 ? 4.730 64.278 46.628 1.00 51.00 301 THR B CA 1
ATOM 4781 C C . THR B 1 301 ? 6.251 64.141 46.633 1.00 51.83 301 THR B C 1
ATOM 4782 O O . THR B 1 301 ? 6.836 63.660 45.659 1.00 52.32 301 THR B O 1
ATOM 4786 N N . ASP B 1 302 ? 6.884 64.561 47.729 1.00 52.29 302 ASP B N 1
ATOM 4787 C CA . ASP B 1 302 ? 8.333 64.470 47.860 1.00 52.54 302 ASP B CA 1
ATOM 4788 C C . ASP B 1 302 ? 8.743 63.018 47.970 1.00 52.68 302 ASP B C 1
ATOM 4789 O O . ASP B 1 302 ? 7.966 62.184 48.430 1.00 52.82 302 ASP B O 1
ATOM 4794 N N . ASP B 1 303 ? 9.969 62.716 47.549 1.00 53.74 303 ASP B N 1
ATOM 4795 C CA . ASP B 1 303 ? 10.471 61.340 47.596 1.00 53.89 303 ASP B CA 1
ATOM 4796 C C . ASP B 1 303 ? 11.274 61.048 48.864 1.00 51.52 303 ASP B C 1
ATOM 4797 O O . ASP B 1 303 ? 12.460 60.742 48.795 1.00 50.35 303 ASP B O 1
ATOM 4802 N N . TYR B 1 304 ? 10.607 61.137 50.010 1.00 49.19 304 TYR B N 1
ATOM 4803 C CA . TYR B 1 304 ? 11.229 60.897 51.305 1.00 46.76 304 TYR B CA 1
ATOM 4804 C C . TYR B 1 304 ? 10.503 59.751 52.010 1.00 44.38 304 TYR B C 1
ATOM 4805 O O . TYR B 1 304 ? 9.296 59.597 51.868 1.00 43.23 304 TYR B O 1
ATOM 4814 N N . PRO B 1 305 ? 11.240 58.927 52.776 1.00 42.64 305 PRO B N 1
ATOM 4815 C CA . PRO B 1 305 ? 10.707 57.786 53.523 1.00 40.18 305 PRO B CA 1
ATOM 4816 C C . PRO B 1 305 ? 9.828 58.210 54.700 1.00 38.99 305 PRO B C 1
ATOM 4817 O O . PRO B 1 305 ? 10.119 59.182 55.422 1.00 38.43 305 PRO B O 1
ATOM 4821 N N . VAL B 1 306 ? 8.737 57.484 54.893 1.00 37.36 306 VAL B N 1
ATOM 4822 C CA . VAL B 1 306 ? 7.864 57.806 55.999 1.00 35.06 306 VAL B CA 1
ATOM 4823 C C . VAL B 1 306 ? 7.890 56.678 56.974 1.00 34.38 306 VAL B C 1
ATOM 4824 O O . VAL B 1 306 ? 7.385 55.601 56.693 1.00 35.08 306 VAL B O 1
ATOM 4828 N N . PHE B 1 307 ? 8.489 56.936 58.127 1.00 33.48 307 PHE B N 1
ATOM 4829 C CA . PHE B 1 307 ? 8.573 55.939 59.177 1.00 31.93 307 PHE B CA 1
ATOM 4830 C C . PHE B 1 307 ? 7.627 56.215 60.314 1.00 30.35 307 PHE B C 1
ATOM 4831 O O . PHE B 1 307 ? 7.818 57.160 61.055 1.00 29.77 307 PHE B O 1
ATOM 4839 N N . PRO B 1 308 ? 6.576 55.402 60.444 1.00 29.63 308 PRO B N 1
ATOM 4840 C CA . PRO B 1 308 ? 5.591 55.557 61.527 1.00 28.96 308 PRO B CA 1
ATOM 4841 C C . PRO B 1 308 ? 6.201 54.988 62.816 1.00 28.78 308 PRO B C 1
ATOM 4842 O O . PRO B 1 308 ? 6.639 53.846 62.860 1.00 29.70 308 PRO B O 1
ATOM 4846 N N . ILE B 1 309 ? 6.238 55.779 63.863 1.00 27.23 309 ILE B N 1
ATOM 4847 C CA . ILE B 1 309 ? 6.824 55.288 65.068 1.00 26.99 309 ILE B CA 1
ATOM 4848 C C . ILE B 1 309 ? 5.995 55.744 66.247 1.00 28.96 309 ILE B C 1
ATOM 4849 O O . ILE B 1 309 ? 4.856 56.177 66.089 1.00 28.67 309 ILE B O 1
ATOM 4854 N N . SER B 1 310 ? 6.595 55.656 67.431 1.00 30.02 310 SER B N 1
ATOM 4855 C CA . SER B 1 310 ? 5.968 56.070 68.665 1.00 29.52 310 SER B CA 1
ATOM 4856 C C . SER B 1 310 ? 7.090 56.161 69.670 1.00 30.27 310 SER B C 1
ATOM 4857 O O . SER B 1 310 ? 7.570 55.147 70.165 1.00 27.88 310 SER B O 1
ATOM 4860 N N . ALA B 1 311 ? 7.514 57.385 69.959 1.00 32.41 311 ALA B N 1
ATOM 4861 C CA . ALA B 1 311 ? 8.599 57.599 70.904 1.00 34.72 311 ALA B CA 1
ATOM 4862 C C . ALA B 1 311 ? 8.338 56.981 72.269 1.00 36.98 311 ALA B C 1
ATOM 4863 O O . ALA B 1 311 ? 9.278 56.605 72.960 1.00 38.61 311 ALA B O 1
ATOM 4865 N N . VAL B 1 312 ? 7.070 56.856 72.651 1.00 39.40 312 VAL B N 1
ATOM 4866 C CA . VAL B 1 312 ? 6.719 56.297 73.952 1.00 40.83 312 VAL B CA 1
ATOM 4867 C C . VAL B 1 312 ? 6.904 54.781 74.009 1.00 43.58 312 VAL B C 1
ATOM 4868 O O . VAL B 1 312 ? 7.722 54.282 74.797 1.00 44.06 312 VAL B O 1
ATOM 4872 N N . THR B 1 313 ? 6.154 54.053 73.173 1.00 45.79 313 THR B N 1
ATOM 4873 C CA . THR B 1 313 ? 6.214 52.586 73.127 1.00 47.21 313 THR B CA 1
ATOM 4874 C C . THR B 1 313 ? 7.473 52.076 72.438 1.00 47.50 313 THR B C 1
ATOM 4875 O O . THR B 1 313 ? 7.683 50.865 72.320 1.00 47.75 313 THR B O 1
ATOM 4879 N N . ARG B 1 314 ? 8.305 53.011 71.987 1.00 47.52 314 ARG B N 1
ATOM 4880 C CA . ARG B 1 314 ? 9.555 52.680 71.315 1.00 47.39 314 ARG B CA 1
ATOM 4881 C C . ARG B 1 314 ? 9.345 51.893 70.019 1.00 45.87 314 ARG B C 1
ATOM 4882 O O . ARG B 1 314 ? 10.298 51.334 69.489 1.00 45.82 314 ARG B O 1
ATOM 4890 N N . GLU B 1 315 ? 8.122 51.862 69.492 1.00 44.55 315 GLU B N 1
ATOM 4891 C CA . GLU B 1 315 ? 7.884 51.092 68.279 1.00 44.41 315 GLU B CA 1
ATOM 4892 C C . GLU B 1 315 ? 8.233 51.787 66.977 1.00 42.26 315 GLU B C 1
ATOM 4893 O O . GLU B 1 315 ? 7.928 52.966 66.779 1.00 40.64 315 GLU B O 1
ATOM 4899 N N . GLY B 1 316 ? 8.886 51.023 66.101 1.00 40.75 316 GLY B N 1
ATOM 4900 C CA . GLY B 1 316 ? 9.305 51.515 64.800 1.00 38.06 316 GLY B CA 1
ATOM 4901 C C . GLY B 1 316 ? 10.626 52.271 64.838 1.00 36.45 316 GLY B C 1
ATOM 4902 O O . GLY B 1 316 ? 10.980 52.944 63.889 1.00 35.30 316 GLY B O 1
ATOM 4903 N N . LEU B 1 317 ? 11.359 52.180 65.934 1.00 35.35 317 LEU B N 1
ATOM 4904 C CA . LEU B 1 317 ? 12.600 52.891 65.989 1.00 35.64 317 LEU B CA 1
ATOM 4905 C C . LEU B 1 317 ? 13.654 52.087 65.260 1.00 37.80 317 LEU B C 1
ATOM 4906 O O . LEU B 1 317 ? 14.513 52.663 64.585 1.00 38.78 317 LEU B O 1
ATOM 4911 N N . ARG B 1 318 ? 13.599 50.760 65.373 1.00 38.48 318 ARG B N 1
ATOM 4912 C CA . ARG B 1 318 ? 14.593 49.929 64.704 1.00 39.34 318 ARG B CA 1
ATOM 4913 C C . ARG B 1 318 ? 14.732 50.289 63.240 1.00 37.88 318 ARG B C 1
ATOM 4914 O O . ARG B 1 318 ? 15.836 50.417 62.733 1.00 38.20 318 ARG B O 1
ATOM 4922 N N . GLU B 1 319 ? 13.610 50.449 62.553 1.00 36.33 319 GLU B N 1
ATOM 4923 C CA . GLU B 1 319 ? 13.628 50.780 61.118 1.00 34.94 319 GLU B CA 1
ATOM 4924 C C . GLU B 1 319 ? 14.111 52.216 60.836 1.00 30.69 319 GLU B C 1
ATOM 4925 O O . GLU B 1 319 ? 14.818 52.448 59.874 1.00 28.21 319 GLU B O 1
ATOM 4931 N N . LEU B 1 320 ? 13.710 53.160 61.680 1.00 27.12 320 LEU B N 1
ATOM 4932 C CA . LEU B 1 320 ? 14.105 54.529 61.519 1.00 24.25 320 LEU B CA 1
ATOM 4933 C C . LEU B 1 320 ? 15.616 54.630 61.628 1.00 23.58 320 LEU B C 1
ATOM 4934 O O . LEU B 1 320 ? 16.287 55.054 60.701 1.00 22.43 320 LEU B O 1
ATOM 4939 N N . LEU B 1 321 ? 16.153 54.218 62.768 1.00 23.85 321 LEU B N 1
ATOM 4940 C CA . LEU B 1 321 ? 17.582 54.278 62.992 1.00 24.85 321 LEU B CA 1
ATOM 4941 C C . LEU B 1 321 ? 18.319 53.661 61.811 1.00 25.92 321 LEU B C 1
ATOM 4942 O O . LEU B 1 321 ? 19.154 54.307 61.205 1.00 26.24 321 LEU B O 1
ATOM 4947 N N . PHE B 1 322 ? 18.018 52.410 61.497 1.00 28.06 322 PHE B N 1
ATOM 4948 C CA . PHE B 1 322 ? 18.624 51.736 60.366 1.00 30.77 322 PHE B CA 1
ATOM 4949 C C . PHE B 1 322 ? 18.645 52.739 59.187 1.00 30.55 322 PHE B C 1
ATOM 4950 O O . PHE B 1 322 ? 19.688 52.992 58.597 1.00 29.06 322 PHE B O 1
ATOM 4958 N N . GLU B 1 323 ? 17.506 53.352 58.874 1.00 31.33 323 GLU B N 1
ATOM 4959 C CA . GLU B 1 323 ? 17.458 54.286 57.754 1.00 31.92 323 GLU B CA 1
ATOM 4960 C C . GLU B 1 323 ? 18.372 55.479 57.878 1.00 31.15 323 GLU B C 1
ATOM 4961 O O . GLU B 1 323 ? 19.124 55.783 56.962 1.00 32.84 323 GLU B O 1
ATOM 4967 N N . VAL B 1 324 ? 18.290 56.171 59.002 1.00 30.77 324 VAL B N 1
ATOM 4968 C CA . VAL B 1 324 ? 19.128 57.325 59.251 1.00 28.97 324 VAL B CA 1
ATOM 4969 C C . VAL B 1 324 ? 20.584 57.001 58.945 1.00 31.13 324 VAL B C 1
ATOM 4970 O O . VAL B 1 324 ? 21.263 57.777 58.276 1.00 31.13 324 VAL B O 1
ATOM 4974 N N . ALA B 1 325 ? 21.064 55.858 59.443 1.00 33.71 325 ALA B N 1
ATOM 4975 C CA . ALA B 1 325 ? 22.455 55.435 59.220 1.00 35.52 325 ALA B CA 1
ATOM 4976 C C . ALA B 1 325 ? 22.747 55.133 57.744 1.00 37.67 325 ALA B C 1
ATOM 4977 O O . ALA B 1 325 ? 23.823 55.442 57.251 1.00 37.54 325 ALA B O 1
ATOM 4979 N N . ASN B 1 326 ? 21.797 54.544 57.030 1.00 40.28 326 ASN B N 1
ATOM 4980 C CA . ASN B 1 326 ? 22.029 54.268 55.630 1.00 43.81 326 ASN B CA 1
ATOM 4981 C C . ASN B 1 326 ? 22.198 55.547 54.828 1.00 46.89 326 ASN B C 1
ATOM 4982 O O . ASN B 1 326 ? 23.146 55.669 54.058 1.00 47.26 326 ASN B O 1
ATOM 4987 N N . GLN B 1 327 ? 21.293 56.508 55.001 1.00 50.26 327 GLN B N 1
ATOM 4988 C CA . GLN B 1 327 ? 21.371 57.754 54.216 1.00 54.77 327 GLN B CA 1
ATOM 4989 C C . GLN B 1 327 ? 22.462 58.704 54.682 1.00 56.18 327 GLN B C 1
ATOM 4990 O O . GLN B 1 327 ? 22.609 59.814 54.162 1.00 57.00 327 GLN B O 1
ATOM 4996 N N . LEU B 1 328 ? 23.244 58.247 55.646 1.00 57.49 328 LEU B N 1
ATOM 4997 C CA . LEU B 1 328 ? 24.309 59.056 56.194 1.00 58.84 328 LEU B CA 1
ATOM 4998 C C . LEU B 1 328 ? 25.611 58.648 55.532 1.00 60.88 328 LEU B C 1
ATOM 4999 O O . LEU B 1 328 ? 26.576 59.415 55.506 1.00 61.64 328 LEU B O 1
ATOM 5004 N N . GLU B 1 329 ? 25.632 57.433 54.994 1.00 63.34 329 GLU B N 1
ATOM 5005 C CA . GLU B 1 329 ? 26.816 56.922 54.319 1.00 66.31 329 GLU B CA 1
ATOM 5006 C C . GLU B 1 329 ? 26.805 57.427 52.897 1.00 68.75 329 GLU B C 1
ATOM 5007 O O . GLU B 1 329 ? 27.830 57.400 52.218 1.00 69.29 329 GLU B O 1
ATOM 5013 N N . ASN B 1 330 ? 25.633 57.880 52.454 1.00 71.41 330 ASN B N 1
ATOM 5014 C CA . ASN B 1 330 ? 25.461 58.404 51.105 1.00 74.37 330 ASN B CA 1
ATOM 5015 C C . ASN B 1 330 ? 24.985 59.837 51.100 1.00 76.21 330 ASN B C 1
ATOM 5016 O O . ASN B 1 330 ? 23.993 60.159 50.454 1.00 77.11 330 ASN B O 1
ATOM 5021 N N . THR B 1 331 ? 25.697 60.703 51.804 1.00 77.93 331 THR B N 1
ATOM 5022 C CA . THR B 1 331 ? 25.303 62.093 51.856 1.00 80.60 331 THR B CA 1
ATOM 5023 C C . THR B 1 331 ? 26.495 63.008 52.159 1.00 83.17 331 THR B C 1
ATOM 5024 O O . THR B 1 331 ? 27.065 62.961 53.259 1.00 83.19 331 THR B O 1
ATOM 5028 N N . PRO B 1 332 ? 26.901 63.835 51.172 1.00 85.28 332 PRO B N 1
ATOM 5029 C CA . PRO B 1 332 ? 28.020 64.778 51.303 1.00 87.33 332 PRO B CA 1
ATOM 5030 C C . PRO B 1 332 ? 27.707 65.919 52.275 1.00 89.32 332 PRO B C 1
ATOM 5031 O O . PRO B 1 332 ? 26.549 66.158 52.613 1.00 89.52 332 PRO B O 1
ATOM 5035 N N . GLU B 1 333 ? 28.740 66.626 52.715 1.00 91.64 333 GLU B N 1
ATOM 5036 C CA . GLU B 1 333 ? 28.569 67.731 53.649 1.00 94.20 333 GLU B CA 1
ATOM 5037 C C . GLU B 1 333 ? 27.914 68.906 52.942 1.00 95.59 333 GLU B C 1
ATOM 5038 O O . GLU B 1 333 ? 27.941 68.998 51.713 1.00 94.88 333 GLU B O 1
ATOM 5044 N N . PHE B 1 334 ? 27.336 69.815 53.716 1.00 97.67 334 PHE B N 1
ATOM 5045 C CA . PHE B 1 334 ? 26.668 70.964 53.119 1.00 100.12 334 PHE B CA 1
ATOM 5046 C C . PHE B 1 334 ? 27.204 72.323 53.575 1.00 102.30 334 PHE B C 1
ATOM 5047 O O . PHE B 1 334 ? 26.507 73.084 54.264 1.00 102.64 334 PHE B O 1
ATOM 5055 N N . PRO B 1 335 ? 28.451 72.651 53.200 1.00 104.04 335 PRO B N 1
ATOM 5056 C CA . PRO B 1 335 ? 29.022 73.940 53.597 1.00 105.70 335 PRO B CA 1
ATOM 5057 C C . PRO B 1 335 ? 28.537 75.063 52.669 1.00 107.32 335 PRO B C 1
ATOM 5058 O O . PRO B 1 335 ? 28.404 74.858 51.461 1.00 107.44 335 PRO B O 1
ATOM 5062 N N . LEU B 1 336 ? 28.260 76.238 53.236 1.00 108.96 336 LEU B N 1
ATOM 5063 C CA . LEU B 1 336 ? 27.801 77.381 52.446 1.00 110.56 336 LEU B CA 1
ATOM 5064 C C . LEU B 1 336 ? 28.782 77.737 51.329 1.00 111.47 336 LEU B C 1
ATOM 5065 O O . LEU B 1 336 ? 28.389 77.854 50.164 1.00 111.91 336 LEU B O 1
ATOM 5070 N N . TYR B 1 337 ? 30.052 77.920 51.689 1.00 112.32 337 TYR B N 1
ATOM 5071 C CA . TYR B 1 337 ? 31.107 78.246 50.723 1.00 112.76 337 TYR B CA 1
ATOM 5072 C C . TYR B 1 337 ? 30.963 79.621 50.071 1.00 112.58 337 TYR B C 1
ATOM 5073 O O . TYR B 1 337 ? 31.994 80.314 49.946 1.00 112.28 337 TYR B O 1
#

Nearest PDB structures (foldseek):
  1lnz-assembly2_B  TM=9.382E-01  e=3.046E-54  Bacillus subtilis
  7bl6-assembly1_9  TM=5.041E-01  e=7.215E-32  Escherichia coli K-12
  1udx-assembly1_A  TM=4.638E-01  e=2.837E-31  Thermus thermophilus HB8
  7odt-assembly1_t  TM=5.092E-01  e=2.768E-27  Homo sapiens
  7o9k-assembly1_G  TM=4.667E-01  e=1.502E-25  Homo sapiens

Solvent-accessible surface area: 33710 Å² total

GO terms:
  GO:0005737 cytoplasm (C, EXP)

Sequence (642 aa):
FVDQVKVYVKGGDGGNGVAFRREKYVPKGGPAGGDGGKGGDVVFEVDEGLRTLDFRYKKHFKAIRGEHGSKNQHGRNADDVIKVPPGTVVTDDDTKQVIADLTEHGQRAVIARGGRGGRGNSRFATPANPAPQLSENGEPGKERYIVLELKVLADVGLVGFPSVGKSTLLSVVSSAKPKIADYHFTTLVPNLGVETDDGRSFVADLPGLIEGAHQGVGLGHQFLRHIERTRVIVHVIDSGLEGRDPYDDYLTINQELSEYNLRLTERPQIIVANKDPEAAENLEAFKEKLTDDYPVFPISAVTREGLRELLFEVANQLENTPEFPLYDEEELFVDQVKVYVKGGDGGNGVAFRREKYVPKGGPAGGDGGKGGDVVFEVDEGLRTLDFRYKKHFKAIRGEHGSKNQHGRNADDVIKVPPGTVVTDDDTKQVIADLTEHGQRAVIARGGRGGRGNSRFATPANPAPQLSENGEPGKERYIVLELKVLADVGLVGFPSVGKSTLLSVVSSAKPKIPNLGVETDDGRSFVADLPGLIEGHQFLRHIERTRVIVHVIDSGLEGRDPYDDYLTINQELSEYNLRLTERPQIIVANKDPEAAENLEAFKEKLTDDYPVFPISAVTREGLRELLFEVANQLENTPEFPLY

CATH classification: 2.70.210.12 (+1 more: 3.40.50.300)

Organism: Bacillus subtilis (strain 168) (NCBI:txid224308)

InterPro domains:
  IPR005225 Small GTP-binding domain [TIGR00231] (160-320)
  IPR006073 GTP binding domain [PF01926] (160-283)
  IPR006073 GTP binding domain [PR00326] (161-181)
  IPR006073 GTP binding domain [PR00326] (182-200)
  IPR006073 GTP binding domain [PR00326] (210-225)
  IPR006073 GTP binding domain [PR00326] (227-245)
  IPR006074 GTP1/OBG, conserved site [PS00905] (212-225)
  IPR006169 GTP1/OBG domain [PF01018] (3-157)
  IPR006169 GTP1/OBG domain [PS51883] (1-158)
  IPR014100 GTP-binding protein Obg/CgtA [MF_01454] (1-329)
  IPR014100 GTP-binding protein Obg/CgtA [PIRSF002401] (1-369)
  IPR014100 GTP-binding protein Obg/CgtA [TIGR02729] (2-328)
  IPR015349 GTP-binding protein OBG, C-terminal [PF09269] (358-426)
  IPR015349 GTP-binding protein OBG, C-terminal [PS51881] (350-428)
  IPR015349 GTP-binding protein OBG, C-terminal [TIGR03595] (358-426)
  IPR027417 P-loop containing nucleoside triphosphate hydrolase [G3DSA:3.40.50.300] (158-342)
  IPR027417 P-loop containing nucleoside triphosphate hydrolase [SSF52540] (160-334)
  IPR031167 OBG-type guanine nucleotide-binding (G) domain [PS51710] (159-329)
  IPR031167 OBG-type guanine nucleotide-binding (G) domain [cd01898] (159-328)
  IPR036346 GTP-binding protein OBG, C-terminal domain superfamily [G3DSA:3.30.300.350] (356-428)

=== Feature glossary ===
Key to the feature types in this record:

Secondary structure (8-state, DSSP). Secondary structure is the local, repeating backbone conformation. DSSP classifies it into eight states by reading the hydrogen-bond network: three helix types (H, G, I), two β types (E, B), two non-regular types (T, S), and unstructured coil (-).

Backbone torsions (φ/ψ). Backbone dihedral angles. Every residue except chain termini has a φ (preceding-C → N → Cα → C) and a ψ (N → Cα → C → next-N). They are reported in degrees following the IUPAC sign convention. Secondary structure is essentially a statement about which (φ, ψ) basin each residue occupies.

Predicted aligned error. Predicted Aligned Error (PAE) is an AlphaFold confidence matrix: entry (i, j) is the expected error in the position of residue j, in ångströms, when the prediction is superimposed on the true structure at residue i. Low PAE within a block of residues means that block is internally rigid and well-predicted; high PAE between two blocks means their relative placement is uncertain even if each block individually is confident.

B-factor. B-factor (Debye–Waller factor) reflects atomic displacement in the crystal lattice. It is an experimental observable (units Å²), not a prediction; low values mean the atom is pinned down, high values mean it moves or is heterogeneous across the crystal.

Secondary structure (3-state, P-SEA). Three-state secondary structure (P-SEA) collapses the eight DSSP classes into helix (a), strand (b), and coil (c). P-SEA assigns these from Cα geometry alone — distances and angles — without requiring backbone oxygens, so it works on any Cα trace.

Sequence. Primary structure: the covalent order of the twenty standard amino acids along the backbone. Two proteins with the same sequence will (almost always) fold to the same structure; two with 30% identity often share a fold but not the details.

pLDDT. pLDDT is the predicted lDDT-Cα score: AlphaFold's confidence that the local environment of each residue (all inter-atomic distances within 15 Å) is correctly placed. It is a per-residue number between 0 and 100, with higher meaning more reliable.

InterPro / GO / CATH / organism. Functional annotations link the protein to curated databases. InterPro entries identify conserved domains and families by matching the sequence against member-database signatures (Pfam, PROSITE, CDD, …). Gene Ontology (GO) terms describe molecular function, biological process, and cellular component in a controlled vocabulary. CATH places the structure in a hierarchical fold classification (Class/Architecture/Topology/Homologous-superfamily). The organism is the source species.

Contact-map, Ramachandran, and PAE plots. Three diagnostic plots accompany the record. The Cα contact map visualizes the tertiary structure as a 2D adjacency matrix (8 Å cutoff, sequence-local contacts suppressed). The Ramachandran plot shows the distribution of backbone (φ, ψ) torsions, with points in the α and β basins reflecting secondary structure content. The PAE plot shows AlphaFold's inter-residue confidence as a color matrix.

mmCIF coordinates. The mmCIF table is the protein's shape written out atom by atom. For each backbone N, Cα, C, and carbonyl O, it records an (x, y, z) coordinate triple in Å plus the residue type, chain letter, and residue number.

Radius of gyration, Cα contacts, bounding box. Three whole-structure scalars: the radius of gyration (RMS distance of Cα from centroid, in Å), the count of Cα–Cα contacts (pairs closer than 8 Å and separated by more than four residues in sequence — i.e. tertiary, not local, contacts), and the bounding-box dimensions. Together they distinguish compact globular folds from extended fibres or disordered chains.

Foldseek 3Di. The Foldseek 3Di string encodes local tertiary geometry as a 20-letter alphabet — one character per residue — derived from the relative positions of nearby Cα atoms. Unlike the amino-acid sequence, 3Di is a direct function of the 3D structure, so two proteins with the same fold have similar 3Di strings even at low sequence identity.

Rendered structure images. Six rendered views show the 3D structure from the faces of a cube — i.e. along ±x, ±y, ±z. Rendering representation is drawn randomly per protein from cartoon (secondary-structure ribbons), sticks (backbone bonds), or molecular surface; coloring is either N→C rainbow (blue at the N-terminus through red at the C-terminus) or one color per chain.

Nearest PDB structures. The Foldseek neighbor list gives the closest experimentally determined structures in the PDB, ranked by structural alignment. TM-score near 1 means near-identical fold; near 0.3 means only rough topology match. This is how one finds what a novel AlphaFold prediction most resembles in the solved-structure universe.

Solvent-accessible surface area. SASA measures how much of the protein is reachable by solvent. It is computed by rolling a water-sized probe over the atomic surface and summing the exposed area (Å²). Per-residue SASA distinguishes core (buried, low SASA) from surface (exposed, high SASA) residues; total SASA is a whole-molecule size measure.